Protein AF-A0A4Q8R2S1-F1 (afdb_monomer_lite)

Secondary structure (DSSP, 8-state):
-HHHHHHHHHHHHHTT--S-S--------SSSSTTTS--PEEPTTS-EE-HHHHHHSHHHHHHHHHHHHHHHHS-EEEEEEPTTS-EEE-TTSHHHHHHHT-SSSS--HHHHHHHHHHHHHHHSEEEEEEEEETTEEEEEEEEE-GGGEEEEE-TTS-EEEEEE-TTT--EEEEEGGGEEEEE-SBSSSSSBPPHHHHSHHHHHHHHHHHHHHHHHHHH-----EEEE-SS---HHHHHHHHHHHHHHHSSGGGTTPPPPPSTT-EEEE---HHHHHHHHHHHHHHHHHHHHHHT--GGGGT--SS--HHHHHHHHHHHIIIIIHHHHHHHHHHHHHHT-S-TTTEEEEE-GGGGGGG-HHHHHHHHHHHHT-SSS---SS-HHHHHHHHTPPPP-SGGGGS--PPPP-PPPPPP-----PPPS-S-SS----------GGGSTTPEEEPPPTTPPTT---HHHHHHHHHTB-GGGGGT-EEEE-HHHHHHHHHHHHT-SS--EEE-TT--EEETTEEEEE-TTSPPTTSTTSEEEE-GGGEEEEES-SSPEEEEESSTTGGGT--EEEEE--EEEEES-SS-B--TT-SS-BBSEEEEPP-

Structure (mmCIF, N/CA/C/O backbone):
data_AF-A0A4Q8R2S1-F1
#
_entry.id   AF-A0A4Q8R2S1-F1
#
loop_
_atom_site.group_PDB
_atom_site.id
_atom_site.type_symbol
_atom_site.label_atom_id
_atom_site.label_alt_id
_atom_site.label_comp_id
_atom_site.label_asym_id
_atom_site.label_entity_id
_atom_site.label_seq_id
_atom_site.pdbx_PDB_ins_code
_atom_site.Cartn_x
_atom_site.Cartn_y
_atom_site.Cartn_z
_atom_site.occupancy
_atom_site.B_iso_or_equiv
_atom_site.auth_seq_id
_atom_site.auth_comp_id
_atom_site.auth_asym_id
_atom_site.auth_atom_id
_atom_site.pdbx_PDB_model_num
ATOM 1 N N . MET A 1 1 ? -40.679 -36.963 23.890 1.00 44.75 1 MET A N 1
ATOM 2 C CA . MET A 1 1 ? -39.738 -36.817 22.754 1.00 44.75 1 MET A CA 1
ATOM 3 C C . MET A 1 1 ? -40.406 -36.489 21.405 1.00 44.75 1 MET A C 1
ATOM 5 O O . MET A 1 1 ? -39.706 -36.010 20.533 1.00 44.75 1 MET A O 1
ATOM 9 N N . GLY A 1 2 ? -41.730 -36.640 21.207 1.00 38.91 2 GLY A N 1
ATOM 10 C CA . GLY A 1 2 ? -42.385 -36.327 19.913 1.00 38.91 2 GLY A CA 1
ATOM 11 C C . GLY A 1 2 ? -42.750 -34.852 19.645 1.00 38.91 2 GLY A C 1
ATOM 12 O O . GLY A 1 2 ? -42.995 -34.477 18.505 1.00 38.91 2 GLY A O 1
ATOM 13 N N . TRP A 1 3 ? -42.777 -33.991 20.668 1.00 31.98 3 TRP A N 1
ATOM 14 C CA . TRP A 1 3 ? -43.204 -32.587 20.521 1.00 31.98 3 TRP A CA 1
ATOM 15 C C . TRP A 1 3 ? -42.135 -31.643 19.942 1.00 31.98 3 TRP A C 1
ATOM 17 O O . TRP A 1 3 ? -42.486 -30.646 19.318 1.00 31.98 3 TRP A O 1
ATOM 27 N N . ILE A 1 4 ? -40.848 -31.979 20.091 1.00 41.44 4 ILE A N 1
ATOM 28 C CA . ILE A 1 4 ? -39.731 -31.189 19.547 1.00 41.44 4 ILE A CA 1
ATOM 29 C C . ILE A 1 4 ? -39.611 -31.422 18.033 1.00 41.44 4 ILE A C 1
ATOM 31 O O . ILE A 1 4 ? -39.484 -30.461 17.282 1.00 41.44 4 ILE A O 1
ATOM 35 N N . ASN A 1 5 ? -39.795 -32.661 17.560 1.00 34.91 5 ASN A N 1
ATOM 36 C CA . ASN A 1 5 ? -39.767 -32.970 16.124 1.00 34.91 5 ASN A CA 1
ATOM 37 C C . ASN A 1 5 ? -40.922 -32.317 15.347 1.00 34.91 5 ASN A C 1
ATOM 39 O O . ASN A 1 5 ? -40.718 -31.860 14.226 1.00 34.91 5 ASN A O 1
ATOM 43 N N . ASN A 1 6 ? -42.108 -32.189 15.951 1.00 37.94 6 ASN A N 1
ATOM 44 C CA . ASN A 1 6 ? -43.249 -31.536 15.299 1.00 37.94 6 ASN A CA 1
ATOM 45 C C . ASN A 1 6 ? -43.135 -30.003 15.280 1.00 37.94 6 ASN A C 1
ATOM 47 O O . ASN A 1 6 ? -43.623 -29.371 14.346 1.00 37.94 6 ASN A O 1
ATOM 51 N N . ALA A 1 7 ? -42.464 -29.398 16.267 1.00 38.59 7 ALA A N 1
ATOM 52 C CA . ALA A 1 7 ? -42.182 -27.963 16.261 1.00 38.59 7 ALA A CA 1
ATOM 53 C C . ALA A 1 7 ? -41.116 -27.601 15.212 1.00 38.59 7 ALA A C 1
ATOM 55 O O . ALA A 1 7 ? -41.272 -26.614 14.496 1.00 38.59 7 ALA A O 1
ATOM 56 N N . VAL A 1 8 ? -40.087 -28.441 15.050 1.00 36.94 8 VAL A N 1
ATOM 57 C CA . VAL A 1 8 ? -39.067 -28.271 14.002 1.00 36.94 8 VAL A CA 1
ATOM 58 C C . VAL A 1 8 ? -39.667 -28.492 12.604 1.00 36.94 8 VAL A C 1
ATOM 60 O O . VAL A 1 8 ? -39.419 -27.689 11.709 1.00 36.94 8 VAL A O 1
ATOM 63 N N . ALA A 1 9 ? -40.542 -29.488 12.417 1.00 34.88 9 ALA A N 1
ATOM 64 C CA . ALA A 1 9 ? -41.225 -29.717 11.138 1.00 34.88 9 ALA A CA 1
ATOM 65 C C . ALA A 1 9 ? -42.210 -28.590 10.757 1.00 34.88 9 ALA A C 1
ATOM 67 O O . ALA A 1 9 ? -42.316 -28.233 9.584 1.00 34.88 9 ALA A O 1
ATOM 68 N N . ALA A 1 10 ? -42.894 -27.983 11.735 1.00 36.16 10 ALA A N 1
ATOM 69 C CA . ALA A 1 10 ? -43.805 -26.865 11.490 1.00 36.16 10 ALA A CA 1
ATOM 70 C C . ALA A 1 10 ? -43.057 -25.594 11.047 1.00 36.16 10 ALA A C 1
ATOM 72 O O . ALA A 1 10 ? -43.484 -24.938 10.097 1.00 36.16 10 ALA A O 1
ATOM 73 N N . VAL A 1 11 ? -41.907 -25.294 11.660 1.00 37.00 11 VAL A N 1
ATOM 74 C CA . VAL A 1 11 ? -41.047 -24.157 11.278 1.00 37.00 11 VAL A CA 1
ATOM 75 C C . VAL A 1 11 ? -40.442 -24.355 9.882 1.00 37.00 11 VAL A C 1
ATOM 77 O O . VAL A 1 11 ? -40.386 -23.408 9.102 1.00 37.00 11 VAL A O 1
ATOM 80 N N . TRP A 1 12 ? -40.098 -25.592 9.510 1.00 30.22 12 TRP A N 1
ATOM 81 C CA . TRP A 1 12 ? -39.631 -25.927 8.157 1.00 30.22 12 TRP A CA 1
ATOM 82 C C . TRP A 1 12 ? -40.734 -25.879 7.082 1.00 30.22 12 TRP A C 1
ATOM 84 O O . TRP A 1 12 ? -40.435 -25.652 5.912 1.00 30.22 12 TRP A O 1
ATOM 94 N N . SER A 1 13 ? -42.008 -26.050 7.452 1.00 31.16 13 SER A N 1
ATOM 95 C CA . SER A 1 13 ? -43.141 -26.007 6.508 1.00 31.16 13 SER A CA 1
ATOM 96 C C . SER A 1 13 ? -43.656 -24.595 6.192 1.00 31.16 13 SER A C 1
ATOM 98 O O . SER A 1 13 ? -44.291 -24.390 5.159 1.00 31.16 13 SER A O 1
ATOM 100 N N . ILE A 1 14 ? -43.363 -23.614 7.052 1.00 37.44 14 ILE A N 1
ATOM 101 C CA . ILE A 1 14 ? -43.794 -22.216 6.880 1.00 37.44 14 ILE A CA 1
ATOM 102 C C . ILE A 1 14 ? -42.883 -21.465 5.893 1.00 37.44 14 ILE A C 1
ATOM 104 O O . ILE A 1 14 ? -43.339 -20.550 5.219 1.00 37.44 14 ILE A O 1
ATOM 108 N N . GLY A 1 15 ? -41.636 -21.910 5.706 1.00 30.66 15 GLY A N 1
ATOM 109 C CA . GLY A 1 15 ? -40.710 -21.338 4.718 1.00 30.66 15 GLY A CA 1
ATOM 110 C C . GLY A 1 15 ? -40.966 -21.734 3.256 1.00 30.66 15 GLY A C 1
ATOM 111 O O . GLY A 1 15 ? -40.168 -21.375 2.400 1.00 30.66 15 GLY A O 1
ATOM 112 N N . ARG A 1 16 ? -42.030 -22.497 2.951 1.00 30.59 16 ARG A N 1
ATOM 113 C CA . ARG A 1 16 ? -42.310 -23.031 1.598 1.00 30.59 16 ARG A CA 1
ATOM 114 C C . ARG A 1 16 ? -43.695 -22.697 1.033 1.00 30.59 16 ARG A C 1
ATOM 116 O O . ARG A 1 16 ? -44.102 -23.287 0.040 1.00 30.59 16 ARG A O 1
ATOM 123 N N . ARG A 1 17 ? -44.437 -21.778 1.653 1.00 31.00 17 ARG A N 1
ATOM 124 C CA . ARG A 1 17 ? -45.751 -21.328 1.161 1.00 31.00 17 ARG A CA 1
ATOM 125 C C . ARG A 1 17 ? -45.785 -19.811 1.025 1.00 31.00 17 ARG A C 1
ATOM 127 O O . ARG A 1 17 ? -46.382 -19.131 1.849 1.00 31.00 17 ARG A O 1
ATOM 134 N N . ALA A 1 18 ? -45.126 -19.313 -0.012 1.00 34.88 18 ALA A N 1
ATOM 135 C CA . ALA A 1 18 ? -45.306 -17.955 -0.514 1.00 34.88 18 ALA A CA 1
ATOM 136 C C . ALA A 1 18 ? -44.896 -17.879 -1.995 1.00 34.88 18 ALA A C 1
ATOM 138 O O . ALA A 1 18 ? -44.128 -17.002 -2.361 1.00 34.88 18 ALA A O 1
ATOM 139 N N . ASP A 1 19 ? -45.355 -18.826 -2.822 1.00 34.16 19 ASP A N 1
ATOM 140 C CA . ASP A 1 19 ? -45.034 -18.821 -4.260 1.00 34.16 19 ASP A CA 1
ATOM 141 C C . ASP A 1 19 ? -46.236 -19.189 -5.148 1.00 34.16 19 ASP A C 1
ATOM 143 O O . ASP A 1 19 ? -46.076 -19.774 -6.208 1.00 34.16 19 ASP A O 1
ATOM 147 N N . ASP A 1 20 ? -47.466 -18.896 -4.702 1.00 36.56 20 ASP A N 1
ATOM 148 C CA . ASP A 1 20 ? -48.675 -19.289 -5.454 1.00 36.56 20 ASP A CA 1
ATOM 149 C C . ASP A 1 20 ? -49.823 -18.261 -5.394 1.00 36.56 20 ASP A C 1
ATOM 151 O O . ASP A 1 20 ? -51.007 -18.595 -5.446 1.00 36.56 20 ASP A O 1
ATOM 155 N N . SER A 1 21 ? -49.492 -16.972 -5.298 1.00 33.53 21 SER A N 1
ATOM 156 C CA . SER A 1 21 ? -50.457 -15.894 -5.542 1.00 33.53 21 SER A CA 1
ATOM 157 C C . SER A 1 21 ? -49.911 -14.969 -6.617 1.00 33.53 21 SER A C 1
ATOM 159 O O . SER A 1 21 ? -48.936 -14.259 -6.385 1.00 33.53 21 SER A O 1
ATOM 161 N N . GLY A 1 22 ? -50.533 -15.027 -7.795 1.00 33.84 22 GLY A N 1
ATOM 162 C CA . GLY A 1 22 ? -50.177 -14.240 -8.966 1.00 33.84 22 GLY A CA 1
ATOM 163 C C . GLY A 1 22 ? -50.340 -12.744 -8.738 1.00 33.84 22 GLY A C 1
ATOM 164 O O . GLY A 1 22 ? -51.402 -12.193 -9.015 1.00 33.84 22 GLY A O 1
ATOM 165 N N . ASP A 1 23 ? -49.255 -12.110 -8.309 1.00 29.05 23 ASP A N 1
ATOM 166 C CA . ASP A 1 23 ? -49.057 -10.675 -8.426 1.00 29.05 23 ASP A CA 1
ATOM 167 C C . ASP A 1 23 ? -47.743 -10.439 -9.176 1.00 29.05 23 ASP A C 1
ATOM 169 O O . ASP A 1 23 ? -46.657 -10.827 -8.741 1.00 29.05 23 ASP A O 1
ATOM 173 N N . GLN A 1 24 ? -47.871 -9.899 -10.386 1.00 33.25 24 GLN A N 1
ATOM 174 C CA . GLN A 1 24 ? -46.766 -9.598 -11.287 1.00 33.25 24 GLN A CA 1
ATOM 175 C C . GLN A 1 24 ? -46.080 -8.307 -10.838 1.00 33.25 24 GLN A C 1
ATOM 177 O O . GLN A 1 24 ? -46.159 -7.300 -11.535 1.00 33.25 24 GLN A O 1
ATOM 182 N N . ASP A 1 25 ? -45.373 -8.337 -9.709 1.00 32.62 25 ASP A N 1
ATOM 183 C CA . ASP A 1 25 ? -44.494 -7.238 -9.321 1.00 32.62 25 ASP A CA 1
ATOM 184 C C . ASP A 1 25 ? -43.025 -7.664 -9.342 1.00 32.62 25 ASP A C 1
ATOM 186 O O . ASP A 1 25 ? -42.544 -8.520 -8.604 1.00 32.62 25 ASP A O 1
ATOM 190 N N . ARG A 1 26 ? -42.334 -7.037 -10.294 1.00 34.19 26 ARG A N 1
ATOM 191 C CA . ARG A 1 26 ? -40.915 -7.099 -10.651 1.00 34.19 26 ARG A CA 1
ATOM 192 C C . ARG A 1 26 ? -39.981 -7.310 -9.452 1.00 34.19 26 ARG A C 1
ATOM 194 O O . ARG A 1 26 ? -39.455 -6.352 -8.890 1.00 34.19 26 ARG A O 1
ATOM 201 N N . TYR A 1 27 ? -39.651 -8.565 -9.178 1.00 32.16 27 TYR A N 1
ATOM 202 C CA . TYR A 1 27 ? -38.406 -8.940 -8.521 1.00 32.16 27 TYR A CA 1
ATOM 203 C C . TYR A 1 27 ? -37.508 -9.584 -9.582 1.00 32.16 27 TYR A C 1
ATOM 205 O O . TYR A 1 27 ? -37.669 -10.749 -9.932 1.00 32.16 27 TYR A O 1
ATOM 213 N N . TYR A 1 28 ? -36.584 -8.807 -10.153 1.00 35.53 28 TYR A N 1
ATOM 214 C CA . TYR A 1 28 ? -35.441 -9.372 -10.875 1.00 35.53 28 TYR A CA 1
ATOM 215 C C . TYR A 1 28 ? -34.517 -10.011 -9.827 1.00 35.53 28 TYR A C 1
ATOM 217 O O . TYR A 1 28 ? -33.576 -9.382 -9.353 1.00 35.53 28 TYR A O 1
ATOM 225 N N . GLY A 1 29 ? -34.861 -11.223 -9.393 1.00 33.72 29 GLY A N 1
ATOM 226 C CA . GLY A 1 29 ? -34.054 -12.049 -8.503 1.00 33.72 29 GLY A CA 1
ATOM 227 C C . GLY A 1 29 ? -33.247 -13.070 -9.300 1.00 33.72 29 GLY A C 1
ATOM 228 O O . GLY A 1 29 ? -33.823 -14.001 -9.849 1.00 33.72 29 GLY A O 1
ATOM 229 N N . ASP A 1 30 ? -31.936 -12.835 -9.378 1.00 44.81 30 ASP A N 1
ATOM 230 C CA . ASP A 1 30 ? -30.789 -13.761 -9.274 1.00 44.81 30 ASP A CA 1
ATOM 231 C C . ASP A 1 30 ? -30.729 -15.135 -9.990 1.00 44.81 30 ASP A C 1
ATOM 233 O O . ASP A 1 30 ? -29.660 -15.745 -9.974 1.00 44.81 30 ASP A O 1
ATOM 237 N N . ASP A 1 31 ? -31.752 -15.625 -10.694 1.00 40.16 31 ASP A N 1
ATOM 238 C CA . ASP A 1 31 ? -31.687 -16.964 -11.318 1.00 40.16 31 ASP A CA 1
ATOM 239 C C . ASP A 1 31 ? -31.256 -16.954 -12.798 1.00 40.16 31 ASP A C 1
ATOM 241 O O . ASP A 1 31 ? -30.814 -17.977 -13.329 1.00 40.16 31 ASP A O 1
ATOM 245 N N . ALA A 1 32 ? -31.320 -15.805 -13.479 1.00 38.03 32 ALA A N 1
ATOM 246 C CA . ALA A 1 32 ? -30.945 -15.696 -14.895 1.00 38.03 32 ALA A CA 1
ATOM 247 C C . ALA A 1 32 ? -29.423 -15.566 -15.129 1.00 38.03 32 ALA A C 1
ATOM 249 O O . ALA A 1 32 ? -28.932 -15.956 -16.189 1.00 38.03 32 ALA A O 1
ATOM 250 N N . ASP A 1 33 ? -28.668 -15.090 -14.133 1.00 43.38 33 ASP A N 1
ATOM 251 C CA . ASP A 1 33 ? -27.218 -14.848 -14.239 1.00 43.38 33 ASP A CA 1
ATOM 252 C C . ASP A 1 33 ? -26.358 -16.039 -13.766 1.00 43.38 33 ASP A C 1
ATOM 254 O O . ASP A 1 33 ? -25.153 -16.095 -14.026 1.00 43.38 33 ASP A O 1
ATOM 258 N N . PHE A 1 34 ? -26.970 -17.055 -13.143 1.00 42.00 34 PHE A N 1
ATOM 259 C CA . PHE A 1 34 ? -26.278 -18.226 -12.584 1.00 42.00 34 PHE A CA 1
ATOM 260 C C . PHE A 1 34 ? -25.420 -18.994 -13.606 1.00 42.00 34 PHE A C 1
ATOM 262 O O . PHE A 1 34 ? -24.390 -19.566 -13.246 1.00 42.00 34 PHE A O 1
ATOM 269 N N . TYR A 1 35 ? -25.837 -19.014 -14.875 1.00 42.03 35 TYR A N 1
ATOM 270 C CA . TYR A 1 35 ? -25.169 -19.766 -15.942 1.00 42.03 35 TYR A CA 1
ATOM 271 C C . TYR A 1 35 ? -23.978 -19.028 -16.573 1.00 42.03 35 TYR A C 1
ATOM 273 O O . TYR A 1 35 ? -23.193 -19.655 -17.285 1.00 42.03 35 TYR A O 1
ATOM 281 N N . TYR A 1 36 ? -23.826 -17.725 -16.315 1.00 42.47 36 TYR A N 1
ATOM 282 C CA . TYR A 1 36 ? -22.811 -16.880 -16.957 1.00 42.47 36 TYR A CA 1
ATOM 283 C C . TYR A 1 36 ? -21.830 -16.220 -15.975 1.00 42.47 36 TYR A C 1
ATOM 285 O O . TYR A 1 36 ? -20.825 -15.648 -16.413 1.00 42.47 36 TYR A O 1
ATOM 293 N N . GLU A 1 37 ? -22.070 -16.322 -14.665 1.00 48.00 37 GLU A N 1
ATOM 294 C CA . GLU A 1 37 ? -21.114 -15.913 -13.636 1.00 48.00 37 GLU A CA 1
ATOM 295 C C . GLU A 1 37 ? -20.066 -16.998 -13.347 1.00 48.00 37 GLU A C 1
ATOM 297 O O . GLU A 1 37 ? -20.347 -18.197 -13.310 1.00 48.00 37 GLU A O 1
ATOM 302 N N . SER A 1 38 ? -18.826 -16.571 -13.088 1.00 53.38 38 SER A N 1
ATOM 303 C CA . SER A 1 38 ? -17.763 -17.455 -12.602 1.00 53.38 38 SER A CA 1
ATOM 304 C C . SER A 1 38 ? -18.229 -18.191 -11.342 1.00 53.38 38 SER A C 1
ATOM 306 O O . SER A 1 38 ? -18.750 -17.550 -10.424 1.00 53.38 38 SER A O 1
ATOM 308 N N . VAL A 1 39 ? -18.020 -19.511 -11.271 1.00 57.53 39 VAL A N 1
ATOM 309 C CA . VAL A 1 39 ? -18.467 -20.359 -10.156 1.00 57.53 39 VAL A CA 1
ATOM 310 C C . VAL A 1 39 ? -17.795 -19.909 -8.854 1.00 57.53 39 VAL A C 1
ATOM 312 O O . VAL A 1 39 ? -16.697 -20.337 -8.521 1.00 57.53 39 VAL A O 1
ATOM 315 N N . GLY A 1 40 ? -18.461 -19.020 -8.118 1.00 59.41 40 GLY A N 1
ATOM 316 C CA . GLY A 1 40 ? -17.943 -18.472 -6.870 1.00 59.41 40 GLY A CA 1
ATOM 317 C C . GLY A 1 40 ? -17.831 -19.523 -5.767 1.00 59.41 40 GLY A C 1
ATOM 318 O O . GLY A 1 40 ? -18.692 -20.406 -5.663 1.00 59.41 40 GLY A O 1
ATOM 319 N N . LYS A 1 41 ? -16.798 -19.408 -4.925 1.00 71.38 41 LYS A N 1
ATOM 320 C CA . LYS A 1 41 ? -16.570 -20.277 -3.761 1.00 71.38 41 LYS A CA 1
ATOM 321 C C . LYS A 1 41 ? -17.622 -19.999 -2.683 1.00 71.38 41 LYS A C 1
ATOM 323 O O . LYS A 1 41 ? -18.025 -18.855 -2.475 1.00 71.38 41 LYS A O 1
ATOM 328 N N . ARG A 1 42 ? -18.098 -21.038 -1.995 1.00 74.44 42 ARG A N 1
ATOM 329 C CA . ARG A 1 42 ? -19.032 -20.885 -0.868 1.00 74.44 42 ARG A CA 1
ATOM 330 C C . ARG A 1 42 ? -18.233 -20.717 0.421 1.00 74.44 42 ARG A C 1
ATOM 332 O O . ARG A 1 42 ? -17.394 -21.567 0.702 1.00 74.44 42 ARG A O 1
ATOM 339 N N . SER A 1 43 ? -18.490 -19.649 1.173 1.00 81.56 43 SER A N 1
ATOM 340 C CA . SER A 1 43 ? -17.881 -19.458 2.491 1.00 81.56 43 SER A CA 1
ATOM 341 C C . SER A 1 43 ? -18.535 -20.340 3.547 1.00 81.56 43 SER A C 1
ATOM 343 O O . SER A 1 43 ? -19.677 -20.788 3.391 1.00 81.56 43 SER A O 1
ATOM 345 N N . THR A 1 44 ? -17.846 -20.521 4.671 1.00 75.38 44 THR A N 1
ATOM 346 C CA . THR A 1 44 ? -18.373 -21.212 5.858 1.00 75.38 44 THR A CA 1
ATOM 347 C C . THR A 1 44 ? -19.605 -20.502 6.430 1.00 75.38 44 THR A C 1
ATOM 349 O O . THR A 1 44 ? -20.504 -21.148 6.962 1.00 75.38 44 THR A O 1
ATOM 352 N N . ALA A 1 45 ? -19.708 -19.180 6.241 1.00 72.56 45 ALA A N 1
ATOM 353 C CA . ALA A 1 45 ? -20.895 -18.389 6.578 1.00 72.56 45 ALA A CA 1
ATOM 354 C C . ALA A 1 45 ? -22.109 -18.675 5.662 1.00 72.56 45 ALA A C 1
ATOM 356 O O . ALA A 1 45 ? -23.197 -18.148 5.884 1.00 72.56 45 ALA A O 1
ATOM 357 N N . GLY A 1 46 ? -21.944 -19.506 4.627 1.00 75.81 46 GLY A N 1
ATOM 358 C CA . GLY A 1 46 ? -23.006 -19.953 3.726 1.00 75.81 46 GLY A CA 1
ATOM 359 C C . GLY A 1 46 ? -23.244 -19.052 2.512 1.00 75.81 46 GLY A C 1
ATOM 360 O O . GLY A 1 46 ? -24.030 -19.435 1.640 1.00 75.81 46 GLY A O 1
ATOM 361 N N . VAL A 1 47 ? -22.549 -17.911 2.425 1.00 80.31 47 VAL A N 1
ATOM 362 C CA . VAL A 1 47 ? -22.636 -16.939 1.324 1.00 80.31 47 VAL A CA 1
ATOM 363 C C . VAL A 1 47 ? -21.762 -17.392 0.151 1.00 80.31 47 VAL A C 1
ATOM 365 O O . VAL A 1 47 ? -20.632 -17.845 0.339 1.00 80.31 47 VAL A O 1
ATOM 368 N N . ARG A 1 48 ? -22.272 -17.273 -1.079 1.00 81.81 48 ARG A N 1
ATOM 369 C CA . ARG A 1 48 ? -21.487 -17.530 -2.293 1.00 81.81 48 ARG A CA 1
ATOM 370 C C . ARG A 1 48 ? -20.711 -16.276 -2.682 1.00 81.81 48 ARG A C 1
ATOM 372 O O . ARG A 1 48 ? -21.291 -15.202 -2.796 1.00 81.81 48 ARG A O 1
ATOM 379 N N . ILE A 1 49 ? -19.411 -16.426 -2.896 1.00 84.00 49 ILE A N 1
ATOM 380 C CA . ILE A 1 49 ? -18.505 -15.319 -3.190 1.00 84.00 49 ILE A CA 1
ATOM 381 C C . ILE A 1 49 ? -18.129 -15.386 -4.656 1.00 84.00 49 ILE A C 1
ATOM 383 O O . ILE A 1 49 ? -17.325 -16.219 -5.072 1.00 84.00 49 ILE A O 1
ATOM 387 N N . THR A 1 50 ? -18.742 -14.509 -5.439 1.00 88.00 50 THR A N 1
ATOM 388 C CA . THR A 1 50 ? -18.343 -14.229 -6.818 1.00 88.00 50 THR A CA 1
ATOM 389 C C . THR A 1 50 ? -17.450 -12.983 -6.846 1.00 88.00 50 THR A C 1
ATOM 391 O O . THR A 1 50 ? -17.503 -12.173 -5.913 1.00 88.00 50 THR A O 1
ATOM 394 N N . PRO A 1 51 ? -16.639 -12.776 -7.899 1.00 86.31 51 PRO A N 1
ATOM 395 C CA . PRO A 1 51 ? -15.850 -11.555 -8.058 1.00 86.31 51 PRO A CA 1
ATOM 396 C C . PRO A 1 51 ? -16.705 -10.287 -7.948 1.00 86.31 51 PRO A C 1
ATOM 398 O O . PRO A 1 51 ? -16.306 -9.320 -7.304 1.00 86.31 51 PRO A O 1
ATOM 401 N N . MET A 1 52 ? -17.921 -10.314 -8.506 1.00 86.12 52 MET A N 1
ATOM 402 C CA . MET A 1 52 ? -18.866 -9.203 -8.408 1.00 86.12 52 MET A CA 1
ATOM 403 C C . MET A 1 52 ? -19.353 -8.993 -6.969 1.00 86.12 52 MET A C 1
ATOM 405 O O . MET A 1 52 ? -19.363 -7.864 -6.484 1.00 86.12 52 MET A O 1
ATOM 409 N N . ALA A 1 53 ? -19.704 -10.068 -6.254 1.00 85.44 53 ALA A N 1
ATOM 410 C CA . ALA A 1 53 ? -20.108 -9.979 -4.852 1.00 85.44 53 ALA A CA 1
ATOM 411 C C . ALA A 1 53 ? -18.989 -9.418 -3.958 1.00 85.44 53 ALA A C 1
ATOM 413 O O . ALA A 1 53 ? -19.260 -8.604 -3.080 1.00 85.44 53 ALA A O 1
ATOM 414 N N . ALA A 1 54 ? -17.731 -9.788 -4.210 1.00 88.19 54 ALA A N 1
ATOM 415 C CA . ALA A 1 54 ? -16.592 -9.228 -3.486 1.00 88.19 54 ALA A CA 1
ATOM 416 C C . ALA A 1 54 ? -16.363 -7.745 -3.799 1.00 88.19 54 ALA A C 1
ATOM 418 O O . ALA A 1 54 ? -16.098 -6.967 -2.889 1.00 88.19 54 ALA A O 1
ATOM 419 N N . MET A 1 55 ? -16.536 -7.324 -5.053 1.00 89.69 55 MET A N 1
ATOM 420 C CA . MET A 1 55 ? -16.445 -5.909 -5.440 1.00 89.69 55 MET A CA 1
ATOM 421 C C . MET A 1 55 ? -17.603 -5.057 -4.897 1.00 89.69 55 MET A C 1
ATOM 423 O O . MET A 1 55 ? -17.471 -3.840 -4.806 1.00 89.69 55 MET A O 1
ATOM 427 N N . ARG A 1 56 ? -18.729 -5.664 -4.495 1.00 87.94 56 ARG A N 1
ATOM 428 C CA . ARG A 1 56 ? -19.792 -4.955 -3.757 1.00 87.94 56 ARG A CA 1
ATOM 429 C C . ARG A 1 56 ? -19.379 -4.619 -2.319 1.00 87.94 56 ARG A C 1
ATOM 431 O O . ARG A 1 56 ? -19.929 -3.680 -1.748 1.00 87.94 56 ARG A O 1
ATOM 438 N N . LEU A 1 57 ? -18.418 -5.343 -1.738 1.00 89.69 57 LEU A N 1
ATOM 439 C CA . LEU A 1 57 ? -17.885 -5.035 -0.413 1.00 89.69 57 LEU A CA 1
ATOM 440 C C . LEU A 1 57 ? -16.902 -3.860 -0.512 1.00 89.69 57 LEU A C 1
ATOM 442 O O . LEU A 1 57 ? -15.839 -3.973 -1.126 1.00 89.69 57 LEU A O 1
ATOM 446 N N . SER A 1 58 ? -17.241 -2.741 0.130 1.00 90.31 58 SER A N 1
ATOM 447 C CA . SER A 1 58 ? -16.497 -1.477 0.012 1.00 90.31 58 SER A CA 1
ATOM 448 C C . SER A 1 58 ? -15.012 -1.615 0.351 1.00 90.31 58 SER A C 1
ATOM 450 O O . SER A 1 58 ? -14.170 -1.106 -0.382 1.00 90.31 58 SER A O 1
ATOM 452 N N . ALA A 1 59 ? -14.682 -2.350 1.415 1.00 91.12 59 ALA A N 1
ATOM 453 C CA . ALA A 1 59 ? -13.307 -2.560 1.860 1.00 91.12 59 ALA A CA 1
ATOM 454 C C . ALA A 1 59 ? -12.455 -3.303 0.818 1.00 91.12 59 ALA A C 1
ATOM 456 O O . ALA A 1 59 ? -11.326 -2.902 0.538 1.00 91.12 59 ALA A O 1
ATOM 457 N N . PHE A 1 60 ? -13.005 -4.360 0.211 1.00 92.50 60 PHE A N 1
ATOM 458 C CA . PHE A 1 60 ? -12.310 -5.133 -0.819 1.00 92.50 60 PHE A CA 1
ATOM 459 C C . PHE A 1 60 ? -12.159 -4.320 -2.109 1.00 92.50 60 PHE A C 1
ATOM 461 O O . PHE A 1 60 ? -11.068 -4.260 -2.676 1.00 92.50 60 PHE A O 1
ATOM 468 N N . ALA A 1 61 ? -13.226 -3.635 -2.534 1.00 92.50 61 ALA A N 1
ATOM 469 C CA . ALA A 1 61 ? -13.196 -2.768 -3.706 1.00 92.50 61 ALA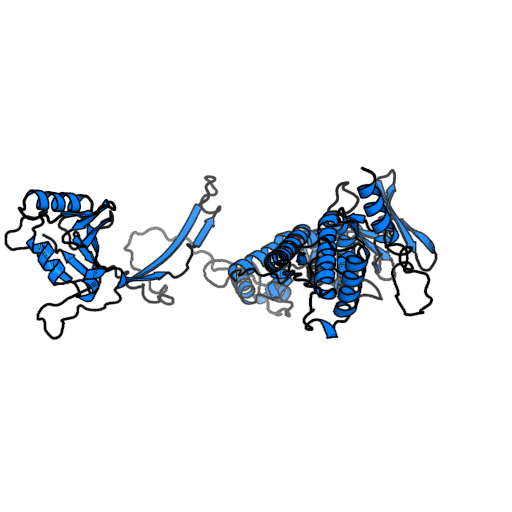 A CA 1
ATOM 470 C C . ALA A 1 61 ? -12.189 -1.618 -3.551 1.00 92.50 61 ALA A C 1
ATOM 472 O O . ALA A 1 61 ? -11.429 -1.352 -4.476 1.00 92.50 61 ALA A O 1
ATOM 473 N N . ALA A 1 62 ? -12.141 -0.972 -2.382 1.00 93.38 62 ALA A N 1
ATOM 474 C CA . ALA A 1 62 ? -11.175 0.082 -2.086 1.00 93.38 62 ALA A CA 1
ATOM 475 C C . ALA A 1 62 ? -9.734 -0.446 -2.130 1.00 93.38 62 ALA A C 1
ATOM 477 O O . ALA A 1 62 ? -8.889 0.163 -2.777 1.00 93.38 62 ALA A O 1
ATOM 478 N N . CYS A 1 63 ? -9.461 -1.612 -1.533 1.00 93.38 63 CYS A N 1
ATOM 479 C CA . CYS A 1 63 ? -8.137 -2.235 -1.600 1.00 93.38 63 CYS A CA 1
ATOM 480 C C . CYS A 1 63 ? -7.706 -2.534 -3.044 1.00 93.38 63 CYS A C 1
ATOM 482 O O . CYS A 1 63 ? -6.591 -2.198 -3.448 1.00 93.38 63 CYS A O 1
ATOM 484 N N . ALA A 1 64 ? -8.591 -3.154 -3.830 1.00 93.44 64 ALA A N 1
ATOM 485 C CA . ALA A 1 64 ? -8.307 -3.504 -5.218 1.00 93.44 64 ALA A CA 1
ATOM 486 C C . ALA A 1 64 ? -8.067 -2.256 -6.084 1.00 93.44 64 ALA A C 1
ATOM 488 O O . ALA A 1 64 ? -7.113 -2.235 -6.862 1.00 93.44 64 ALA A O 1
ATOM 489 N N . LYS A 1 65 ? -8.880 -1.207 -5.904 1.00 93.44 65 LYS A N 1
ATOM 490 C CA . LYS A 1 65 ? -8.739 0.076 -6.605 1.00 93.44 65 LYS A CA 1
ATOM 491 C C . LYS A 1 65 ? -7.456 0.801 -6.236 1.00 93.44 65 LYS A C 1
ATOM 493 O O . LYS A 1 65 ? -6.679 1.112 -7.127 1.00 93.44 65 LYS A O 1
ATOM 498 N N . VAL A 1 66 ? -7.175 0.983 -4.943 1.00 93.88 66 VAL A N 1
ATOM 499 C CA . VAL A 1 66 ? -5.946 1.649 -4.478 1.00 93.88 66 VAL A CA 1
ATOM 500 C C . VAL A 1 66 ? -4.714 0.963 -5.062 1.00 93.88 66 VAL A C 1
ATOM 502 O O . VAL A 1 66 ? -3.805 1.640 -5.532 1.00 93.88 66 VAL A O 1
ATOM 505 N N . LEU A 1 67 ? -4.682 -0.371 -5.104 1.00 93.94 67 LEU A N 1
ATOM 506 C CA . LEU A 1 67 ? -3.582 -1.099 -5.730 1.00 93.94 67 LEU A CA 1
ATOM 507 C C . LEU A 1 67 ? -3.508 -0.855 -7.249 1.00 93.94 67 LEU A C 1
ATOM 509 O O . LEU A 1 67 ? -2.446 -0.489 -7.757 1.00 93.94 67 LEU A O 1
ATOM 513 N N . ALA A 1 68 ? -4.612 -1.077 -7.965 1.00 94.00 68 ALA A N 1
ATOM 514 C CA . ALA A 1 68 ? -4.653 -1.032 -9.425 1.00 94.00 68 ALA A CA 1
ATOM 515 C C . ALA A 1 68 ? -4.427 0.386 -9.975 1.00 94.00 68 ALA A C 1
ATOM 517 O O . ALA A 1 68 ? -3.569 0.574 -10.835 1.00 94.00 68 ALA A O 1
ATOM 518 N N . GLU A 1 69 ? -5.129 1.381 -9.434 1.00 93.69 69 GLU A N 1
ATOM 519 C CA . GLU A 1 69 ? -5.055 2.784 -9.849 1.00 93.69 69 GLU A CA 1
ATOM 520 C C . GLU A 1 69 ? -3.680 3.386 -9.532 1.00 93.69 69 GLU A C 1
ATOM 522 O O . GLU A 1 69 ? -3.095 4.072 -10.374 1.00 93.69 69 GLU A O 1
ATOM 527 N N . THR A 1 70 ? -3.103 3.075 -8.359 1.00 93.00 70 THR A N 1
ATOM 528 C CA . THR A 1 70 ? -1.761 3.567 -8.005 1.00 93.00 70 THR A CA 1
ATOM 529 C C . THR A 1 70 ? -0.729 3.059 -9.001 1.00 93.00 70 THR A C 1
ATOM 531 O O . THR A 1 70 ? 0.048 3.856 -9.514 1.00 93.00 70 THR A O 1
ATOM 534 N N . ILE A 1 71 ? -0.723 1.765 -9.330 1.00 92.19 71 ILE A N 1
ATOM 535 C CA . ILE A 1 71 ? 0.247 1.219 -10.290 1.00 92.19 71 ILE A CA 1
ATOM 536 C C . ILE A 1 71 ? -0.013 1.745 -11.708 1.00 92.19 71 ILE A C 1
ATOM 538 O O . ILE A 1 71 ? 0.938 2.088 -12.406 1.00 92.19 71 ILE A O 1
ATOM 542 N N . ALA A 1 72 ? -1.276 1.838 -12.132 1.00 92.12 72 ALA A N 1
ATOM 543 C CA . ALA A 1 72 ? -1.645 2.326 -13.461 1.00 92.12 72 ALA A CA 1
ATOM 544 C C . ALA A 1 72 ? -1.284 3.809 -13.677 1.00 92.12 72 ALA A C 1
ATOM 546 O O . ALA A 1 72 ? -1.009 4.219 -14.804 1.00 92.12 72 ALA A O 1
ATOM 547 N N . SER A 1 73 ? -1.245 4.603 -12.601 1.00 90.44 73 SER A N 1
ATOM 548 C CA . SER A 1 73 ? -0.827 6.011 -12.621 1.00 90.44 73 SER A CA 1
ATOM 549 C C . SER A 1 73 ? 0.684 6.216 -12.795 1.00 90.44 73 SER A C 1
ATOM 551 O O . SER A 1 73 ? 1.123 7.313 -13.155 1.00 90.44 73 SER A O 1
ATOM 553 N N . LEU A 1 74 ? 1.498 5.183 -12.549 1.00 90.56 74 LEU A N 1
ATOM 554 C CA . LEU A 1 74 ? 2.951 5.300 -12.588 1.00 90.56 74 LEU A CA 1
ATOM 555 C C . LEU A 1 74 ? 3.461 5.455 -14.030 1.00 90.56 74 LEU A C 1
ATOM 557 O O . LEU A 1 74 ? 3.150 4.632 -14.894 1.00 90.56 74 LEU A O 1
ATOM 561 N N . PRO A 1 75 ? 4.330 6.444 -14.307 1.00 87.38 75 PRO A N 1
ATOM 562 C CA . PRO A 1 75 ? 4.980 6.550 -15.603 1.00 87.38 75 PRO A CA 1
ATOM 563 C C . PRO A 1 75 ? 5.905 5.357 -15.852 1.00 87.38 75 PRO A C 1
ATOM 565 O O . PRO A 1 75 ? 6.752 5.028 -15.018 1.00 87.38 75 PRO A O 1
ATOM 568 N N . VAL A 1 76 ? 5.795 4.768 -17.040 1.00 88.81 76 VAL A N 1
ATOM 569 C CA . VAL A 1 76 ? 6.691 3.707 -17.508 1.00 88.81 76 VAL A CA 1
ATOM 570 C C . VAL A 1 76 ? 7.638 4.256 -18.562 1.00 88.81 76 VAL A C 1
ATOM 572 O O . VAL A 1 76 ? 7.208 4.931 -19.502 1.00 88.81 76 VAL A O 1
ATOM 575 N N . SER A 1 77 ? 8.926 3.946 -18.429 1.00 87.31 77 SER A N 1
ATOM 576 C CA . SER A 1 77 ? 9.932 4.243 -19.444 1.00 87.31 77 SER A CA 1
ATOM 577 C C . SER A 1 77 ? 10.604 2.973 -19.956 1.00 87.31 77 SER A C 1
ATOM 579 O O . SER A 1 77 ? 10.854 2.021 -19.215 1.00 87.31 77 SER A O 1
ATOM 581 N N . VAL A 1 78 ? 10.903 2.976 -21.256 1.00 89.44 78 VAL A N 1
ATOM 582 C CA . VAL A 1 78 ? 11.810 2.009 -21.878 1.00 89.44 78 VAL A CA 1
ATOM 583 C C . VAL A 1 78 ? 13.199 2.633 -21.865 1.00 89.44 78 VAL A C 1
ATOM 585 O O . VAL A 1 78 ? 13.383 3.746 -22.359 1.00 89.44 78 VAL A O 1
ATOM 588 N N . ASN A 1 79 ? 14.171 1.923 -21.312 1.00 88.62 79 ASN A N 1
ATOM 589 C CA . ASN A 1 79 ? 15.566 2.327 -21.249 1.00 88.62 79 ASN A CA 1
ATOM 590 C C . ASN A 1 79 ? 16.407 1.384 -22.108 1.00 88.62 79 ASN A C 1
ATOM 592 O O . ASN A 1 79 ? 16.186 0.174 -22.118 1.00 88.62 79 ASN A O 1
ATOM 596 N N . LYS A 1 80 ? 17.386 1.937 -22.819 1.00 87.94 80 LYS A N 1
ATOM 597 C CA . LYS A 1 80 ? 18.429 1.178 -23.497 1.00 87.94 80 LYS A CA 1
ATOM 598 C C . LYS A 1 80 ? 19.604 0.983 -22.540 1.00 87.94 80 LYS A C 1
ATOM 600 O O . LYS A 1 80 ? 20.064 1.951 -21.931 1.00 87.94 80 LYS A O 1
ATOM 605 N N . ILE A 1 81 ? 20.068 -0.255 -22.427 1.00 86.00 81 ILE A N 1
ATOM 606 C CA . ILE A 1 81 ? 21.273 -0.624 -21.686 1.00 86.00 81 ILE A CA 1
ATOM 607 C C . ILE A 1 81 ? 22.470 -0.344 -22.600 1.00 86.00 81 ILE A C 1
ATOM 609 O O . ILE A 1 81 ? 22.546 -0.846 -23.724 1.00 86.00 81 ILE A O 1
ATOM 613 N N . MET A 1 82 ? 23.365 0.523 -22.142 1.00 85.38 82 MET A N 1
ATOM 614 C CA . MET A 1 82 ? 24.610 0.859 -22.824 1.00 85.38 82 MET A CA 1
ATOM 615 C C . MET A 1 82 ? 25.703 -0.170 -22.502 1.00 85.38 82 MET A C 1
ATOM 617 O O . MET A 1 82 ? 25.599 -0.871 -21.497 1.00 85.38 82 MET A O 1
ATOM 621 N N . PRO A 1 83 ? 26.771 -0.256 -23.319 1.00 77.12 83 PRO A N 1
ATOM 622 C CA . PRO A 1 83 ? 27.889 -1.172 -23.072 1.00 77.12 83 PRO A CA 1
ATOM 623 C C . PRO A 1 83 ? 28.550 -1.004 -21.695 1.00 77.12 83 PRO A C 1
ATOM 625 O O . PRO A 1 83 ? 29.037 -1.982 -21.138 1.00 77.12 83 PRO A O 1
ATOM 628 N N . ASP A 1 84 ? 28.500 0.206 -21.129 1.00 79.38 84 ASP A N 1
ATOM 629 C CA . ASP A 1 84 ? 29.057 0.545 -19.811 1.00 79.38 84 ASP A CA 1
ATOM 630 C C . ASP A 1 84 ? 28.055 0.331 -18.653 1.00 79.38 84 ASP A C 1
ATOM 632 O O . ASP A 1 84 ? 28.185 0.946 -17.598 1.00 79.38 84 ASP A O 1
ATOM 636 N N . ASP A 1 85 ? 26.997 -0.465 -18.864 1.00 73.38 85 ASP A N 1
ATOM 637 C CA . ASP A 1 85 ? 25.865 -0.684 -17.934 1.00 73.38 85 ASP A CA 1
ATOM 638 C C . ASP A 1 85 ? 25.059 0.595 -17.593 1.00 73.38 85 ASP A C 1
ATOM 640 O O . ASP A 1 85 ? 24.158 0.615 -16.751 1.00 73.38 85 ASP A O 1
ATOM 644 N N . GLY A 1 86 ? 25.339 1.691 -18.305 1.00 76.69 86 GLY A N 1
ATOM 645 C CA . GLY A 1 86 ? 24.553 2.919 -18.259 1.00 76.69 86 GLY A CA 1
ATOM 646 C C . GLY A 1 86 ? 23.149 2.713 -18.833 1.00 76.69 86 GLY A C 1
ATOM 647 O O . GLY A 1 86 ? 22.949 1.963 -19.787 1.00 76.69 86 GLY A O 1
ATOM 648 N N . ARG A 1 87 ? 22.154 3.413 -18.281 1.00 80.88 87 ARG A N 1
ATOM 649 C CA . ARG A 1 87 ? 20.760 3.348 -18.748 1.00 80.88 87 ARG A CA 1
ATOM 650 C C . ARG A 1 87 ? 20.355 4.678 -19.357 1.00 80.88 87 ARG A C 1
ATOM 652 O O . ARG A 1 87 ? 20.361 5.693 -18.668 1.00 80.88 87 ARG A O 1
ATOM 659 N N . GLN A 1 88 ? 19.955 4.668 -20.625 1.00 82.75 88 GLN A N 1
ATOM 660 C CA . GLN A 1 88 ? 19.436 5.855 -21.304 1.00 82.75 88 GLN A CA 1
ATOM 661 C C . GLN A 1 88 ? 17.968 5.654 -21.674 1.00 82.75 88 GLN A C 1
ATOM 663 O O . GLN A 1 88 ? 17.622 4.651 -22.295 1.00 82.75 88 GLN A O 1
ATOM 668 N N . ALA A 1 89 ? 17.104 6.615 -21.342 1.00 81.31 89 ALA A N 1
ATOM 669 C CA . ALA A 1 89 ? 15.712 6.586 -21.780 1.00 81.31 89 ALA A CA 1
ATOM 670 C C . ALA A 1 89 ? 15.631 6.555 -23.316 1.00 81.31 89 ALA A C 1
ATOM 672 O O . ALA A 1 89 ? 16.278 7.351 -23.998 1.00 81.31 89 ALA A O 1
ATOM 673 N N . TRP A 1 90 ? 14.817 5.650 -23.862 1.00 83.81 90 TRP A N 1
ATOM 674 C CA . TRP A 1 90 ? 14.634 5.461 -25.301 1.00 83.81 90 TRP A CA 1
ATOM 675 C C . TRP A 1 90 ? 13.148 5.573 -25.689 1.00 83.81 90 TRP A C 1
ATOM 677 O O . TRP A 1 90 ? 12.470 4.561 -25.887 1.00 83.81 90 TRP A O 1
ATOM 687 N N . PRO A 1 91 ? 12.613 6.806 -25.812 1.00 81.00 91 PRO A N 1
ATOM 688 C CA . PRO A 1 91 ? 11.201 7.034 -26.126 1.00 81.00 91 PRO A CA 1
ATOM 689 C C . PRO A 1 91 ? 10.783 6.517 -27.506 1.00 81.00 91 PRO A C 1
ATOM 691 O O . PRO A 1 91 ? 9.614 6.217 -27.712 1.00 81.00 91 PRO A O 1
ATOM 694 N N . SER A 1 92 ? 11.729 6.391 -28.439 1.00 83.88 92 SER A N 1
ATOM 695 C CA . SER A 1 92 ? 11.474 5.967 -29.820 1.00 83.88 92 SER A CA 1
ATOM 696 C C . SER A 1 92 ? 11.276 4.453 -29.983 1.00 83.88 92 SER A C 1
ATOM 698 O O . SER A 1 92 ? 11.202 3.970 -31.111 1.00 83.88 92 SER A O 1
ATOM 700 N N . HIS A 1 93 ? 11.240 3.669 -28.895 1.00 84.94 93 HIS A N 1
ATOM 701 C CA . HIS A 1 93 ? 10.931 2.240 -28.987 1.00 84.94 93 HIS A CA 1
ATOM 702 C C . HIS A 1 93 ? 9.459 2.031 -29.395 1.00 84.94 93 HIS A C 1
ATOM 704 O O . HIS A 1 93 ? 8.596 2.640 -28.763 1.00 84.94 93 HIS A O 1
ATOM 710 N N . PRO A 1 94 ? 9.123 1.107 -30.319 1.00 83.00 94 PRO A N 1
ATOM 711 C CA . PRO A 1 94 ? 7.725 0.825 -30.681 1.00 83.00 94 PRO A CA 1
ATOM 712 C C . PRO A 1 94 ? 6.834 0.472 -29.475 1.00 83.00 94 PRO A C 1
ATOM 714 O O . PRO A 1 94 ? 5.701 0.924 -29.360 1.00 83.00 94 PRO A O 1
ATOM 717 N N . ILE A 1 95 ? 7.386 -0.281 -28.518 1.00 86.06 95 ILE A N 1
ATOM 718 C CA . ILE A 1 95 ? 6.688 -0.681 -27.282 1.00 86.06 95 ILE A CA 1
ATOM 719 C C . ILE A 1 95 ? 6.444 0.505 -26.325 1.00 86.06 95 ILE A C 1
ATOM 721 O O . ILE A 1 95 ? 5.505 0.465 -25.531 1.00 86.06 95 ILE A O 1
ATOM 725 N N . ALA A 1 96 ? 7.255 1.569 -26.383 1.00 87.06 96 ALA A N 1
ATOM 726 C CA . ALA A 1 96 ? 7.127 2.697 -25.458 1.00 87.06 96 ALA A CA 1
ATOM 727 C C . ALA A 1 96 ? 5.788 3.430 -25.632 1.00 87.06 96 ALA A C 1
ATOM 729 O O . ALA A 1 96 ? 5.168 3.805 -24.640 1.00 87.06 96 ALA A O 1
ATOM 730 N N . GLU A 1 97 ? 5.317 3.589 -26.872 1.00 86.25 97 GLU A N 1
ATOM 731 C CA . GLU A 1 97 ? 4.007 4.187 -27.170 1.00 86.25 97 GLU A CA 1
ATOM 732 C C . GLU A 1 97 ? 2.858 3.309 -26.648 1.00 86.25 97 GLU A C 1
ATOM 734 O O . GLU A 1 97 ? 1.923 3.816 -26.021 1.00 86.25 97 GLU A O 1
ATOM 739 N N . LEU A 1 98 ? 2.972 1.988 -26.834 1.00 87.19 98 LEU A N 1
ATOM 740 C CA . LEU A 1 98 ? 1.956 1.014 -26.430 1.00 87.19 98 LEU A CA 1
ATOM 741 C C . LEU A 1 98 ? 1.772 0.961 -24.917 1.00 87.19 98 LEU A C 1
ATOM 743 O O . LEU A 1 98 ? 0.650 1.040 -24.428 1.00 87.19 98 LEU A O 1
ATOM 747 N N . ILE A 1 99 ? 2.867 0.857 -24.164 1.00 87.50 99 ILE A N 1
ATOM 748 C CA . ILE A 1 99 ? 2.805 0.730 -22.704 1.00 87.50 99 ILE A CA 1
ATOM 749 C C . ILE A 1 99 ? 2.389 2.047 -22.041 1.00 87.50 99 ILE A C 1
ATOM 751 O O . ILE A 1 99 ? 1.734 2.019 -20.998 1.00 87.50 99 ILE A O 1
ATOM 755 N N . ARG A 1 100 ? 2.787 3.190 -22.615 1.00 86.81 100 ARG A N 1
ATOM 756 C CA . ARG A 1 100 ? 2.619 4.505 -21.984 1.00 86.81 100 ARG A CA 1
ATOM 757 C C . ARG A 1 100 ? 1.297 5.185 -22.314 1.00 86.81 100 ARG A C 1
ATOM 759 O O . ARG A 1 100 ? 0.770 5.886 -21.456 1.00 86.81 100 ARG A O 1
ATOM 766 N N . TYR A 1 101 ? 0.791 5.035 -23.537 1.00 86.94 101 TYR A N 1
ATOM 767 C CA . TYR A 1 101 ? -0.353 5.821 -24.003 1.00 86.94 101 TYR A CA 1
ATOM 768 C C . TYR A 1 101 ? -1.521 4.952 -24.447 1.00 86.94 101 TYR A C 1
ATOM 770 O O . TYR A 1 101 ? -2.623 5.096 -23.916 1.00 86.94 101 TYR A O 1
ATOM 778 N N . GLN A 1 102 ? -1.291 4.055 -25.407 1.00 89.56 102 GLN A N 1
ATOM 779 C CA . GLN A 1 102 ? -2.375 3.343 -26.075 1.00 89.56 102 GLN A CA 1
ATOM 780 C C . GLN A 1 102 ? -1.986 1.889 -26.387 1.00 89.56 102 GLN A C 1
ATOM 782 O O . GLN A 1 102 ? -1.437 1.617 -27.454 1.00 89.56 102 GLN A O 1
ATOM 787 N N . PRO A 1 103 ? -2.299 0.934 -25.492 1.00 90.38 103 PRO A N 1
ATOM 788 C CA . PRO A 1 103 ? -2.007 -0.483 -25.709 1.00 90.38 103 PRO A CA 1
ATOM 789 C C . PRO A 1 103 ? -2.845 -1.088 -26.837 1.00 90.38 103 PRO A C 1
ATOM 791 O O . PRO A 1 103 ? -2.394 -1.983 -27.548 1.00 90.38 103 PRO A O 1
ATOM 794 N N . ASN A 1 104 ? -4.078 -0.611 -27.010 1.00 89.75 104 ASN A N 1
ATOM 795 C CA . ASN A 1 104 ? -4.986 -1.050 -28.061 1.00 89.75 104 ASN A CA 1
ATOM 796 C C . ASN A 1 104 ? -5.882 0.103 -28.529 1.00 89.75 104 ASN A C 1
ATOM 798 O O . ASN A 1 104 ? -5.924 1.175 -27.936 1.00 89.75 104 ASN A O 1
ATOM 802 N N . ARG A 1 105 ? -6.640 -0.114 -29.608 1.00 87.00 105 ARG A N 1
ATOM 803 C CA . ARG A 1 105 ? -7.520 0.924 -30.177 1.00 87.00 105 ARG A CA 1
ATOM 804 C C . ARG A 1 105 ? -8.664 1.353 -29.253 1.00 87.00 105 ARG A C 1
ATOM 806 O O . ARG A 1 105 ? -9.263 2.391 -29.500 1.00 87.00 105 ARG A O 1
ATOM 813 N N . THR A 1 106 ? -8.998 0.544 -28.251 1.00 87.38 106 THR A N 1
ATOM 814 C CA . THR A 1 106 ? -10.206 0.695 -27.430 1.00 87.38 106 THR A CA 1
ATOM 815 C C . THR A 1 106 ? -9.957 1.313 -26.059 1.00 87.38 106 THR A C 1
ATOM 817 O O . THR A 1 106 ? -10.885 1.880 -25.500 1.00 87.38 106 THR A O 1
ATOM 820 N N . GLN A 1 107 ? -8.748 1.182 -25.514 1.00 91.06 107 GLN A N 1
ATOM 821 C CA . GLN A 1 107 ? -8.404 1.527 -24.137 1.00 91.06 107 GLN A CA 1
ATOM 822 C C . GLN A 1 107 ? -7.129 2.366 -24.094 1.00 91.06 107 GLN A C 1
ATOM 824 O O . GLN A 1 107 ? -6.206 2.187 -24.895 1.00 91.06 107 GLN A O 1
ATOM 829 N N . THR A 1 108 ? -7.065 3.248 -23.106 1.00 92.94 108 THR A N 1
ATOM 830 C CA . THR A 1 108 ? -5.835 3.944 -22.718 1.00 92.94 108 THR A CA 1
ATOM 831 C C . THR A 1 108 ? -4.928 3.033 -21.887 1.00 92.94 108 THR A C 1
ATOM 833 O O . THR A 1 108 ? -5.351 1.994 -21.375 1.00 92.94 108 THR A O 1
ATOM 836 N N . ALA A 1 109 ? -3.658 3.415 -21.728 1.00 91.06 109 ALA A N 1
ATOM 837 C CA . ALA A 1 109 ? -2.712 2.656 -20.911 1.00 91.06 109 ALA A CA 1
ATOM 838 C C . ALA A 1 109 ? -3.172 2.495 -19.453 1.00 91.06 109 ALA A C 1
ATOM 840 O O . ALA A 1 109 ? -3.032 1.411 -18.893 1.00 91.06 109 ALA A O 1
ATOM 841 N N . VAL A 1 110 ? -3.764 3.538 -18.863 1.00 93.12 110 VAL A N 1
ATOM 842 C CA . VAL A 1 110 ? -4.246 3.507 -17.473 1.00 93.12 110 VAL A CA 1
ATOM 843 C C . VAL A 1 110 ? -5.359 2.469 -17.317 1.00 93.12 110 VAL A C 1
ATOM 845 O O . VAL A 1 110 ? -5.231 1.565 -16.498 1.00 93.12 110 VAL A O 1
ATOM 848 N N . GLU A 1 111 ? -6.387 2.524 -18.169 1.00 94.06 111 GLU A N 1
ATOM 849 C CA . GLU A 1 111 ? -7.513 1.574 -18.150 1.00 94.06 111 GLU A CA 1
ATOM 850 C C . GLU A 1 111 ? -7.053 0.125 -18.360 1.00 94.06 111 GLU A C 1
ATOM 852 O O . GLU A 1 111 ? -7.580 -0.810 -17.752 1.00 94.06 111 GLU A O 1
ATOM 857 N N . PHE A 1 112 ? -6.060 -0.078 -19.229 1.00 94.31 112 PHE A N 1
ATOM 858 C CA . PHE A 1 112 ? -5.497 -1.394 -19.513 1.00 94.31 112 PHE A CA 1
ATOM 859 C C . PHE A 1 112 ? -4.731 -1.968 -18.316 1.00 94.31 112 PHE A C 1
ATOM 861 O O . PHE A 1 112 ? -4.993 -3.106 -17.916 1.00 94.31 112 PHE A O 1
ATOM 868 N N . TRP A 1 113 ? -3.812 -1.197 -17.724 1.00 93.31 113 TRP A N 1
ATOM 869 C CA . TRP A 1 113 ? -3.039 -1.640 -16.560 1.00 93.31 113 TRP A CA 1
ATOM 870 C C . TRP A 1 113 ? -3.936 -1.871 -15.347 1.00 93.31 113 TRP A C 1
ATOM 872 O O . TRP A 1 113 ? -3.792 -2.892 -14.673 1.00 93.31 113 TRP A O 1
ATOM 882 N N . GLU A 1 114 ? -4.911 -0.989 -15.123 1.00 94.19 114 GLU A N 1
ATOM 883 C CA . GLU A 1 114 ? -5.916 -1.151 -14.075 1.00 94.19 114 GLU A CA 1
ATOM 884 C C . GLU A 1 114 ? -6.698 -2.459 -14.265 1.00 94.19 114 GLU A C 1
ATOM 886 O O . GLU A 1 114 ? -6.783 -3.278 -13.346 1.00 94.19 114 GLU A O 1
ATOM 891 N N . SER A 1 115 ? -7.179 -2.720 -15.487 1.00 93.25 115 SER A N 1
ATOM 892 C CA . SER A 1 115 ? -7.920 -3.943 -15.819 1.00 93.25 115 SER A CA 1
ATOM 893 C C . SER A 1 115 ? -7.088 -5.210 -15.600 1.00 93.25 115 SER A C 1
ATOM 895 O O . SER A 1 115 ? -7.591 -6.185 -15.034 1.00 93.25 115 SER A O 1
ATOM 897 N N . ILE A 1 116 ? -5.816 -5.210 -16.015 1.00 94.19 116 ILE A N 1
ATOM 898 C CA . ILE A 1 116 ? -4.902 -6.347 -15.835 1.00 94.19 116 ILE A CA 1
ATOM 899 C C . ILE A 1 116 ? -4.654 -6.633 -14.358 1.00 94.19 116 ILE A C 1
ATOM 901 O O . ILE A 1 116 ? -4.734 -7.789 -13.941 1.00 94.19 116 ILE A O 1
ATOM 905 N N . ILE A 1 117 ? -4.345 -5.604 -13.569 1.00 94.00 117 ILE A N 1
ATOM 906 C CA . ILE A 1 117 ? -4.017 -5.767 -12.149 1.00 94.00 117 ILE A CA 1
ATOM 907 C C . ILE A 1 117 ? -5.255 -6.218 -11.384 1.00 94.00 117 ILE A C 1
ATOM 909 O O . ILE A 1 117 ? -5.171 -7.141 -10.574 1.00 94.00 117 ILE A O 1
ATOM 913 N N . LEU A 1 118 ? -6.419 -5.648 -11.699 1.00 93.44 118 LEU A N 1
ATOM 914 C CA . LEU A 1 118 ? -7.682 -6.075 -11.119 1.00 93.44 118 LEU A CA 1
ATOM 915 C C . LEU A 1 118 ? -7.960 -7.558 -11.404 1.00 93.44 118 LEU A C 1
ATOM 917 O O . LEU A 1 118 ? -8.341 -8.302 -10.502 1.00 93.44 118 LEU A O 1
ATOM 921 N N . HIS A 1 119 ? -7.707 -8.028 -12.627 1.00 93.19 119 HIS A N 1
ATOM 922 C CA . HIS A 1 119 ? -7.862 -9.445 -12.957 1.00 93.19 119 HIS A CA 1
ATOM 923 C C . HIS A 1 119 ? -6.799 -10.332 -12.298 1.00 93.19 119 HIS A C 1
ATOM 925 O O . HIS A 1 119 ? -7.120 -11.438 -11.863 1.00 93.19 119 HIS A O 1
ATOM 931 N N . ALA A 1 120 ? -5.565 -9.848 -12.145 1.00 93.19 120 ALA A N 1
ATOM 932 C CA . ALA A 1 120 ? -4.532 -10.544 -11.383 1.00 93.19 120 ALA A CA 1
ATOM 933 C C . ALA A 1 120 ? -4.901 -10.682 -9.896 1.00 93.19 120 ALA A C 1
ATOM 935 O O . ALA A 1 120 ? -4.578 -11.690 -9.276 1.00 93.19 120 ALA A O 1
ATOM 936 N N . VAL A 1 121 ? -5.618 -9.713 -9.326 1.00 92.56 121 VAL A N 1
ATOM 937 C CA . VAL A 1 121 ? -6.152 -9.781 -7.959 1.00 92.56 121 VAL A CA 1
ATOM 938 C C . VAL A 1 121 ? -7.331 -10.755 -7.862 1.00 92.56 121 VAL A C 1
ATOM 940 O O . VAL A 1 121 ? -7.344 -11.612 -6.979 1.00 92.56 121 VAL A O 1
ATOM 943 N N . LEU A 1 122 ? -8.316 -10.635 -8.759 1.00 91.50 122 LEU A N 1
ATOM 944 C CA . LEU A 1 122 ? -9.581 -11.380 -8.696 1.00 91.50 122 LEU A CA 1
ATOM 945 C C . LEU A 1 122 ? -9.462 -12.845 -9.125 1.00 91.50 122 LEU A C 1
ATOM 947 O O . LEU A 1 122 ? -10.150 -13.700 -8.574 1.00 91.50 122 LEU A O 1
ATOM 951 N N . PHE A 1 123 ? -8.612 -13.138 -10.107 1.00 90.69 123 PHE A N 1
ATOM 952 C CA . PHE A 1 123 ? -8.458 -14.472 -10.702 1.00 90.69 123 PHE A CA 1
ATOM 953 C C . PHE A 1 123 ? -7.033 -15.016 -10.556 1.00 90.69 123 PHE A C 1
ATOM 955 O O . PHE A 1 123 ? -6.721 -16.094 -11.049 1.00 90.69 123 PHE A O 1
ATOM 962 N N . GLY A 1 124 ? -6.146 -14.265 -9.903 1.00 91.12 124 GLY A N 1
ATOM 963 C CA . GLY A 1 124 ? -4.769 -14.662 -9.630 1.00 91.12 124 GLY A CA 1
ATOM 964 C C . GLY A 1 124 ? -3.785 -14.373 -10.758 1.00 91.12 124 GLY A C 1
ATOM 965 O O . GLY A 1 124 ? -2.600 -14.193 -10.495 1.00 91.12 124 GLY A O 1
ATOM 966 N N . THR A 1 125 ? -4.229 -14.281 -12.011 1.00 92.38 125 THR A N 1
ATOM 967 C CA . THR A 1 125 ? -3.362 -13.932 -13.148 1.00 92.38 125 THR A CA 1
ATOM 968 C C . THR A 1 125 ? -4.065 -12.964 -14.091 1.00 92.38 125 THR A C 1
ATOM 970 O O . THR A 1 125 ? -5.229 -13.166 -14.425 1.00 92.38 125 THR A O 1
ATOM 973 N N . GLY A 1 126 ? -3.360 -11.919 -14.528 1.00 94.44 126 GLY A N 1
ATOM 974 C CA . GLY A 1 126 ? -3.796 -11.024 -15.600 1.00 94.44 126 GLY A CA 1
ATOM 975 C C . GLY A 1 126 ? -3.204 -11.453 -16.944 1.00 94.44 126 GLY A C 1
ATOM 976 O O . GLY A 1 126 ? -2.013 -11.773 -17.013 1.00 94.44 126 GLY A O 1
ATOM 977 N N . TYR A 1 127 ? -4.025 -11.449 -17.996 1.00 94.94 127 TYR A N 1
ATOM 978 C CA . TYR A 1 127 ? -3.628 -11.852 -19.347 1.00 94.94 127 TYR A CA 1
ATOM 979 C C . TYR A 1 127 ? -3.907 -10.751 -20.372 1.00 94.94 127 TYR A C 1
ATOM 981 O O . TYR A 1 127 ? -4.930 -10.064 -20.313 1.00 94.94 127 TYR A O 1
ATOM 989 N N . ALA A 1 128 ? -3.026 -10.636 -21.361 1.00 95.00 128 ALA A N 1
ATOM 990 C CA . ALA A 1 128 ? -3.284 -9.877 -22.574 1.00 95.00 128 ALA A CA 1
ATOM 991 C C . ALA A 1 128 ? -2.764 -10.628 -23.803 1.00 95.00 128 ALA A C 1
ATOM 993 O O . ALA A 1 128 ? -1.682 -11.201 -23.775 1.00 95.00 128 ALA A O 1
ATOM 994 N N . GLU A 1 129 ? -3.537 -10.616 -24.882 1.00 94.00 129 GLU A N 1
ATOM 995 C CA . GLU A 1 129 ? -3.130 -11.147 -26.179 1.00 94.00 129 GLU A CA 1
ATOM 996 C C . GLU A 1 129 ? -2.174 -10.159 -26.853 1.00 94.00 129 GLU A C 1
ATOM 998 O O . GLU A 1 129 ? -2.483 -8.969 -26.992 1.00 94.00 129 GLU A O 1
ATOM 1003 N N . ILE A 1 130 ? -1.033 -10.674 -27.293 1.00 94.00 130 ILE A N 1
ATOM 1004 C CA . ILE A 1 130 ? -0.049 -9.960 -28.093 1.00 94.00 130 ILE A CA 1
ATOM 1005 C C . ILE A 1 130 ? -0.461 -10.105 -29.553 1.00 94.00 130 ILE A C 1
ATOM 1007 O O . ILE A 1 130 ? -0.453 -11.197 -30.117 1.00 94.00 130 ILE A O 1
ATOM 1011 N N . VAL A 1 131 ? -0.838 -8.990 -30.174 1.00 91.75 131 VAL A N 1
ATOM 1012 C CA . VAL A 1 131 ? -1.233 -8.963 -31.581 1.00 91.75 131 VAL A CA 1
ATOM 1013 C C . VAL A 1 131 ? -0.101 -8.338 -32.400 1.00 91.75 131 VAL A C 1
ATOM 1015 O O . VAL A 1 131 ? 0.213 -7.158 -32.195 1.00 91.75 131 VAL A O 1
ATOM 1018 N N . PRO A 1 132 ? 0.511 -9.090 -33.332 1.00 90.12 132 PRO A N 1
ATOM 1019 C CA . PRO A 1 132 ? 1.500 -8.545 -34.251 1.00 90.12 132 PRO A CA 1
ATOM 1020 C C . PRO A 1 132 ? 0.824 -7.672 -35.315 1.00 90.12 132 PRO A C 1
ATOM 1022 O O . PRO A 1 132 ? -0.351 -7.851 -35.646 1.00 90.12 132 PRO A O 1
ATOM 1025 N N . GLY A 1 133 ? 1.570 -6.732 -35.889 1.00 85.81 133 GLY A N 1
ATOM 1026 C CA . GLY A 1 133 ? 1.026 -5.820 -36.891 1.00 85.81 133 GLY A CA 1
ATOM 1027 C C . GLY A 1 133 ? 2.097 -5.058 -37.656 1.00 85.81 133 GLY A C 1
ATOM 1028 O O . GLY A 1 133 ? 3.274 -5.409 -37.654 1.00 85.81 133 GLY A O 1
ATOM 1029 N N . THR A 1 134 ? 1.687 -3.990 -38.337 1.00 80.12 134 THR A N 1
ATOM 1030 C CA . THR A 1 134 ? 2.575 -3.211 -39.214 1.00 80.12 134 THR A CA 1
ATOM 1031 C C . THR A 1 134 ? 3.676 -2.458 -38.467 1.00 80.12 134 THR A C 1
ATOM 1033 O O . THR A 1 134 ? 4.678 -2.112 -39.085 1.00 80.12 134 THR A O 1
ATOM 1036 N N . ARG A 1 135 ? 3.516 -2.194 -37.159 1.00 72.06 135 ARG A N 1
ATOM 1037 C CA . ARG A 1 135 ? 4.533 -1.510 -36.337 1.00 72.06 135 ARG A CA 1
ATOM 1038 C C . ARG A 1 135 ? 5.593 -2.460 -35.761 1.00 72.06 135 ARG A C 1
ATOM 1040 O O . ARG A 1 135 ? 6.583 -1.980 -35.212 1.00 72.06 135 ARG A O 1
ATOM 1047 N N . GLY A 1 136 ? 5.419 -3.780 -35.893 1.00 79.25 136 GLY A N 1
ATOM 1048 C CA . GLY A 1 136 ? 6.388 -4.783 -35.448 1.00 79.25 136 GLY A CA 1
ATOM 1049 C C . GLY A 1 136 ? 5.755 -6.042 -34.849 1.00 79.25 136 GLY A C 1
ATOM 1050 O O . GLY A 1 136 ? 4.557 -6.290 -34.987 1.00 79.25 136 GLY A O 1
ATOM 1051 N N . ALA A 1 137 ? 6.587 -6.833 -34.161 1.00 81.06 137 ALA A N 1
ATOM 1052 C CA . ALA A 1 137 ? 6.182 -8.084 -33.508 1.00 81.06 137 ALA A CA 1
ATOM 1053 C C . ALA A 1 137 ? 5.113 -7.880 -32.416 1.00 81.06 137 ALA A C 1
ATOM 1055 O O . ALA A 1 137 ? 4.280 -8.753 -32.203 1.00 81.06 137 ALA A O 1
ATOM 1056 N N . VAL A 1 138 ? 5.104 -6.708 -31.776 1.00 86.75 138 VAL A N 1
ATOM 1057 C CA . VAL A 1 138 ? 4.070 -6.276 -30.830 1.00 86.75 138 VAL A CA 1
ATOM 1058 C C . VAL A 1 138 ? 3.484 -4.970 -31.363 1.00 86.75 138 VAL A C 1
ATOM 1060 O O . VAL A 1 138 ? 4.134 -3.929 -31.281 1.00 86.75 138 VAL A O 1
ATOM 1063 N N . ASP A 1 139 ? 2.285 -5.027 -31.945 1.00 88.12 139 ASP A N 1
ATOM 1064 C CA . ASP A 1 139 ? 1.557 -3.845 -32.439 1.00 88.12 139 ASP A CA 1
ATOM 1065 C C . ASP A 1 139 ? 0.426 -3.450 -31.492 1.00 88.12 139 ASP A C 1
ATOM 1067 O O . ASP A 1 139 ? 0.184 -2.264 -31.304 1.00 88.12 139 ASP A O 1
ATOM 1071 N N . GLN A 1 140 ? -0.270 -4.422 -30.891 1.00 90.88 140 GLN A N 1
ATOM 1072 C CA . GLN A 1 140 ? -1.363 -4.169 -29.949 1.00 90.88 140 GLN A CA 1
ATOM 1073 C C . GLN A 1 140 ? -1.373 -5.191 -28.811 1.00 90.88 140 GLN A C 1
ATOM 1075 O O . GLN A 1 140 ? -1.073 -6.367 -29.009 1.00 90.88 140 GLN A O 1
ATOM 1080 N N . LEU A 1 141 ? -1.797 -4.736 -27.634 1.00 92.94 141 LEU A N 1
ATOM 1081 C CA . LEU A 1 141 ? -2.060 -5.555 -26.455 1.00 92.94 141 LEU A CA 1
ATOM 1082 C C . LEU A 1 141 ? -3.558 -5.554 -26.159 1.00 92.94 141 LEU A C 1
ATOM 1084 O O . LEU A 1 141 ? -4.128 -4.561 -25.695 1.00 92.94 141 LEU A O 1
ATOM 1088 N N . LYS A 1 142 ? -4.223 -6.675 -26.437 1.00 92.19 142 LYS A N 1
ATOM 1089 C CA . LYS A 1 142 ? -5.659 -6.815 -26.178 1.00 92.19 142 LYS A CA 1
ATOM 1090 C C . LYS A 1 142 ? -5.876 -7.464 -24.827 1.00 92.19 142 LYS A C 1
ATOM 1092 O O . LYS A 1 142 ? -5.407 -8.568 -24.580 1.00 92.19 142 LYS A O 1
ATOM 1097 N N . PHE A 1 143 ? -6.613 -6.782 -23.963 1.00 93.06 143 PHE A N 1
ATOM 1098 C CA . PHE A 1 143 ? -6.983 -7.324 -22.667 1.00 93.06 143 PHE A CA 1
ATOM 1099 C C . PHE A 1 143 ? -7.797 -8.622 -22.828 1.00 93.06 143 PHE A C 1
ATOM 1101 O O . PHE A 1 143 ? -8.771 -8.661 -23.585 1.00 93.06 143 PHE A O 1
ATOM 1108 N N . LEU A 1 144 ? -7.406 -9.674 -22.103 1.00 91.56 144 LEU A N 1
ATOM 1109 C CA . LEU A 1 144 ? -8.135 -10.937 -22.036 1.00 91.56 144 LEU A CA 1
ATOM 1110 C C . LEU A 1 144 ? -8.740 -11.104 -20.642 1.00 91.56 144 LEU A C 1
ATOM 1112 O O . LEU A 1 144 ? -8.044 -11.034 -19.630 1.00 91.56 144 LEU A O 1
ATOM 1116 N N . ARG A 1 145 ? -10.047 -11.374 -20.586 1.00 89.44 145 ARG A N 1
ATOM 1117 C CA . ARG A 1 145 ? -10.739 -11.643 -19.320 1.00 89.44 145 ARG A CA 1
ATOM 1118 C C . ARG A 1 145 ? -10.242 -12.974 -18.747 1.00 89.44 145 ARG A C 1
ATOM 1120 O O . ARG A 1 145 ? -10.444 -14.015 -19.369 1.00 89.44 145 ARG A O 1
ATOM 1127 N N . SER A 1 146 ? -9.592 -12.940 -17.585 1.00 89.81 146 SER A N 1
ATOM 1128 C CA . SER A 1 146 ? -8.900 -14.107 -17.015 1.00 89.81 146 SER A CA 1
ATOM 1129 C C . SER A 1 146 ? -9.797 -15.295 -16.679 1.00 89.81 146 SER A C 1
ATOM 1131 O O . SER A 1 146 ? -9.340 -16.428 -16.722 1.00 89.81 146 SER A O 1
ATOM 1133 N N . ASP A 1 147 ? -11.075 -15.071 -16.395 1.00 87.06 147 ASP A N 1
ATOM 1134 C CA . ASP A 1 147 ? -12.057 -16.134 -16.150 1.00 87.06 147 ASP A CA 1
ATOM 1135 C C . ASP A 1 147 ? -12.418 -16.949 -17.408 1.00 87.06 147 ASP A C 1
ATOM 1137 O O . ASP A 1 147 ? -13.044 -18.001 -17.309 1.00 87.06 147 ASP A O 1
ATOM 1141 N N . ARG A 1 148 ? -12.042 -16.460 -18.596 1.00 86.75 148 ARG A N 1
ATOM 1142 C CA . ARG A 1 148 ? -12.239 -17.133 -19.889 1.00 86.75 148 ARG A CA 1
ATOM 1143 C C . ARG A 1 148 ? -10.965 -17.769 -20.428 1.00 86.75 148 ARG A C 1
ATOM 1145 O O . ARG A 1 148 ? -10.991 -18.304 -21.537 1.00 86.75 148 ARG A O 1
ATOM 1152 N N . VAL A 1 149 ? -9.869 -17.675 -19.681 1.00 89.44 149 VAL A N 1
ATOM 1153 C CA . VAL A 1 149 ? -8.574 -18.233 -20.054 1.00 89.44 149 VAL A CA 1
ATOM 1154 C C . VAL A 1 149 ? -8.318 -19.454 -19.189 1.00 89.44 149 VAL A C 1
ATOM 1156 O O . VAL A 1 149 ? -8.166 -19.347 -17.976 1.00 89.44 149 VAL A O 1
ATOM 1159 N N . VAL A 1 150 ? -8.239 -20.618 -19.825 1.00 89.44 150 VAL A N 1
ATOM 1160 C CA . VAL A 1 150 ? -7.748 -21.837 -19.183 1.00 89.44 150 VAL A CA 1
ATOM 1161 C C . VAL A 1 150 ? -6.297 -22.018 -19.588 1.00 89.44 150 VAL A C 1
ATOM 1163 O O . VAL A 1 150 ? -5.980 -22.103 -20.776 1.00 89.44 150 VAL A O 1
ATOM 1166 N N . GLN A 1 151 ? -5.414 -22.029 -18.598 1.00 89.06 151 GLN A N 1
ATOM 1167 C CA . GLN A 1 151 ? -3.995 -22.256 -18.805 1.00 89.06 151 GLN A CA 1
ATOM 1168 C C . GLN A 1 151 ? -3.669 -23.723 -18.551 1.00 89.06 151 GLN A C 1
ATOM 1170 O O . GLN A 1 151 ? -3.936 -24.234 -17.467 1.00 89.06 151 GLN A O 1
ATOM 1175 N N . ASP A 1 152 ? -2.995 -24.345 -19.512 1.00 88.12 152 ASP A N 1
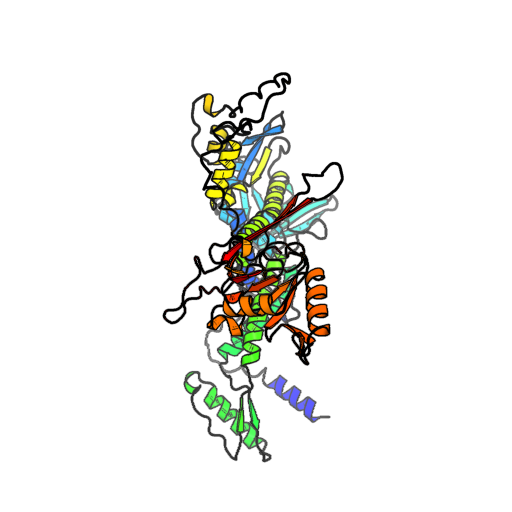ATOM 1176 C CA . ASP A 1 152 ? -2.413 -25.670 -19.346 1.00 88.12 152 ASP A CA 1
ATOM 1177 C C . ASP A 1 152 ? -0.910 -25.620 -19.620 1.00 88.12 152 ASP A C 1
ATOM 1179 O O . ASP A 1 152 ? -0.431 -24.830 -20.437 1.00 88.12 152 ASP A O 1
ATOM 1183 N N . GLN A 1 153 ? -0.174 -26.521 -18.979 1.00 88.69 153 GLN A N 1
ATOM 1184 C CA . GLN A 1 153 ? 1.232 -26.759 -19.271 1.00 88.69 153 GLN A CA 1
ATOM 1185 C C . GLN A 1 153 ? 1.369 -28.032 -20.115 1.00 88.69 153 GLN A C 1
ATOM 1187 O O . GLN A 1 153 ? 0.802 -29.077 -19.781 1.00 88.69 153 GLN A O 1
ATOM 1192 N N . LEU A 1 154 ? 2.084 -27.943 -21.236 1.00 88.88 154 LEU A N 1
ATOM 1193 C CA . LEU A 1 154 ? 2.409 -29.093 -22.073 1.00 88.88 154 LEU A CA 1
ATOM 1194 C C . LEU A 1 154 ? 3.529 -29.932 -21.437 1.00 88.88 154 LEU A C 1
ATOM 1196 O O . LEU A 1 154 ? 4.149 -29.562 -20.443 1.00 88.88 154 LEU A O 1
ATOM 1200 N N . ARG A 1 155 ? 3.798 -31.100 -22.032 1.00 89.50 155 ARG A N 1
ATOM 1201 C CA . ARG A 1 155 ? 4.860 -32.016 -21.578 1.00 89.50 155 ARG A CA 1
ATOM 1202 C C . ARG A 1 155 ? 6.269 -31.435 -21.705 1.00 89.50 155 ARG A C 1
ATOM 1204 O O . ARG A 1 155 ? 7.164 -31.910 -21.022 1.00 89.50 155 ARG A O 1
ATOM 1211 N N . ASP A 1 156 ? 6.457 -30.466 -22.591 1.00 89.12 156 ASP A N 1
ATOM 1212 C CA . ASP A 1 156 ? 7.703 -29.728 -22.810 1.00 89.12 156 ASP A CA 1
ATOM 1213 C C . ASP A 1 156 ? 7.802 -28.469 -21.929 1.00 89.12 156 ASP A C 1
ATOM 1215 O O . ASP A 1 156 ? 8.625 -27.600 -22.192 1.00 89.12 156 ASP A O 1
ATOM 1219 N N . GLU A 1 157 ? 6.948 -28.365 -20.905 1.00 85.62 157 GLU A N 1
ATOM 1220 C CA . GLU A 1 157 ? 6.839 -27.241 -19.969 1.00 85.62 157 GLU A CA 1
ATOM 1221 C C . GLU A 1 157 ? 6.338 -25.923 -20.579 1.00 85.62 157 GLU A C 1
ATOM 1223 O O . GLU A 1 157 ? 6.135 -24.959 -19.836 1.00 85.62 157 GLU A O 1
ATOM 1228 N N . THR A 1 158 ? 6.052 -25.887 -21.885 1.00 89.00 158 THR A N 1
ATOM 1229 C CA . THR A 1 158 ? 5.480 -24.709 -22.545 1.00 89.00 158 THR A CA 1
ATOM 1230 C C . THR A 1 158 ? 4.035 -24.483 -22.114 1.00 89.00 158 THR A C 1
ATOM 1232 O O . THR A 1 158 ? 3.271 -25.421 -21.857 1.00 89.00 158 THR A O 1
ATOM 1235 N N . LEU A 1 159 ? 3.642 -23.214 -22.008 1.00 90.81 159 LEU A N 1
ATOM 1236 C CA . LEU A 1 159 ? 2.280 -22.850 -21.630 1.00 90.81 159 LEU A CA 1
ATOM 1237 C C . LEU A 1 159 ? 1.391 -22.702 -22.868 1.00 90.81 159 LEU A C 1
ATOM 1239 O O . LEU A 1 159 ? 1.752 -22.033 -23.837 1.00 90.81 159 LEU A O 1
ATOM 1243 N N . ARG A 1 160 ? 0.189 -23.280 -22.799 1.00 92.50 160 ARG A N 1
ATOM 1244 C CA . ARG A 1 160 ? -0.907 -23.006 -23.736 1.00 92.50 160 ARG A CA 1
ATOM 1245 C C . ARG A 1 160 ? -2.066 -22.344 -23.012 1.00 92.50 160 ARG A C 1
ATOM 1247 O O . ARG A 1 160 ? -2.368 -22.671 -21.864 1.00 92.50 160 ARG A O 1
ATOM 1254 N N . PHE A 1 161 ? -2.761 -21.471 -23.725 1.00 92.62 161 PHE A N 1
ATOM 1255 C CA . PHE A 1 161 ? -3.905 -20.738 -23.205 1.00 92.62 161 PHE A CA 1
ATOM 1256 C C . PHE A 1 161 ? -5.116 -20.984 -24.097 1.00 92.62 161 PHE A C 1
ATOM 1258 O O . PHE A 1 161 ? -5.154 -20.547 -25.243 1.00 92.62 161 PHE A O 1
ATOM 1265 N N . ALA A 1 162 ? -6.120 -21.689 -23.584 1.00 91.75 162 ALA A N 1
ATOM 1266 C CA . ALA A 1 162 ? -7.406 -21.831 -24.252 1.00 91.75 162 ALA A CA 1
ATOM 1267 C C . ALA A 1 162 ? -8.310 -20.659 -23.848 1.00 91.75 162 ALA A C 1
ATOM 1269 O O . ALA A 1 162 ? -8.713 -20.540 -22.692 1.00 91.75 162 ALA A O 1
ATOM 1270 N N . VAL A 1 163 ? -8.603 -19.779 -24.803 1.00 90.75 163 VAL A N 1
ATOM 1271 C CA . VAL A 1 163 ? -9.435 -18.588 -24.622 1.00 90.75 163 VAL A CA 1
ATOM 1272 C C . VAL A 1 163 ? -10.816 -18.839 -25.213 1.00 90.75 163 VAL A C 1
ATOM 1274 O O . VAL A 1 163 ? -10.964 -19.025 -26.423 1.00 90.75 163 VAL A O 1
ATOM 1277 N N . SER A 1 164 ? -11.841 -18.799 -24.367 1.00 87.69 164 SER A N 1
ATOM 1278 C CA . SER A 1 164 ? -13.232 -18.927 -24.805 1.00 87.69 164 SER A CA 1
ATOM 1279 C C . SER A 1 164 ? -13.790 -17.587 -25.290 1.00 87.69 164 SER A C 1
ATOM 1281 O O . SER A 1 164 ? -13.734 -16.579 -24.577 1.00 87.69 164 SER A O 1
ATOM 1283 N N . ASN A 1 165 ? -14.348 -17.558 -26.504 1.00 81.31 165 ASN A N 1
ATOM 1284 C CA . ASN A 1 165 ? -14.980 -16.369 -27.065 1.00 81.31 165 ASN A CA 1
ATOM 1285 C C . ASN A 1 165 ? -16.508 -16.424 -26.869 1.00 81.31 165 ASN A C 1
ATOM 1287 O O . ASN A 1 165 ? -17.171 -17.257 -27.490 1.00 81.31 165 ASN A O 1
ATOM 1291 N N . PRO A 1 166 ? -17.107 -15.515 -26.077 1.00 69.75 166 PRO A N 1
ATOM 1292 C CA . PRO A 1 166 ? -18.543 -15.547 -25.789 1.00 69.75 166 PRO A CA 1
ATOM 1293 C C . PRO A 1 166 ? -19.414 -15.253 -27.017 1.00 69.75 166 PRO A C 1
ATOM 1295 O O . PRO A 1 166 ? -20.540 -15.727 -27.089 1.00 69.75 166 PRO A O 1
ATOM 1298 N N . ASN A 1 167 ? -18.904 -14.489 -27.988 1.00 74.44 167 ASN A N 1
ATOM 1299 C CA . ASN A 1 167 ? -19.695 -14.047 -29.138 1.00 74.44 167 ASN A CA 1
ATOM 1300 C C . ASN A 1 167 ? -19.831 -15.138 -30.206 1.00 74.44 167 ASN A C 1
ATOM 1302 O O . ASN A 1 167 ? -20.739 -15.090 -31.026 1.00 74.44 167 ASN A O 1
ATOM 1306 N N . THR A 1 168 ? -18.903 -16.098 -30.226 1.00 74.56 168 THR A N 1
ATOM 1307 C CA . THR A 1 168 ? -18.852 -17.166 -31.238 1.00 74.56 168 THR A CA 1
ATOM 1308 C C . THR A 1 168 ? -18.969 -18.564 -30.637 1.00 74.56 168 THR A C 1
ATOM 1310 O O . THR A 1 168 ? -19.121 -19.523 -31.387 1.00 74.56 168 THR A O 1
ATOM 1313 N N . GLY A 1 169 ? -18.883 -18.708 -29.308 1.00 73.19 169 GLY A N 1
ATOM 1314 C CA . GLY A 1 169 ? -18.897 -19.998 -28.608 1.00 73.19 169 GLY A CA 1
ATOM 1315 C C . GLY A 1 169 ? -17.667 -20.877 -28.877 1.00 73.19 169 GLY A C 1
ATOM 1316 O O . GLY A 1 169 ? -17.572 -21.979 -28.345 1.00 73.19 169 GLY A O 1
ATOM 1317 N N . GLY A 1 170 ? -16.727 -20.405 -29.700 1.00 79.75 170 GLY A N 1
ATOM 1318 C CA . GLY A 1 170 ? -15.494 -21.105 -30.033 1.00 79.75 170 GLY A CA 1
ATOM 1319 C C . GLY A 1 170 ? -14.393 -20.852 -29.006 1.00 79.75 170 GLY A C 1
ATOM 1320 O O . GLY A 1 170 ? -14.270 -19.754 -28.461 1.00 79.75 170 GLY A O 1
ATOM 1321 N N . SER A 1 171 ? -13.558 -21.866 -28.782 1.00 83.69 171 SER A N 1
ATOM 1322 C CA . SER A 1 171 ? -12.305 -21.728 -28.039 1.00 83.69 171 SER A CA 1
ATOM 1323 C C . SER A 1 171 ? -11.153 -21.533 -29.020 1.00 83.69 171 SER A C 1
ATOM 1325 O O . SER A 1 171 ? -10.988 -22.323 -29.950 1.00 83.69 171 SER A O 1
ATOM 1327 N N . ARG A 1 172 ? -10.341 -20.498 -28.805 1.00 89.44 172 ARG A N 1
ATOM 1328 C CA . ARG A 1 172 ? -9.087 -20.262 -29.529 1.00 89.44 172 ARG A CA 1
ATOM 1329 C C . ARG A 1 172 ? -7.927 -20.616 -28.613 1.00 89.44 172 ARG A C 1
ATOM 1331 O O . ARG A 1 172 ? -7.916 -20.207 -27.459 1.00 89.44 172 ARG A O 1
ATOM 1338 N N . VAL A 1 173 ? -6.952 -21.355 -29.126 1.00 91.31 173 VAL A N 1
ATOM 1339 C CA . VAL A 1 173 ? -5.720 -21.642 -28.386 1.00 91.31 173 VAL A CA 1
ATOM 1340 C C . VAL A 1 173 ? -4.673 -20.601 -28.763 1.00 91.31 173 VAL A C 1
ATOM 1342 O O . VAL A 1 173 ? -4.484 -20.334 -29.948 1.00 91.31 173 VAL A O 1
ATOM 1345 N N . LEU A 1 174 ? -4.040 -20.016 -27.753 1.00 92.25 174 LEU A N 1
ATOM 1346 C CA . LEU A 1 174 ? -2.883 -19.136 -27.862 1.00 92.25 174 LEU A CA 1
ATOM 1347 C C . LEU A 1 174 ? -1.664 -19.833 -27.266 1.00 92.25 174 LEU A C 1
ATOM 1349 O O . LEU A 1 174 ? -1.778 -20.561 -26.272 1.00 92.25 174 LEU A O 1
ATOM 1353 N N . LEU A 1 175 ? -0.505 -19.599 -27.869 1.00 92.06 175 LEU A N 1
ATOM 1354 C CA . LEU A 1 175 ? 0.776 -20.083 -27.359 1.00 92.06 175 LEU A CA 1
ATOM 1355 C C . LEU A 1 175 ? 1.416 -19.070 -26.405 1.00 92.06 175 LEU A C 1
ATOM 1357 O O . LEU A 1 175 ? 0.975 -17.927 -26.290 1.00 92.06 175 LEU A O 1
ATOM 1361 N N . GLN A 1 176 ? 2.472 -19.503 -25.716 1.00 90.50 176 GLN A N 1
ATOM 1362 C CA . GLN A 1 176 ? 3.199 -18.691 -24.741 1.00 90.50 176 GLN A CA 1
ATOM 1363 C C . GLN A 1 176 ? 3.695 -17.351 -25.301 1.00 90.50 176 GLN A C 1
ATOM 1365 O O . GLN A 1 176 ? 3.555 -16.335 -24.629 1.00 90.50 176 GLN A O 1
ATOM 1370 N N . ASP A 1 177 ? 4.186 -17.334 -26.540 1.00 90.50 177 ASP A N 1
ATOM 1371 C CA . ASP A 1 177 ? 4.717 -16.123 -27.181 1.00 90.50 177 ASP A CA 1
ATOM 1372 C C . ASP A 1 177 ? 3.619 -15.139 -27.635 1.00 90.50 177 ASP A C 1
ATOM 1374 O O . ASP A 1 177 ? 3.903 -14.001 -27.999 1.00 90.50 177 ASP A O 1
ATOM 1378 N N . GLU A 1 178 ? 2.351 -15.562 -27.618 1.00 92.38 178 GLU A N 1
ATOM 1379 C CA . GLU A 1 178 ? 1.198 -14.752 -28.034 1.00 92.38 178 GLU A CA 1
ATOM 1380 C C . GLU A 1 178 ? 0.456 -14.126 -26.842 1.00 92.38 178 GLU A C 1
ATOM 1382 O O . GLU A 1 178 ? -0.548 -13.433 -27.031 1.00 92.38 178 GLU A O 1
ATOM 1387 N N . VAL A 1 179 ? 0.904 -14.373 -25.606 1.00 94.38 179 VAL A N 1
ATOM 1388 C CA . VAL A 1 179 ? 0.212 -13.931 -24.390 1.00 94.38 179 VAL A CA 1
ATOM 1389 C C . VAL A 1 179 ? 1.176 -13.253 -23.425 1.00 94.38 179 VAL A C 1
ATOM 1391 O O . VAL A 1 179 ? 2.070 -13.879 -22.865 1.00 94.38 179 VAL A O 1
ATOM 1394 N N . LEU A 1 180 ? 0.916 -11.979 -23.135 1.00 94.00 180 LEU A N 1
ATOM 1395 C CA . LEU A 1 180 ? 1.499 -11.292 -21.990 1.00 94.00 180 LEU A CA 1
ATOM 1396 C C . LEU A 1 180 ? 0.816 -11.791 -20.719 1.00 94.00 180 LEU A C 1
ATOM 1398 O O . LEU A 1 180 ? -0.400 -11.647 -20.548 1.00 94.00 180 LEU A O 1
ATOM 1402 N N . ARG A 1 181 ? 1.613 -12.332 -19.801 1.00 92.88 181 ARG A N 1
ATOM 1403 C CA . ARG A 1 181 ? 1.112 -12.960 -18.580 1.00 92.88 181 ARG A CA 1
ATOM 1404 C C . ARG A 1 181 ? 1.709 -12.345 -17.323 1.00 92.88 181 ARG A C 1
ATOM 1406 O O . ARG A 1 181 ? 2.916 -12.422 -17.088 1.00 92.88 181 ARG A O 1
ATOM 1413 N N . ILE A 1 182 ? 0.841 -11.864 -16.435 1.00 93.81 182 ILE A N 1
ATOM 1414 C CA . ILE A 1 182 ? 1.222 -11.281 -15.143 1.00 93.81 182 ILE A CA 1
ATOM 1415 C C . ILE A 1 182 ? 0.561 -12.092 -14.018 1.00 93.81 182 ILE A C 1
ATOM 1417 O O . ILE A 1 182 ? -0.568 -11.796 -13.615 1.00 93.81 182 ILE A O 1
ATOM 1421 N N . PRO A 1 183 ? 1.224 -13.154 -13.522 1.00 91.38 183 PRO A N 1
ATOM 1422 C CA . PRO A 1 183 ? 0.706 -13.953 -12.417 1.00 91.38 183 PRO A CA 1
ATOM 1423 C C . PRO A 1 183 ? 0.949 -13.239 -11.089 1.00 91.38 183 PRO A C 1
ATOM 1425 O O . PRO A 1 183 ? 1.988 -12.609 -10.922 1.00 91.38 183 PRO A O 1
ATOM 1428 N N . SER A 1 184 ? 0.033 -13.370 -10.133 1.00 89.62 184 SER A N 1
ATOM 1429 C CA . SER A 1 184 ? 0.197 -12.950 -8.735 1.00 89.62 184 SER A CA 1
ATOM 1430 C C . SER A 1 184 ? 1.142 -13.909 -7.975 1.00 89.62 184 SER A C 1
ATOM 1432 O O . SER A 1 184 ? 2.000 -14.573 -8.565 1.00 89.62 184 SER A O 1
ATOM 1434 N N . LEU A 1 185 ? 1.052 -13.962 -6.645 1.00 88.38 185 LEU A N 1
ATOM 1435 C CA . LEU A 1 185 ? 1.680 -15.006 -5.827 1.00 88.38 185 LEU A CA 1
ATOM 1436 C C . LEU A 1 185 ? 1.244 -16.392 -6.322 1.00 88.38 185 LEU A C 1
ATOM 1438 O O . LEU A 1 185 ? 0.081 -16.558 -6.635 1.00 88.38 185 LEU A O 1
ATOM 1442 N N . SER A 1 186 ? 2.132 -17.381 -6.374 1.00 87.62 186 SER A N 1
ATOM 1443 C CA . SER A 1 186 ? 1.835 -18.733 -6.875 1.00 87.62 186 SER A CA 1
ATOM 1444 C C . SER A 1 186 ? 2.302 -19.792 -5.868 1.00 87.62 186 SER A C 1
ATOM 1446 O O . SER A 1 186 ? 3.296 -19.561 -5.179 1.00 87.62 186 SER A O 1
ATOM 1448 N N . LEU A 1 187 ? 1.587 -20.922 -5.761 1.00 86.06 187 LEU A N 1
ATOM 1449 C CA . LEU A 1 187 ? 1.984 -22.083 -4.936 1.00 86.06 187 LEU A CA 1
ATOM 1450 C C . LEU A 1 187 ? 2.741 -23.144 -5.740 1.00 86.06 187 LEU A C 1
ATOM 1452 O O . LEU A 1 187 ? 3.663 -23.769 -5.230 1.00 86.06 187 LEU A O 1
ATOM 1456 N N . ASP A 1 188 ? 2.328 -23.350 -6.986 1.00 84.38 188 ASP A N 1
ATOM 1457 C CA . ASP A 1 188 ? 2.869 -24.327 -7.933 1.00 84.38 188 ASP A CA 1
ATOM 1458 C C . ASP A 1 188 ? 3.994 -23.739 -8.806 1.00 84.38 188 ASP A C 1
ATOM 1460 O O . ASP A 1 188 ? 4.573 -24.436 -9.631 1.00 84.38 188 ASP A O 1
ATOM 1464 N N . GLY A 1 189 ? 4.296 -22.446 -8.647 1.00 83.44 189 GLY A N 1
ATOM 1465 C CA . GLY A 1 189 ? 5.266 -21.696 -9.451 1.00 83.44 189 GLY A CA 1
ATOM 1466 C C . GLY A 1 189 ? 4.741 -21.296 -10.831 1.00 83.44 189 GLY A C 1
ATOM 1467 O O . GLY A 1 189 ? 5.356 -20.471 -11.508 1.00 83.44 189 GLY A O 1
ATOM 1468 N N . VAL A 1 190 ? 3.592 -21.841 -11.230 1.00 84.31 190 VAL A N 1
ATOM 1469 C CA . VAL A 1 190 ? 2.998 -21.637 -12.541 1.00 84.31 190 VAL A CA 1
ATOM 1470 C C . VAL A 1 190 ? 1.751 -20.789 -12.412 1.00 84.31 190 VAL A C 1
ATOM 1472 O O . VAL A 1 190 ? 1.749 -19.723 -13.003 1.00 84.31 190 VAL A O 1
ATOM 1475 N N . ASN A 1 191 ? 0.719 -21.173 -11.662 1.00 85.81 191 ASN A N 1
ATOM 1476 C CA . ASN A 1 191 ? -0.556 -20.458 -11.582 1.00 85.81 191 ASN A CA 1
ATOM 1477 C C . ASN A 1 191 ? -0.571 -19.410 -10.469 1.00 85.81 191 ASN A C 1
ATOM 1479 O O . ASN A 1 191 ? -0.196 -19.675 -9.327 1.00 85.81 191 ASN A O 1
ATOM 1483 N N . GLY A 1 192 ? -1.033 -18.201 -10.792 1.00 87.38 192 GLY A N 1
ATOM 1484 C CA . GLY A 1 192 ? -1.246 -17.175 -9.780 1.00 87.38 192 GLY A CA 1
ATOM 1485 C C . GLY A 1 192 ? -2.461 -17.499 -8.907 1.00 87.38 192 GLY A C 1
ATOM 1486 O O . GLY A 1 192 ? -3.516 -17.869 -9.413 1.00 87.38 192 GLY A O 1
ATOM 1487 N N . LEU A 1 193 ? -2.309 -17.336 -7.599 1.00 89.50 193 LEU A N 1
ATOM 1488 C CA . LEU A 1 193 ? -3.351 -17.427 -6.590 1.00 89.50 193 LEU A CA 1
ATOM 1489 C C . LEU A 1 193 ? -4.230 -16.190 -6.646 1.00 89.50 193 LEU A C 1
ATOM 1491 O O . LEU A 1 193 ? -3.746 -15.055 -6.577 1.00 89.50 193 LEU A O 1
ATOM 1495 N N . SER A 1 194 ? -5.532 -16.429 -6.706 1.00 89.94 194 SER A N 1
ATOM 1496 C CA . SER A 1 194 ? -6.514 -15.377 -6.546 1.00 89.94 194 SER A CA 1
ATOM 1497 C C . SER A 1 194 ? -6.537 -14.876 -5.102 1.00 89.94 194 SER A C 1
ATOM 1499 O O . SER A 1 194 ? -6.695 -15.654 -4.158 1.00 89.94 194 SER A O 1
ATOM 1501 N N . MET A 1 195 ? -6.434 -13.556 -4.923 1.00 88.69 195 MET A N 1
ATOM 1502 C CA . MET A 1 195 ? -6.642 -12.935 -3.612 1.00 88.69 195 MET A CA 1
ATOM 1503 C C . MET A 1 195 ? -8.096 -13.073 -3.155 1.00 88.69 195 MET A C 1
ATOM 1505 O O . MET A 1 195 ? -8.347 -13.140 -1.955 1.00 88.69 195 MET A O 1
ATOM 1509 N N . LEU A 1 196 ? -9.041 -13.166 -4.098 1.00 89.62 196 LEU A N 1
ATOM 1510 C CA . LEU A 1 196 ? -10.443 -13.462 -3.809 1.00 89.62 196 LEU A CA 1
ATOM 1511 C C . LEU A 1 196 ? -10.584 -14.827 -3.127 1.00 89.62 196 LEU A C 1
ATOM 1513 O O . LEU A 1 196 ? -11.270 -14.934 -2.115 1.00 89.62 196 LEU A O 1
ATOM 1517 N N . ASP A 1 197 ? -9.910 -15.853 -3.651 1.00 87.81 197 ASP A N 1
ATOM 1518 C CA . ASP A 1 197 ? -9.991 -17.212 -3.106 1.00 87.81 197 ASP A CA 1
ATOM 1519 C C . ASP A 1 197 ? -9.312 -17.339 -1.740 1.00 87.81 197 ASP A C 1
ATOM 1521 O O . ASP A 1 197 ? -9.792 -18.090 -0.882 1.00 87.81 197 ASP A O 1
ATOM 1525 N N . LEU A 1 198 ? -8.214 -16.599 -1.537 1.00 89.56 198 LEU A N 1
ATOM 1526 C CA . LEU A 1 198 ? -7.504 -16.521 -0.259 1.00 89.56 198 LEU A CA 1
ATOM 1527 C C . LEU A 1 198 ? -8.338 -15.802 0.807 1.00 89.56 198 LEU A C 1
ATOM 1529 O O . LEU A 1 198 ? -8.437 -16.288 1.929 1.00 89.56 198 LEU A O 1
ATOM 1533 N N . ALA A 1 199 ? -8.971 -14.684 0.448 1.00 91.12 199 ALA A N 1
ATOM 1534 C CA . ALA A 1 199 ? -9.780 -13.876 1.356 1.00 91.12 199 ALA A CA 1
ATOM 1535 C C . ALA A 1 199 ? -11.259 -14.298 1.404 1.00 91.12 199 ALA A C 1
ATOM 1537 O O . ALA A 1 199 ? -12.066 -13.608 2.026 1.00 91.12 199 ALA A O 1
ATOM 1538 N N . ALA A 1 200 ? -11.637 -15.411 0.763 1.00 89.62 200 ALA A N 1
ATOM 1539 C CA . ALA A 1 200 ? -13.034 -15.807 0.610 1.00 89.62 200 ALA A CA 1
ATOM 1540 C C . ALA A 1 200 ? -13.763 -15.894 1.962 1.00 89.62 200 ALA A C 1
ATOM 1542 O O . ALA A 1 200 ? -14.836 -15.324 2.121 1.00 89.62 200 ALA A O 1
ATOM 1543 N N . GLU A 1 201 ? -13.180 -16.527 2.980 1.00 89.69 201 GLU A N 1
ATOM 1544 C CA . GLU A 1 201 ? -13.840 -16.629 4.290 1.00 89.69 201 GLU A CA 1
ATOM 1545 C C . GLU A 1 201 ? -14.060 -15.256 4.945 1.00 89.69 201 GLU A C 1
ATOM 1547 O O . GLU A 1 201 ? -15.168 -14.968 5.399 1.00 89.69 201 GLU A O 1
ATOM 1552 N N . SER A 1 202 ? -13.055 -14.376 4.913 1.00 90.19 202 SER A N 1
ATOM 1553 C CA . SER A 1 202 ? -13.130 -13.022 5.477 1.00 90.19 202 SER A CA 1
ATOM 1554 C C . SER A 1 202 ? -14.140 -12.140 4.724 1.00 90.19 202 SER A C 1
ATOM 1556 O O . SER A 1 202 ? -14.911 -11.400 5.336 1.00 90.19 202 SER A O 1
ATOM 1558 N N . ILE A 1 203 ? -14.196 -12.251 3.391 1.00 90.44 203 ILE A N 1
ATOM 1559 C CA . ILE A 1 203 ? -15.195 -11.569 2.549 1.00 90.44 203 ILE A CA 1
ATOM 1560 C C . ILE A 1 203 ? -16.596 -12.112 2.848 1.00 90.44 203 ILE A C 1
ATOM 1562 O O . ILE A 1 203 ? -17.539 -11.340 3.003 1.00 90.44 203 ILE A O 1
ATOM 1566 N N . GLY A 1 204 ? -16.739 -13.433 2.958 1.00 89.56 204 GLY A N 1
ATOM 1567 C CA . GLY A 1 204 ? -18.006 -14.095 3.255 1.00 89.56 204 GLY A CA 1
ATOM 1568 C C . GLY A 1 204 ? -18.567 -13.703 4.617 1.00 89.56 204 GLY A C 1
ATOM 1569 O O . GLY A 1 204 ? -19.758 -13.411 4.719 1.00 89.56 204 GLY A O 1
ATOM 1570 N N . LEU A 1 205 ? -17.708 -13.638 5.638 1.00 88.25 205 LEU A N 1
ATOM 1571 C CA . LEU A 1 205 ? -18.057 -13.116 6.958 1.00 88.25 205 LEU A CA 1
ATOM 1572 C C . LEU A 1 205 ? -18.531 -11.663 6.863 1.00 88.25 205 LEU A C 1
ATOM 1574 O O . LEU A 1 205 ? -19.528 -11.299 7.481 1.00 88.25 205 LEU A O 1
ATOM 1578 N N . GLY A 1 206 ? -17.864 -10.864 6.034 1.00 88.00 206 GLY A N 1
ATOM 1579 C CA . GLY A 1 206 ? -18.233 -9.482 5.782 1.00 88.00 206 GLY A CA 1
ATOM 1580 C C . GLY A 1 206 ? -19.591 -9.269 5.166 1.00 88.00 206 GLY A C 1
ATOM 1581 O O . GLY A 1 206 ? -20.413 -8.524 5.693 1.00 88.00 206 GLY A O 1
ATOM 1582 N N . VAL A 1 207 ? -19.850 -9.973 4.070 1.00 88.94 207 VAL A N 1
ATOM 1583 C CA . VAL A 1 207 ? -21.152 -9.927 3.409 1.00 88.94 207 VAL A CA 1
ATOM 1584 C C . VAL A 1 207 ? -22.245 -10.421 4.361 1.00 88.94 207 VAL A C 1
ATOM 1586 O O . VAL A 1 207 ? -23.320 -9.828 4.413 1.00 88.94 207 VAL A O 1
ATOM 1589 N N . ALA A 1 208 ? -21.979 -11.457 5.162 1.00 85.62 208 ALA A N 1
ATOM 1590 C CA . ALA A 1 208 ? -22.926 -11.939 6.165 1.00 85.62 208 ALA A CA 1
ATOM 1591 C C . ALA A 1 208 ? -23.183 -10.904 7.276 1.00 85.62 208 ALA A C 1
ATOM 1593 O O . ALA A 1 208 ? -24.336 -10.697 7.657 1.00 85.62 208 ALA A O 1
ATOM 1594 N N . ALA A 1 209 ? -22.142 -10.224 7.766 1.00 85.00 209 ALA A N 1
ATOM 1595 C CA . ALA A 1 209 ? -22.264 -9.152 8.752 1.00 85.00 209 ALA A CA 1
ATOM 1596 C C . ALA A 1 209 ? -23.062 -7.962 8.197 1.00 85.00 209 ALA A C 1
ATOM 1598 O O . ALA A 1 209 ? -23.922 -7.419 8.890 1.00 85.00 209 ALA A O 1
ATOM 1599 N N . ASP A 1 210 ? -22.847 -7.602 6.931 1.00 84.81 210 ASP A N 1
ATOM 1600 C CA . ASP A 1 210 ? -23.596 -6.544 6.255 1.00 84.81 210 ASP A CA 1
ATOM 1601 C C . ASP A 1 210 ? -25.056 -6.914 6.019 1.00 84.81 210 ASP A C 1
ATOM 1603 O O . ASP A 1 210 ? -25.938 -6.092 6.259 1.00 84.81 210 ASP A O 1
ATOM 1607 N N . GLN A 1 211 ? -25.339 -8.157 5.629 1.00 85.25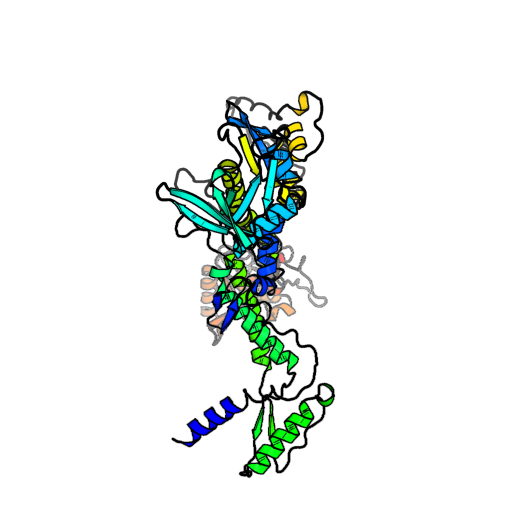 211 GLN A N 1
ATOM 1608 C CA . GLN A 1 211 ? -26.707 -8.662 5.523 1.00 85.25 211 GLN A CA 1
ATOM 1609 C C . GLN A 1 211 ? -27.399 -8.712 6.888 1.00 85.25 211 GLN A C 1
ATOM 1611 O O . GLN A 1 211 ? -28.573 -8.361 6.989 1.00 85.25 211 GLN A O 1
ATOM 1616 N N . TYR A 1 212 ? -26.693 -9.124 7.943 1.00 82.12 212 TYR A N 1
ATOM 1617 C CA . TYR A 1 212 ? -27.215 -9.130 9.308 1.00 82.12 212 TYR A CA 1
ATOM 1618 C C . TYR A 1 212 ? -27.550 -7.712 9.780 1.00 82.12 212 TYR A C 1
ATOM 1620 O O . TYR A 1 212 ? -28.670 -7.462 10.225 1.00 82.12 212 TYR A O 1
ATOM 1628 N N . ALA A 1 213 ? -26.623 -6.770 9.599 1.00 80.50 213 ALA A N 1
ATOM 1629 C CA . ALA A 1 213 ? -26.837 -5.362 9.902 1.00 80.50 213 ALA A CA 1
ATOM 1630 C C . ALA A 1 213 ? -28.011 -4.796 9.094 1.00 80.50 213 ALA A C 1
ATOM 1632 O O . ALA A 1 213 ? -28.928 -4.211 9.663 1.00 80.50 213 ALA A O 1
ATOM 1633 N N . SER A 1 214 ? -28.022 -5.021 7.777 1.00 82.94 214 SER A N 1
ATOM 1634 C CA . SER A 1 214 ? -29.088 -4.573 6.881 1.00 82.94 214 SER A CA 1
ATOM 1635 C C . SER A 1 214 ? -30.445 -5.105 7.325 1.00 82.94 214 SER A C 1
ATOM 1637 O O . SER A 1 214 ? -31.380 -4.322 7.382 1.00 82.94 214 SER A O 1
ATOM 1639 N N . ARG A 1 215 ? -30.546 -6.377 7.735 1.00 79.56 215 ARG A N 1
ATOM 1640 C CA . ARG A 1 215 ? -31.786 -6.962 8.269 1.00 79.56 215 ARG A CA 1
ATOM 1641 C C . ARG A 1 215 ? -32.206 -6.356 9.602 1.00 79.56 215 ARG A C 1
ATOM 1643 O O . ARG A 1 215 ? -33.398 -6.161 9.806 1.00 79.56 215 ARG A O 1
ATOM 1650 N N . ILE A 1 216 ? -31.274 -6.059 10.510 1.00 73.69 216 ILE A N 1
ATOM 1651 C CA . ILE A 1 216 ? -31.602 -5.358 11.764 1.00 73.69 216 ILE A CA 1
ATOM 1652 C C . ILE A 1 216 ? -32.174 -3.973 11.451 1.00 73.69 216 ILE A C 1
ATOM 1654 O O . ILE A 1 216 ? -33.244 -3.626 11.950 1.00 73.69 216 ILE A O 1
ATOM 1658 N N . PHE A 1 217 ? -31.502 -3.209 10.586 1.00 72.12 217 PHE A N 1
ATOM 1659 C CA . PHE A 1 217 ? -31.928 -1.858 10.225 1.00 72.12 217 PHE A CA 1
ATOM 1660 C C . PHE A 1 217 ? -33.216 -1.843 9.393 1.00 72.12 217 PHE A C 1
ATOM 1662 O O . PHE A 1 217 ? -34.088 -1.017 9.645 1.00 72.12 217 PHE A O 1
ATOM 1669 N N . SER A 1 218 ? -33.366 -2.759 8.430 1.00 70.94 218 SER A N 1
ATOM 1670 C CA . SER A 1 218 ? -34.541 -2.840 7.556 1.00 70.94 218 SER A CA 1
ATOM 1671 C C . SER A 1 218 ? -35.766 -3.323 8.307 1.00 70.94 218 SER A C 1
ATOM 1673 O O . SER A 1 218 ? -36.867 -2.839 8.062 1.00 70.94 218 SER A O 1
ATOM 1675 N N . ASN A 1 219 ? -35.587 -4.282 9.219 1.00 63.31 219 ASN A N 1
ATOM 1676 C CA . ASN A 1 219 ? -36.718 -4.812 9.952 1.00 63.31 219 ASN A CA 1
ATOM 1677 C C . ASN A 1 219 ? -37.220 -3.813 10.987 1.00 63.31 219 ASN A C 1
ATOM 1679 O O . ASN A 1 219 ? -38.381 -3.952 11.346 1.00 63.31 219 ASN A O 1
ATOM 1683 N N . ASN A 1 220 ? -36.395 -2.861 11.466 1.00 50.34 220 ASN A N 1
ATOM 1684 C CA . ASN A 1 220 ? -36.683 -1.809 12.469 1.00 50.34 220 ASN A CA 1
ATOM 1685 C C . ASN A 1 220 ? -37.554 -2.267 13.672 1.00 50.34 220 ASN A C 1
ATOM 1687 O O . ASN A 1 220 ? -38.037 -1.487 14.491 1.00 50.34 220 ASN A O 1
ATOM 1691 N N . LEU A 1 221 ? -37.718 -3.581 13.817 1.00 48.25 221 LEU A N 1
ATOM 1692 C CA . LEU A 1 221 ? -38.355 -4.313 14.880 1.00 48.25 221 LEU A CA 1
ATOM 1693 C C . LEU A 1 221 ? -37.273 -4.455 15.937 1.00 48.25 221 LEU A C 1
ATOM 1695 O O . LEU A 1 221 ? -36.792 -5.543 16.239 1.00 48.25 221 LEU A O 1
ATOM 1699 N N . ASN A 1 222 ? -36.983 -3.332 16.588 1.00 54.50 222 ASN A N 1
ATOM 1700 C CA . ASN A 1 222 ? -36.390 -3.281 17.925 1.00 54.50 222 ASN A CA 1
ATOM 1701 C C . ASN A 1 222 ? -37.304 -3.916 18.997 1.00 54.50 222 ASN A C 1
ATOM 1703 O O . ASN A 1 222 ? -37.186 -3.644 20.186 1.00 54.50 222 ASN A O 1
ATOM 1707 N N . MET A 1 223 ? -38.224 -4.783 18.577 1.00 50.88 223 MET A N 1
ATOM 1708 C CA . MET A 1 223 ? -39.141 -5.547 19.398 1.00 50.88 223 MET A CA 1
ATOM 1709 C C . MET A 1 223 ? -38.732 -7.027 19.404 1.00 50.88 223 MET A C 1
ATOM 1711 O O . MET A 1 223 ? -39.576 -7.917 19.448 1.00 50.88 223 MET A O 1
ATOM 1715 N N . GLY A 1 224 ? -37.429 -7.318 19.370 1.00 56.16 224 GLY A N 1
ATOM 1716 C CA . GLY A 1 224 ? -36.954 -8.517 20.050 1.00 56.16 224 GLY A CA 1
ATOM 1717 C C . GLY A 1 224 ? -37.244 -8.298 21.528 1.00 56.16 224 GLY A C 1
ATOM 1718 O O . GLY A 1 224 ? -36.749 -7.340 22.107 1.00 56.16 224 GLY A O 1
ATOM 1719 N N . GLY A 1 225 ? -38.117 -9.093 22.125 1.00 63.16 225 GLY A N 1
ATOM 1720 C CA . GLY A 1 225 ? -38.515 -8.896 23.509 1.00 63.16 225 GLY A CA 1
ATOM 1721 C C . GLY A 1 225 ? -39.380 -10.035 24.000 1.00 63.16 225 GLY A C 1
ATOM 1722 O O . GLY A 1 225 ? -40.015 -10.742 23.213 1.00 63.16 225 GLY A O 1
ATOM 1723 N N . PHE A 1 226 ? -39.382 -10.239 25.308 1.00 66.81 226 PHE A N 1
ATOM 1724 C CA . PHE A 1 226 ? -40.178 -11.285 25.924 1.00 66.81 226 PHE A CA 1
ATOM 1725 C C . PHE A 1 226 ? -41.504 -10.687 26.377 1.00 66.81 226 PHE A C 1
ATOM 1727 O O . PHE A 1 226 ? -41.540 -9.693 27.102 1.00 66.81 226 PHE A O 1
ATOM 1734 N N . ILE A 1 227 ? -42.608 -11.294 25.940 1.00 73.19 227 ILE A N 1
ATOM 1735 C CA . ILE A 1 227 ? -43.925 -11.009 26.505 1.00 73.19 227 ILE A CA 1
ATOM 1736 C C . ILE A 1 227 ? -44.117 -11.977 27.665 1.00 73.19 227 ILE A C 1
ATOM 1738 O O . ILE A 1 227 ? -44.334 -13.172 27.455 1.00 73.19 227 ILE A O 1
ATOM 1742 N N . THR A 1 228 ? -43.996 -11.474 28.889 1.00 74.94 228 THR A N 1
ATOM 1743 C CA . THR A 1 228 ? -44.146 -12.276 30.103 1.00 74.94 228 THR A CA 1
ATOM 1744 C C . THR A 1 228 ? -45.572 -12.150 30.635 1.00 74.94 228 THR A C 1
ATOM 1746 O O . THR A 1 228 ? -46.100 -11.054 30.822 1.00 74.94 228 THR A O 1
ATOM 1749 N N . THR A 1 229 ? -46.228 -13.289 30.868 1.00 75.25 229 THR A N 1
ATOM 1750 C CA . THR A 1 229 ? -47.588 -13.377 31.425 1.00 75.25 229 THR A CA 1
ATOM 1751 C C . THR A 1 229 ? -47.609 -14.331 32.610 1.00 75.25 229 THR A C 1
ATOM 1753 O O . THR A 1 229 ? -47.111 -15.450 32.506 1.00 75.25 229 THR A O 1
ATOM 1756 N N . GLN A 1 230 ? -48.233 -13.934 33.722 1.00 67.00 230 GLN A N 1
ATOM 1757 C CA . GLN A 1 230 ? -48.323 -14.772 34.929 1.00 67.00 230 GLN A CA 1
ATOM 1758 C C . GLN A 1 230 ? -49.345 -15.923 34.808 1.00 67.00 230 GLN A C 1
ATOM 1760 O O . GLN A 1 230 ? -49.265 -16.896 35.554 1.00 67.00 230 GLN A O 1
ATOM 1765 N N . LYS A 1 231 ? -50.295 -15.849 33.863 1.00 68.88 231 LYS A N 1
ATOM 1766 C CA . LYS A 1 231 ? -51.316 -16.883 33.610 1.00 68.88 231 LYS A CA 1
ATOM 1767 C C . LYS A 1 231 ? -50.989 -17.710 32.363 1.00 68.88 231 LYS A C 1
ATOM 1769 O O . LYS A 1 231 ? -50.465 -17.189 31.381 1.00 68.88 231 LYS A O 1
ATOM 1774 N N . ARG A 1 232 ? -51.369 -18.998 32.361 1.00 64.06 232 ARG A N 1
ATOM 1775 C CA . ARG A 1 232 ? -51.325 -19.846 31.154 1.00 64.06 232 ARG A CA 1
ATOM 1776 C C . ARG A 1 232 ? -52.411 -19.407 30.166 1.00 64.06 232 ARG A C 1
ATOM 1778 O O . ARG A 1 232 ? -53.593 -19.606 30.426 1.00 64.06 232 ARG A O 1
ATOM 1785 N N . MET A 1 233 ? -52.006 -18.852 29.026 1.00 67.69 233 MET A N 1
ATOM 1786 C CA . MET A 1 233 ? -52.904 -18.549 27.906 1.00 67.69 233 MET A CA 1
ATOM 1787 C C . MET A 1 233 ? -53.223 -19.808 27.080 1.00 67.69 233 MET A C 1
ATOM 1789 O O . MET A 1 233 ? -52.419 -20.741 27.004 1.00 67.69 233 MET A O 1
ATOM 1793 N N . SER A 1 234 ? -54.391 -19.835 26.426 1.00 76.75 234 SER A N 1
ATOM 1794 C CA . SER A 1 234 ? -54.735 -20.890 25.462 1.00 76.75 234 SER A CA 1
ATOM 1795 C C . SER A 1 234 ? -53.923 -20.744 24.163 1.00 76.75 234 SER A C 1
ATOM 1797 O O . SER A 1 234 ? -53.489 -19.650 23.797 1.00 76.75 234 SER A O 1
ATOM 1799 N N . ARG A 1 235 ? -53.736 -21.847 23.420 1.00 73.25 235 ARG A N 1
ATOM 1800 C CA . ARG A 1 235 ? -52.994 -21.852 22.138 1.00 73.25 235 ARG A CA 1
ATOM 1801 C C . ARG A 1 235 ? -53.600 -20.937 21.064 1.00 73.25 235 ARG A C 1
ATOM 1803 O O . ARG A 1 235 ? -52.882 -20.494 20.171 1.00 73.25 235 ARG A O 1
ATOM 1810 N N . GLU A 1 236 ? -54.900 -20.674 21.123 1.00 77.56 236 GLU A N 1
ATOM 1811 C CA . GLU A 1 236 ? -55.584 -19.746 20.211 1.00 77.56 236 GLU A CA 1
ATOM 1812 C C . GLU A 1 236 ? -55.365 -18.290 20.613 1.00 77.56 236 GLU A C 1
ATOM 1814 O O . GLU A 1 236 ? -55.079 -17.459 19.754 1.00 77.56 236 GLU A O 1
ATOM 1819 N N . ALA A 1 237 ? -55.395 -17.989 21.914 1.00 72.69 237 ALA A N 1
ATOM 1820 C CA . ALA A 1 237 ? -55.120 -16.646 22.415 1.00 72.69 237 ALA A CA 1
ATOM 1821 C C . ALA A 1 237 ? -53.684 -16.196 22.089 1.00 72.69 237 ALA A C 1
ATOM 1823 O O . ALA A 1 237 ? -53.477 -15.051 21.699 1.00 72.69 237 ALA A O 1
ATOM 1824 N N . ILE A 1 238 ? -52.708 -17.111 22.163 1.00 74.56 238 ILE A N 1
ATOM 1825 C CA . ILE A 1 238 ? -51.311 -16.844 21.781 1.00 74.56 238 ILE A CA 1
ATOM 1826 C C . ILE A 1 238 ? -51.195 -16.530 20.281 1.00 74.56 238 ILE A C 1
ATOM 1828 O O . ILE A 1 238 ? -50.563 -15.544 19.910 1.00 74.56 238 ILE A O 1
ATOM 1832 N N . ARG A 1 239 ? -51.830 -17.328 19.409 1.00 78.56 239 ARG A N 1
ATOM 1833 C CA . ARG A 1 239 ? -51.812 -17.085 17.953 1.00 78.56 239 ARG A CA 1
ATOM 1834 C C . ARG A 1 239 ? -52.449 -15.747 17.586 1.00 78.56 239 ARG A C 1
ATOM 1836 O O . ARG A 1 239 ? -51.868 -15.003 16.803 1.00 78.56 239 ARG A O 1
ATOM 1843 N N . ASN A 1 240 ? -53.591 -15.419 18.188 1.00 78.75 240 ASN A N 1
ATOM 1844 C CA . ASN A 1 240 ? -54.278 -14.151 17.941 1.00 78.75 240 ASN A CA 1
ATOM 1845 C C . ASN A 1 240 ? -53.478 -12.943 18.450 1.00 78.75 240 ASN A C 1
ATOM 1847 O O . ASN A 1 240 ? -53.488 -11.894 17.810 1.00 78.75 240 ASN A O 1
ATOM 1851 N N . LEU A 1 241 ? -52.769 -13.082 19.575 1.00 74.50 241 LEU A N 1
ATOM 1852 C CA . LEU A 1 241 ? -51.880 -12.041 20.094 1.00 74.50 241 LEU A CA 1
ATOM 1853 C C . LEU A 1 241 ? -50.708 -11.783 19.135 1.00 74.50 241 LEU A C 1
ATOM 1855 O O . LEU A 1 241 ? -50.449 -10.632 18.793 1.00 74.50 241 LEU A O 1
ATOM 1859 N N . ILE A 1 242 ? -50.041 -12.845 18.670 1.00 74.38 242 ILE A N 1
ATOM 1860 C CA . ILE A 1 242 ? -48.917 -12.747 17.726 1.00 74.38 242 ILE A CA 1
ATOM 1861 C C . ILE A 1 242 ? -49.378 -12.134 16.402 1.00 74.38 242 ILE A C 1
ATOM 1863 O O . ILE A 1 242 ? -48.743 -11.200 15.923 1.00 74.38 242 ILE A O 1
ATOM 1867 N N . ALA A 1 243 ? -50.503 -12.596 15.847 1.00 76.44 243 ALA A N 1
ATOM 1868 C CA . ALA A 1 243 ? -51.047 -12.069 14.597 1.00 76.44 243 ALA A CA 1
ATOM 1869 C C . ALA A 1 243 ? -51.372 -10.569 14.700 1.00 76.44 243 ALA A C 1
ATOM 1871 O O . ALA A 1 243 ? -50.962 -9.794 13.843 1.00 76.44 243 ALA A O 1
ATOM 1872 N N . ARG A 1 244 ? -52.018 -10.135 15.793 1.00 74.31 244 ARG A N 1
ATOM 1873 C CA . ARG A 1 244 ? -52.334 -8.714 16.032 1.00 74.31 244 ARG A CA 1
ATOM 1874 C C . ARG A 1 244 ? -51.099 -7.844 16.247 1.00 74.31 244 ARG A C 1
ATOM 1876 O O . ARG A 1 244 ? -51.114 -6.673 15.877 1.00 74.31 244 ARG A O 1
ATOM 1883 N N . LEU A 1 245 ? -50.056 -8.379 16.881 1.00 71.38 245 LEU A N 1
ATOM 1884 C CA . LEU A 1 245 ? -48.787 -7.671 17.049 1.00 71.38 245 LEU A CA 1
ATOM 1885 C C . LEU A 1 245 ? -48.065 -7.534 15.707 1.00 71.38 245 LEU A C 1
ATOM 1887 O O . LEU A 1 245 ? -47.653 -6.432 15.362 1.00 71.38 245 LEU A O 1
ATOM 1891 N N . MET A 1 246 ? -47.978 -8.613 14.927 1.00 70.12 246 MET A N 1
ATOM 1892 C CA . MET A 1 246 ? -47.387 -8.573 13.589 1.00 70.12 246 MET A CA 1
ATOM 1893 C C . MET A 1 246 ? -48.136 -7.604 12.672 1.00 70.12 246 MET A C 1
ATOM 1895 O O . MET A 1 246 ? -47.504 -6.767 12.048 1.00 70.12 246 MET A O 1
ATOM 1899 N N . GLU A 1 247 ? -49.468 -7.628 12.656 1.00 72.88 247 GLU A N 1
ATOM 1900 C CA . GLU A 1 247 ? -50.286 -6.723 11.838 1.00 72.88 247 GLU A CA 1
ATOM 1901 C C . GLU A 1 247 ? -50.106 -5.246 12.231 1.00 72.88 247 GLU A C 1
ATOM 1903 O O . GLU A 1 247 ? -49.981 -4.374 11.372 1.00 72.88 247 GLU A O 1
ATOM 1908 N N . LYS A 1 248 ? -50.028 -4.942 13.534 1.00 66.25 248 LYS A N 1
ATOM 1909 C CA . LYS A 1 248 ? -49.824 -3.565 14.007 1.00 66.25 248 LYS A CA 1
ATOM 1910 C C . LYS A 1 248 ? -48.413 -3.038 13.756 1.00 66.25 248 LYS A C 1
ATOM 1912 O O . LYS A 1 248 ? -48.277 -1.839 13.534 1.00 66.25 248 LYS A O 1
ATOM 1917 N N . TYR A 1 249 ? -47.397 -3.899 13.786 1.00 64.25 249 TYR A N 1
ATOM 1918 C CA . TYR A 1 249 ? -45.988 -3.511 13.656 1.00 64.25 249 TYR A CA 1
ATOM 1919 C C . TYR A 1 249 ? -45.367 -3.812 12.282 1.00 64.25 249 TYR A C 1
ATOM 1921 O O . TYR A 1 249 ? -44.208 -3.479 12.067 1.00 64.25 249 TYR A O 1
ATOM 1929 N N . ALA A 1 250 ? -46.118 -4.392 11.340 1.00 63.94 250 ALA A N 1
ATOM 1930 C CA . ALA A 1 250 ? -45.645 -4.666 9.979 1.00 63.94 250 ALA A CA 1
ATOM 1931 C C . ALA A 1 250 ? -45.421 -3.401 9.134 1.00 63.94 250 ALA A C 1
ATOM 1933 O O . ALA A 1 250 ? -44.684 -3.454 8.153 1.00 63.94 250 ALA A O 1
ATOM 1934 N N . SER A 1 251 ? -46.058 -2.275 9.482 1.00 60.12 251 SER A N 1
ATOM 1935 C CA . SER A 1 251 ? -45.962 -1.035 8.704 1.00 60.12 251 SER A CA 1
ATOM 1936 C C . SER A 1 251 ? -44.970 -0.037 9.318 1.00 60.12 251 SER A C 1
ATOM 1938 O O . SER A 1 251 ? -45.101 0.274 10.510 1.00 60.12 251 SER A O 1
ATOM 1940 N N . PRO A 1 252 ? -44.054 0.545 8.513 1.00 58.03 252 PRO A N 1
ATOM 1941 C CA . PRO A 1 252 ? -43.126 1.585 8.949 1.00 58.03 252 PRO A CA 1
ATOM 1942 C C . PRO A 1 252 ? -43.760 2.811 9.616 1.00 58.03 252 PRO A C 1
ATOM 1944 O O . PRO A 1 252 ? -43.147 3.453 10.462 1.00 58.03 252 PRO A O 1
ATOM 1947 N N . GLU A 1 253 ? -45.013 3.127 9.300 1.00 65.00 253 GLU A N 1
ATOM 1948 C CA . GLU A 1 253 ? -45.716 4.270 9.895 1.00 65.00 253 GLU A CA 1
ATOM 1949 C C . GLU A 1 253 ? -46.230 3.999 11.323 1.00 65.00 253 GLU A C 1
ATOM 1951 O O . GLU A 1 253 ? -46.564 4.926 12.062 1.00 65.00 253 GLU A O 1
ATOM 1956 N N . ASN A 1 254 ? -46.284 2.733 11.752 1.00 61.41 254 ASN A N 1
ATOM 1957 C CA . ASN A 1 254 ? -46.859 2.339 13.040 1.00 61.41 254 ASN A CA 1
ATOM 1958 C C . ASN A 1 254 ? -45.817 2.141 14.161 1.00 61.41 254 ASN A C 1
ATOM 1960 O O . ASN A 1 254 ? -46.200 1.808 15.285 1.00 61.41 254 ASN A O 1
ATOM 1964 N N . PHE A 1 255 ? -44.526 2.392 13.902 1.00 53.91 255 PHE A N 1
ATOM 1965 C CA . PHE A 1 255 ? -43.410 2.095 14.820 1.00 53.91 255 PHE A CA 1
ATOM 1966 C C . PHE A 1 255 ? -43.466 2.801 16.188 1.00 53.91 255 PHE A C 1
ATOM 1968 O O . PHE A 1 255 ? -42.900 2.300 17.156 1.00 53.91 255 PHE A O 1
ATOM 1975 N N . HIS A 1 256 ? -44.188 3.918 16.311 1.00 57.25 256 HIS A N 1
ATOM 1976 C CA . HIS A 1 256 ? -44.338 4.651 17.578 1.00 57.25 256 HIS A CA 1
ATOM 1977 C C . HIS A 1 256 ? -45.694 4.449 18.260 1.00 57.25 256 HIS A C 1
ATOM 1979 O O . HIS A 1 256 ? -45.997 5.120 19.248 1.00 57.25 256 HIS A O 1
ATOM 1985 N N . ARG A 1 257 ? -46.534 3.535 17.757 1.00 61.09 257 ARG A N 1
ATOM 1986 C CA . ARG A 1 257 ? -47.835 3.282 18.377 1.00 61.09 257 ARG A CA 1
ATOM 1987 C C . ARG A 1 257 ? -47.660 2.390 19.612 1.00 61.09 257 ARG A C 1
ATOM 1989 O O . ARG A 1 257 ? -47.157 1.270 19.488 1.00 61.09 257 ARG A O 1
ATOM 1996 N N . PRO A 1 258 ? -48.093 2.839 20.803 1.00 59.53 258 PRO A N 1
ATOM 1997 C CA . PRO A 1 258 ? -48.037 2.010 21.998 1.00 59.53 258 PRO A CA 1
ATOM 1998 C C . PRO A 1 258 ? -48.955 0.790 21.834 1.00 59.53 258 PRO A C 1
ATOM 2000 O O . PRO A 1 258 ? -50.153 0.926 21.566 1.00 59.53 258 PRO A O 1
ATOM 2003 N N . ALA A 1 259 ? -48.406 -0.419 21.990 1.00 65.56 259 ALA A N 1
ATOM 2004 C CA . ALA A 1 259 ? -49.211 -1.633 22.054 1.00 65.56 259 ALA A CA 1
ATOM 2005 C C . ALA A 1 259 ? -49.842 -1.770 23.439 1.00 65.56 259 ALA A C 1
ATOM 2007 O O . ALA A 1 259 ? -49.160 -1.795 24.460 1.00 65.56 259 ALA A O 1
ATOM 2008 N N . ILE A 1 260 ? -51.165 -1.909 23.460 1.00 62.88 260 ILE A N 1
ATOM 2009 C CA . ILE A 1 260 ? -51.906 -2.255 24.669 1.00 62.88 260 ILE A CA 1
ATOM 2010 C C . ILE A 1 260 ? -51.843 -3.772 24.832 1.00 62.88 260 ILE A C 1
ATOM 2012 O O . ILE A 1 260 ? -52.318 -4.516 23.970 1.00 62.88 260 ILE A O 1
ATOM 2016 N N . LEU A 1 261 ? -51.263 -4.217 25.943 1.00 69.88 261 LEU A N 1
ATOM 2017 C CA . LEU A 1 261 ? -51.139 -5.623 26.308 1.00 69.88 261 LEU A CA 1
ATOM 2018 C C . LEU A 1 261 ? -52.235 -5.987 27.323 1.00 69.88 261 LEU A C 1
ATOM 2020 O O . LEU A 1 261 ? -52.503 -5.230 28.254 1.00 69.88 261 LEU A O 1
ATOM 2024 N N . GLN A 1 262 ? -52.907 -7.124 27.124 1.00 68.94 262 GLN A N 1
ATOM 2025 C CA . GLN A 1 262 ? -54.020 -7.568 27.976 1.00 68.94 262 GLN A CA 1
ATOM 2026 C C . GLN A 1 262 ? -53.543 -8.454 29.144 1.00 68.94 262 GLN A C 1
ATOM 2028 O O . GLN A 1 262 ? -52.511 -9.113 29.053 1.00 68.94 262 GLN A O 1
ATOM 2033 N N . ASP A 1 263 ? -54.329 -8.485 30.229 1.00 66.81 263 ASP A N 1
ATOM 2034 C CA . ASP A 1 263 ? -54.220 -9.436 31.359 1.00 66.81 263 ASP A CA 1
ATOM 2035 C C . ASP A 1 263 ? -52.869 -9.417 32.117 1.00 66.81 263 ASP A C 1
ATOM 2037 O O . ASP A 1 263 ? -52.366 -10.444 32.571 1.00 66.81 263 ASP A O 1
ATOM 2041 N N . GLY A 1 264 ? -52.263 -8.230 32.260 1.00 67.62 264 GLY A N 1
ATOM 2042 C CA . GLY A 1 264 ? -51.018 -8.038 33.020 1.00 67.62 264 GLY A CA 1
ATOM 2043 C C . GLY A 1 264 ? -49.745 -8.479 32.289 1.00 67.62 264 GLY A C 1
ATOM 2044 O O . GLY A 1 264 ? -48.692 -8.587 32.918 1.00 67.62 264 GLY A O 1
ATOM 2045 N N . ALA A 1 265 ? -49.832 -8.733 30.980 1.00 71.50 265 ALA A N 1
ATOM 2046 C CA . ALA A 1 265 ? -48.684 -9.035 30.136 1.00 71.50 265 ALA A CA 1
ATOM 2047 C C . ALA A 1 265 ? -47.694 -7.856 30.104 1.00 71.50 265 ALA A C 1
ATOM 2049 O O . ALA A 1 265 ? -48.079 -6.721 29.816 1.00 71.50 265 ALA A O 1
ATOM 2050 N N . LYS A 1 266 ? -46.417 -8.129 30.382 1.00 73.31 266 LYS A N 1
ATOM 2051 C CA . LYS A 1 266 ? -45.332 -7.143 30.300 1.00 73.31 266 LYS A CA 1
ATOM 2052 C C . LYS A 1 266 ? -44.488 -7.412 29.064 1.00 73.31 266 LYS A C 1
ATOM 2054 O O . LYS A 1 266 ? -44.185 -8.564 28.770 1.00 73.31 266 LYS A O 1
ATOM 2059 N N . PHE A 1 267 ? -44.116 -6.352 28.355 1.00 72.88 267 PHE A N 1
ATOM 2060 C CA . PHE A 1 267 ? -43.140 -6.425 27.275 1.00 72.88 267 PHE A CA 1
ATOM 2061 C C . PHE A 1 267 ? -41.775 -6.002 27.810 1.00 72.88 267 PHE A C 1
ATOM 2063 O O . PHE A 1 267 ? -41.593 -4.853 28.211 1.00 72.88 267 PHE A O 1
ATOM 2070 N N . GLU A 1 268 ? -40.837 -6.940 27.836 1.00 72.31 268 GLU A N 1
ATOM 2071 C CA . GLU A 1 268 ? -39.443 -6.684 28.181 1.00 72.31 268 GLU A CA 1
ATOM 2072 C C . GLU A 1 268 ? -38.635 -6.556 26.883 1.00 72.31 268 GLU A C 1
ATOM 2074 O O . GLU A 1 268 ? -38.469 -7.562 26.185 1.00 72.31 268 GLU A O 1
ATOM 2079 N N . PRO A 1 269 ? -38.157 -5.351 26.516 1.00 65.25 269 PRO A N 1
ATOM 2080 C CA . PRO A 1 269 ? -37.337 -5.181 25.323 1.00 65.25 269 PRO A CA 1
ATOM 2081 C C . PRO A 1 269 ? -35.993 -5.896 25.501 1.00 65.25 269 PRO A C 1
ATOM 2083 O O . PRO A 1 269 ? -35.345 -5.778 26.543 1.00 65.25 269 PRO A O 1
ATOM 2086 N N . ALA A 1 270 ? -35.542 -6.611 24.474 1.00 65.19 270 ALA A N 1
ATOM 2087 C CA . ALA A 1 270 ? -34.189 -7.139 24.426 1.00 65.19 270 ALA A CA 1
ATOM 2088 C C . ALA A 1 270 ? -33.202 -5.966 24.315 1.00 65.19 270 ALA A C 1
ATOM 2090 O O . ALA A 1 270 ? -33.295 -5.119 23.428 1.00 65.19 270 ALA A O 1
ATOM 2091 N N . SER A 1 271 ? -32.254 -5.901 25.247 1.00 57.75 271 SER A N 1
ATOM 2092 C CA . SER A 1 271 ? -31.198 -4.888 25.272 1.00 57.75 271 SER A CA 1
ATOM 2093 C C . SER A 1 271 ? -30.250 -5.056 24.072 1.00 57.75 271 SER A C 1
ATOM 2095 O O . SER A 1 271 ? -29.435 -5.974 24.065 1.00 57.75 271 SER A O 1
ATOM 2097 N N . MET A 1 272 ? -30.339 -4.164 23.076 1.00 59.59 272 MET A N 1
ATOM 2098 C CA . MET A 1 272 ? -29.532 -4.186 21.834 1.00 59.59 272 MET A CA 1
ATOM 2099 C C . MET A 1 272 ? -28.310 -3.241 21.852 1.00 59.59 272 MET A C 1
ATOM 2101 O O . MET A 1 272 ? -27.412 -3.363 21.019 1.00 59.59 272 MET A O 1
ATOM 2105 N N . LYS A 1 273 ? -28.214 -2.309 22.813 1.00 60.66 273 LYS A N 1
ATOM 2106 C CA . LYS A 1 273 ? -27.169 -1.259 22.795 1.00 60.66 273 LYS A CA 1
ATOM 2107 C C . LYS A 1 273 ? -25.735 -1.802 22.876 1.00 60.66 273 LYS A C 1
ATOM 2109 O O . LYS A 1 273 ? -24.830 -1.224 22.286 1.00 60.66 273 LYS A O 1
ATOM 2114 N N . ALA A 1 274 ? -25.517 -2.914 23.580 1.00 56.84 274 ALA A N 1
ATOM 2115 C CA . ALA A 1 274 ? -24.194 -3.536 23.675 1.00 56.84 274 ALA A CA 1
ATOM 2116 C C . ALA A 1 274 ? -23.777 -4.249 22.372 1.00 56.84 274 ALA A C 1
ATOM 2118 O O . ALA A 1 274 ? -22.596 -4.254 22.033 1.00 56.84 274 ALA A O 1
ATOM 2119 N N . SER A 1 275 ? -24.730 -4.806 21.615 1.00 65.56 275 SER A N 1
ATOM 2120 C CA . SER A 1 275 ? -24.445 -5.491 20.347 1.00 65.56 275 SER A CA 1
ATOM 2121 C C . SER A 1 275 ? -24.151 -4.532 19.194 1.00 65.56 275 SER A C 1
ATOM 2123 O O . SER A 1 275 ? -23.370 -4.875 18.313 1.00 65.56 275 SER A O 1
ATOM 2125 N N . GLU A 1 276 ? -24.723 -3.325 19.198 1.00 67.62 276 GLU A N 1
ATOM 2126 C CA . GLU A 1 276 ? -24.464 -2.320 18.155 1.00 67.62 276 GLU A CA 1
ATOM 2127 C C . GLU A 1 276 ? -23.008 -1.828 18.182 1.00 67.62 276 GLU A C 1
ATOM 2129 O O . GLU A 1 276 ? -22.351 -1.784 17.141 1.00 67.62 276 GLU A O 1
ATOM 2134 N N . ALA A 1 277 ? -22.471 -1.540 19.374 1.00 66.94 277 ALA A N 1
ATOM 2135 C CA . ALA A 1 277 ? -21.066 -1.165 19.539 1.00 66.94 277 ALA A CA 1
ATOM 2136 C C . ALA A 1 277 ? -20.115 -2.307 19.133 1.00 66.94 277 ALA A C 1
ATOM 2138 O O . ALA A 1 277 ? -19.118 -2.075 18.452 1.00 66.94 277 ALA A O 1
ATOM 2139 N N . GLN A 1 278 ? -20.452 -3.555 19.479 1.00 78.75 278 GLN A N 1
ATOM 2140 C CA . GLN A 1 278 ? -19.671 -4.731 19.079 1.00 78.75 278 GLN A CA 1
ATOM 2141 C C . GLN A 1 278 ? -19.702 -4.978 17.563 1.00 78.75 278 GLN A C 1
ATOM 2143 O O . GLN A 1 278 ? -18.691 -5.386 16.994 1.00 78.75 278 GLN A O 1
ATOM 2148 N N . LEU A 1 279 ? -20.826 -4.704 16.891 1.00 80.00 279 LEU A N 1
ATOM 2149 C CA . LEU A 1 279 ? -20.948 -4.840 15.437 1.00 80.00 279 LEU A CA 1
ATOM 2150 C C . LEU A 1 279 ? -20.083 -3.813 14.690 1.00 80.00 279 LEU A C 1
ATOM 2152 O O . LEU A 1 279 ? -19.476 -4.147 13.672 1.00 80.00 279 LEU A O 1
ATOM 2156 N N . LEU A 1 280 ? -20.002 -2.578 15.199 1.00 82.44 280 LEU A N 1
ATOM 2157 C CA . LEU A 1 280 ? -19.123 -1.547 14.642 1.00 82.44 280 LEU A CA 1
ATOM 2158 C C . LEU A 1 280 ? -17.650 -1.964 14.744 1.00 82.44 280 LEU A C 1
ATOM 2160 O O . LEU A 1 280 ? -16.923 -1.902 13.754 1.00 82.44 280 LEU A O 1
ATOM 2164 N N . GLU A 1 281 ? -17.228 -2.429 15.920 1.00 83.44 281 GLU A N 1
ATOM 2165 C CA . GLU A 1 281 ? -15.861 -2.906 16.133 1.00 83.44 281 GLU A CA 1
ATOM 2166 C C . GLU A 1 281 ? -15.548 -4.128 15.258 1.00 83.44 281 GLU A C 1
ATOM 2168 O O . GLU A 1 281 ? -14.508 -4.162 14.601 1.00 83.44 281 GLU A O 1
ATOM 2173 N N . ALA A 1 282 ? -16.472 -5.087 15.134 1.00 85.19 282 ALA A N 1
ATOM 2174 C CA . ALA A 1 282 ? -16.306 -6.233 14.238 1.00 85.19 282 ALA A CA 1
ATOM 2175 C C . ALA A 1 282 ? -16.080 -5.803 12.776 1.00 85.19 282 ALA A C 1
ATOM 2177 O O . ALA A 1 282 ? -15.198 -6.340 12.107 1.00 85.19 282 ALA A O 1
ATOM 2178 N N . ARG A 1 283 ? -16.811 -4.789 12.293 1.00 83.81 283 ARG A N 1
ATOM 2179 C CA . ARG A 1 283 ? -16.617 -4.233 10.944 1.00 83.81 283 ARG A CA 1
ATOM 2180 C C . ARG A 1 283 ? -15.256 -3.559 10.773 1.00 83.81 283 ARG A C 1
ATOM 2182 O O . ARG A 1 283 ? -14.617 -3.770 9.745 1.00 83.81 283 ARG A O 1
ATOM 2189 N N . LYS A 1 284 ? -14.776 -2.797 11.763 1.00 87.00 284 LYS A N 1
ATOM 2190 C CA . LYS A 1 284 ? -13.421 -2.213 11.720 1.00 87.00 284 LYS A CA 1
ATOM 2191 C C . LYS A 1 284 ? -12.349 -3.300 11.615 1.00 87.00 284 LYS A C 1
ATOM 2193 O O . LYS A 1 284 ? -11.473 -3.224 10.753 1.00 87.00 284 LYS A O 1
ATOM 2198 N N . TRP A 1 285 ? -12.451 -4.344 12.439 1.00 87.75 285 TRP A N 1
ATOM 2199 C CA . TRP A 1 285 ? -11.523 -5.479 12.405 1.00 87.75 285 TRP A CA 1
ATOM 2200 C C . TRP A 1 285 ? -11.554 -6.226 11.076 1.00 87.75 285 TRP A C 1
ATOM 2202 O O . TRP A 1 285 ? -10.506 -6.625 10.570 1.00 87.75 285 TRP A O 1
ATOM 2212 N N . GLN A 1 286 ? -12.732 -6.357 10.475 1.00 88.94 286 GLN A N 1
ATOM 2213 C CA . GLN A 1 286 ? -12.892 -6.987 9.175 1.00 88.94 286 GLN A CA 1
ATOM 2214 C C . GLN A 1 286 ? -12.235 -6.173 8.044 1.00 88.94 286 GLN A C 1
ATOM 2216 O O . GLN A 1 286 ? -11.596 -6.752 7.165 1.00 88.94 286 GLN A O 1
ATOM 2221 N N . ILE A 1 287 ? -12.327 -4.835 8.075 1.00 90.62 287 ILE A N 1
ATOM 2222 C CA . ILE A 1 287 ? -11.593 -3.971 7.131 1.00 90.62 287 ILE A CA 1
ATOM 2223 C C . ILE A 1 287 ? -10.085 -4.197 7.286 1.00 90.62 287 ILE A C 1
ATOM 2225 O O . ILE A 1 287 ? -9.385 -4.384 6.291 1.00 90.62 287 ILE A O 1
ATOM 2229 N N . ALA A 1 288 ? -9.591 -4.254 8.527 1.00 90.69 288 ALA A N 1
ATOM 2230 C CA . ALA A 1 288 ? -8.183 -4.520 8.804 1.00 90.69 288 ALA A CA 1
ATOM 2231 C C . ALA A 1 288 ? -7.726 -5.903 8.330 1.00 90.69 288 ALA A C 1
ATOM 2233 O O . ALA A 1 288 ? -6.606 -6.042 7.842 1.00 90.69 288 ALA A O 1
ATOM 2234 N N . GLU A 1 289 ? -8.566 -6.928 8.445 1.00 91.12 289 GLU A N 1
ATOM 2235 C CA . GLU A 1 289 ? -8.260 -8.265 7.940 1.00 91.12 289 GLU A CA 1
ATOM 2236 C C . GLU A 1 289 ? -8.135 -8.279 6.411 1.00 91.12 289 GLU A C 1
ATOM 2238 O O . GLU A 1 289 ? -7.151 -8.798 5.883 1.00 91.12 289 GLU A O 1
ATOM 2243 N N . LEU A 1 290 ? -9.067 -7.639 5.698 1.00 91.44 290 LEU A N 1
ATOM 2244 C CA . LEU A 1 290 ? -8.998 -7.518 4.239 1.00 91.44 290 LEU A CA 1
ATOM 2245 C C . LEU A 1 290 ? -7.761 -6.732 3.797 1.00 91.44 290 LEU A C 1
ATOM 2247 O O . LEU A 1 290 ? -7.035 -7.182 2.913 1.00 91.44 290 LEU A O 1
ATOM 2251 N N . ALA A 1 291 ? -7.459 -5.618 4.464 1.00 92.56 291 ALA A N 1
ATOM 2252 C CA . ALA A 1 291 ? -6.287 -4.797 4.177 1.00 92.56 291 ALA A CA 1
ATOM 2253 C C . ALA A 1 291 ? -4.963 -5.584 4.289 1.00 92.56 291 ALA A C 1
ATOM 2255 O O . ALA A 1 291 ? -4.043 -5.375 3.492 1.00 92.56 291 ALA A O 1
ATOM 2256 N N . ARG A 1 292 ? -4.873 -6.551 5.219 1.00 91.69 292 ARG A N 1
ATOM 2257 C CA . ARG A 1 292 ? -3.689 -7.418 5.383 1.00 91.69 292 ARG A CA 1
ATOM 2258 C C . ARG A 1 292 ? -3.420 -8.295 4.164 1.00 91.69 292 ARG A C 1
ATOM 2260 O O . ARG A 1 292 ? -2.253 -8.434 3.799 1.00 91.69 292 ARG A O 1
ATOM 2267 N N . TYR A 1 293 ? -4.451 -8.845 3.513 1.00 91.50 293 TYR A N 1
ATOM 2268 C CA . TYR A 1 293 ? -4.265 -9.648 2.294 1.00 91.50 293 TYR A CA 1
ATOM 2269 C C . TYR A 1 293 ? -3.589 -8.835 1.184 1.00 91.50 293 TYR A C 1
ATOM 2271 O O . TYR A 1 293 ? -2.700 -9.335 0.496 1.00 91.50 293 TYR A O 1
ATOM 2279 N N . PHE A 1 294 ? -3.948 -7.555 1.062 1.00 91.31 294 PHE A N 1
ATOM 2280 C CA . PHE A 1 294 ? -3.382 -6.641 0.069 1.00 91.31 294 PHE A CA 1
ATOM 2281 C C . PHE A 1 294 ? -2.097 -5.938 0.514 1.00 91.31 294 PHE A C 1
ATOM 2283 O O . PHE A 1 294 ? -1.432 -5.319 -0.314 1.00 91.31 294 PHE A O 1
ATOM 2290 N N . ARG A 1 295 ? -1.733 -6.031 1.801 1.00 91.75 295 ARG A N 1
ATOM 2291 C CA . ARG A 1 295 ? -0.658 -5.242 2.431 1.00 91.75 295 ARG A CA 1
ATOM 2292 C C . ARG A 1 295 ? -0.886 -3.731 2.278 1.00 91.75 295 ARG A C 1
ATOM 2294 O O . ARG A 1 295 ? 0.053 -2.972 2.047 1.00 91.75 295 ARG A O 1
ATOM 2301 N N . ILE A 1 296 ? -2.139 -3.294 2.375 1.00 92.31 296 ILE A N 1
ATOM 2302 C CA . ILE A 1 296 ? -2.508 -1.877 2.296 1.00 92.31 296 ILE A CA 1
ATOM 2303 C C . ILE A 1 296 ? -2.656 -1.333 3.722 1.00 92.31 296 ILE A C 1
ATOM 2305 O O . ILE A 1 296 ? -3.349 -1.952 4.530 1.00 92.31 296 ILE A O 1
ATOM 2309 N N . PRO A 1 297 ? -2.007 -0.210 4.070 1.00 90.44 297 PRO A N 1
ATOM 2310 C CA . PRO A 1 297 ? -2.235 0.454 5.349 1.00 90.44 297 PRO A CA 1
ATOM 2311 C C . PRO A 1 297 ? -3.682 0.939 5.521 1.00 90.44 297 PRO A C 1
ATOM 2313 O O . PRO A 1 297 ? -4.322 1.362 4.561 1.00 90.44 297 PRO A O 1
ATOM 2316 N N . LEU A 1 298 ? -4.183 0.923 6.758 1.00 89.19 298 LEU A N 1
ATOM 2317 C CA . LEU A 1 298 ? -5.573 1.277 7.076 1.00 89.19 298 LEU A CA 1
ATOM 2318 C C . LEU A 1 298 ? -5.928 2.739 6.771 1.00 89.19 298 LEU A C 1
ATOM 2320 O O . LEU A 1 298 ? -7.046 3.005 6.325 1.00 89.19 298 LEU A O 1
ATOM 2324 N N . HIS A 1 299 ? -4.976 3.664 6.931 1.00 87.44 299 HIS A N 1
ATOM 2325 C CA . HIS A 1 299 ? -5.195 5.090 6.669 1.00 87.44 299 HIS A CA 1
ATOM 2326 C C . HIS A 1 299 ? -5.533 5.370 5.198 1.00 87.44 299 HIS A C 1
ATOM 2328 O O . HIS A 1 299 ? -6.336 6.247 4.894 1.00 87.44 299 HIS A O 1
ATOM 2334 N N . MET A 1 300 ? -5.011 4.561 4.267 1.00 85.88 300 MET A N 1
ATOM 2335 C CA . MET A 1 300 ? -5.343 4.648 2.835 1.00 85.88 300 MET A CA 1
ATOM 2336 C C . MET A 1 300 ? -6.783 4.207 2.526 1.00 85.88 300 MET A C 1
ATOM 2338 O O . MET A 1 300 ? -7.314 4.532 1.468 1.00 85.88 300 MET A O 1
ATOM 2342 N N . LEU A 1 301 ? -7.421 3.465 3.436 1.00 87.44 301 LEU A N 1
ATOM 2343 C CA . LEU A 1 301 ? -8.811 3.016 3.319 1.00 87.44 301 LEU A CA 1
ATOM 2344 C C . LEU A 1 301 ? -9.789 3.941 4.062 1.00 87.44 301 LEU A C 1
ATOM 2346 O O . LEU A 1 301 ? -10.979 3.634 4.135 1.00 87.44 301 LEU A O 1
ATOM 2350 N N . GLY A 1 302 ? -9.306 5.059 4.619 1.00 82.88 302 GLY A N 1
ATOM 2351 C CA . GLY A 1 302 ? -10.124 6.026 5.355 1.00 82.88 302 GLY A CA 1
ATOM 2352 C C . GLY A 1 302 ? -10.564 5.547 6.741 1.00 82.88 302 GLY A C 1
ATOM 2353 O O . GLY A 1 302 ? -11.518 6.091 7.296 1.00 82.88 302 GLY A O 1
ATOM 2354 N N . VAL A 1 303 ? -9.898 4.528 7.295 1.00 79.06 303 VAL A N 1
ATOM 2355 C CA . VAL A 1 303 ? -10.128 4.041 8.661 1.00 79.06 303 VAL A CA 1
ATOM 2356 C C . VAL A 1 303 ? -8.964 4.502 9.531 1.00 79.06 303 VAL A C 1
ATOM 2358 O O . VAL A 1 303 ? -7.981 3.781 9.687 1.00 79.06 303 VAL A O 1
ATOM 2361 N N . ASP A 1 304 ? -9.077 5.714 10.073 1.00 67.88 304 ASP A N 1
ATOM 2362 C CA . ASP A 1 304 ? -8.084 6.284 10.986 1.00 67.88 304 ASP A CA 1
ATOM 2363 C C . ASP A 1 304 ? -8.559 6.200 12.440 1.00 67.88 304 ASP A C 1
ATOM 2365 O O . ASP A 1 304 ? -9.607 6.736 12.803 1.00 67.88 304 ASP A O 1
ATOM 2369 N N . ASP A 1 305 ? -7.740 5.568 13.281 1.00 59.25 305 ASP A N 1
ATOM 2370 C CA . ASP A 1 305 ? -7.877 5.536 14.740 1.00 59.25 305 ASP A CA 1
ATOM 2371 C C . ASP A 1 305 ? -6.778 6.451 15.318 1.00 59.25 305 ASP A C 1
ATOM 2373 O O . ASP A 1 305 ? -5.710 6.006 15.721 1.00 59.25 305 ASP A O 1
ATOM 2377 N N . GLN A 1 306 ? -6.990 7.770 15.228 1.00 58.47 306 GLN A N 1
ATOM 2378 C CA . GLN A 1 306 ? -6.128 8.819 15.811 1.00 58.47 306 GLN A CA 1
ATOM 2379 C C . GLN A 1 306 ? -4.605 8.651 15.591 1.00 58.47 306 GLN A C 1
ATOM 2381 O O . GLN A 1 306 ? -3.803 8.816 16.511 1.00 58.47 306 GLN A O 1
ATOM 2386 N N . THR A 1 307 ? -4.169 8.349 14.369 1.00 60.75 307 THR A N 1
ATOM 2387 C CA . THR A 1 307 ? -2.740 8.278 14.027 1.00 60.75 307 THR A CA 1
ATOM 2388 C C . THR A 1 307 ? -2.130 9.666 13.798 1.00 60.75 307 THR A C 1
ATOM 2390 O O . THR A 1 307 ? -2.636 10.467 13.011 1.00 60.75 307 THR A O 1
ATOM 2393 N N . ASN A 1 308 ? -1.005 9.952 14.464 1.00 70.00 308 ASN A N 1
ATOM 2394 C CA . ASN A 1 308 ? -0.221 11.176 14.257 1.00 70.00 308 ASN A CA 1
ATOM 2395 C C . ASN A 1 308 ? 0.292 11.286 12.806 1.00 70.00 308 ASN A C 1
ATOM 2397 O O . ASN A 1 308 ? 0.636 10.284 12.179 1.00 70.00 308 ASN A O 1
ATOM 2401 N N . ARG A 1 309 ? 0.413 12.518 12.283 1.00 68.44 309 ARG A N 1
ATOM 2402 C CA . ARG A 1 309 ? 0.824 12.789 10.885 1.00 68.44 309 ARG A CA 1
ATOM 2403 C C . ARG A 1 309 ? 2.169 12.161 10.499 1.00 68.44 309 ARG A C 1
ATOM 2405 O O . ARG A 1 309 ? 2.286 11.618 9.408 1.00 68.44 309 ARG A O 1
ATOM 2412 N N . SER A 1 310 ? 3.156 12.187 11.395 1.00 67.94 310 SER A N 1
ATOM 2413 C CA . SER A 1 310 ? 4.475 11.578 11.159 1.00 67.94 310 SER A CA 1
ATOM 2414 C C . SER A 1 310 ? 4.391 10.061 10.965 1.00 67.94 310 SER A C 1
ATOM 2416 O O . SER A 1 310 ? 5.068 9.500 10.108 1.00 67.94 310 SER A O 1
ATOM 2418 N N . THR A 1 311 ? 3.504 9.392 11.702 1.00 77.88 311 THR A N 1
ATOM 2419 C CA . THR A 1 311 ? 3.249 7.955 11.551 1.00 77.88 311 THR A CA 1
ATOM 2420 C C . THR A 1 311 ? 2.588 7.641 10.205 1.00 77.88 311 THR A C 1
ATOM 2422 O O . THR A 1 311 ? 2.907 6.629 9.584 1.00 77.88 311 THR A O 1
ATOM 2425 N N . VAL A 1 312 ? 1.709 8.518 9.711 1.00 80.50 312 VAL A N 1
ATOM 2426 C CA . VAL A 1 312 ? 1.034 8.362 8.409 1.00 80.50 312 VAL A CA 1
ATOM 2427 C C . VAL A 1 312 ? 2.018 8.472 7.235 1.00 80.50 312 VAL A C 1
ATOM 2429 O O . VAL A 1 312 ? 1.910 7.718 6.261 1.00 80.50 312 VAL A O 1
ATOM 2432 N N . GLU A 1 313 ? 3.007 9.365 7.318 1.00 80.06 313 GLU A N 1
ATOM 2433 C CA . GLU A 1 313 ? 4.064 9.486 6.303 1.00 80.06 313 GLU A CA 1
ATOM 2434 C C . GLU A 1 313 ? 4.907 8.206 6.213 1.00 80.06 313 GLU A C 1
ATOM 2436 O O . GLU A 1 313 ? 5.082 7.653 5.124 1.00 80.06 313 GLU A O 1
ATOM 2441 N N . GLU A 1 314 ? 5.345 7.664 7.352 1.00 82.44 314 GLU A N 1
ATOM 2442 C CA . GLU A 1 314 ? 6.099 6.407 7.395 1.00 82.44 314 GLU A CA 1
ATOM 2443 C C . GLU A 1 314 ? 5.277 5.225 6.855 1.00 82.44 314 GLU A C 1
ATOM 2445 O O . GLU A 1 314 ? 5.771 4.409 6.070 1.00 82.44 314 GLU A O 1
ATOM 2450 N N . GLN A 1 315 ? 3.991 5.147 7.207 1.00 84.31 315 GLN A N 1
ATOM 2451 C CA . GLN A 1 315 ? 3.093 4.121 6.674 1.00 84.31 315 GLN A CA 1
ATOM 2452 C C . GLN A 1 315 ? 2.891 4.254 5.156 1.00 84.31 315 GLN A C 1
ATOM 2454 O O . GLN A 1 315 ? 2.810 3.240 4.457 1.00 84.31 315 GLN A O 1
ATOM 2459 N N . SER A 1 316 ? 2.870 5.477 4.622 1.00 84.44 316 SER A N 1
ATOM 2460 C CA . SER A 1 316 ? 2.776 5.727 3.178 1.00 84.44 316 SER A CA 1
ATOM 2461 C C . SER A 1 316 ? 4.053 5.300 2.442 1.00 84.44 316 SER A C 1
ATOM 2463 O O . SER A 1 316 ? 3.975 4.662 1.392 1.00 84.44 316 SER A O 1
ATOM 2465 N N . ILE A 1 317 ? 5.232 5.536 3.026 1.00 85.50 317 ILE A N 1
ATOM 2466 C CA . ILE A 1 317 ? 6.511 5.027 2.498 1.00 85.50 317 ILE A CA 1
ATOM 2467 C C . ILE A 1 317 ? 6.527 3.490 2.507 1.00 85.50 317 ILE A C 1
ATOM 2469 O O . ILE A 1 317 ? 6.921 2.852 1.524 1.00 85.50 317 ILE A O 1
ATOM 2473 N N . ASN A 1 318 ? 6.058 2.874 3.595 1.00 87.44 318 ASN A N 1
ATOM 2474 C CA . ASN A 1 318 ? 5.967 1.419 3.713 1.00 87.44 318 ASN A CA 1
ATOM 2475 C C . ASN A 1 318 ? 5.050 0.809 2.642 1.00 87.44 318 ASN A C 1
ATOM 2477 O O . ASN A 1 318 ? 5.397 -0.227 2.069 1.00 87.44 318 ASN A O 1
ATOM 2481 N N . PHE A 1 319 ? 3.936 1.466 2.308 1.00 91.06 319 PHE A N 1
ATOM 2482 C CA . PHE A 1 319 ? 3.058 1.050 1.212 1.00 91.06 319 PHE A CA 1
ATOM 2483 C C . PHE A 1 319 ? 3.788 1.019 -0.140 1.00 91.06 319 PHE A C 1
ATOM 2485 O O . PHE A 1 319 ? 3.750 0.006 -0.846 1.00 91.06 319 PHE A O 1
ATOM 2492 N N . VAL A 1 320 ? 4.533 2.074 -0.484 1.00 90.50 320 VAL A N 1
ATOM 2493 C CA . VAL A 1 320 ? 5.304 2.107 -1.738 1.00 90.50 320 VAL A CA 1
ATOM 2494 C C . VAL A 1 320 ? 6.365 1.002 -1.758 1.00 90.50 320 VAL A C 1
ATOM 2496 O O . VAL A 1 320 ? 6.499 0.268 -2.742 1.00 90.50 320 VAL A O 1
ATOM 2499 N N . LYS A 1 321 ? 7.097 0.832 -0.652 1.00 89.44 321 LYS A N 1
ATOM 2500 C CA . LYS A 1 321 ? 8.226 -0.102 -0.552 1.00 89.44 321 LYS A CA 1
ATOM 2501 C C . LYS A 1 321 ? 7.809 -1.573 -0.571 1.00 89.44 321 LYS A C 1
ATOM 2503 O O . LYS A 1 321 ? 8.475 -2.374 -1.233 1.00 89.44 321 LYS A O 1
ATOM 2508 N N . TYR A 1 322 ? 6.762 -1.938 0.166 1.00 91.12 322 TYR A N 1
ATOM 2509 C CA . TYR A 1 322 ? 6.386 -3.338 0.393 1.00 91.12 322 TYR A CA 1
ATOM 2510 C C . TYR A 1 322 ? 5.207 -3.816 -0.453 1.00 91.12 322 TYR A C 1
ATOM 2512 O O . TYR A 1 322 ? 5.057 -5.030 -0.620 1.00 91.12 322 TYR A O 1
ATOM 2520 N N . THR A 1 323 ? 4.419 -2.897 -1.015 1.00 91.88 323 THR A N 1
ATOM 2521 C CA . THR A 1 323 ? 3.222 -3.234 -1.798 1.00 91.88 323 THR A CA 1
ATOM 2522 C C . THR A 1 323 ? 3.404 -2.848 -3.257 1.00 91.88 323 THR A C 1
ATOM 2524 O O . THR A 1 323 ? 3.422 -3.732 -4.112 1.00 91.88 323 THR A O 1
ATOM 2527 N N . ILE A 1 324 ? 3.652 -1.573 -3.565 1.00 93.31 324 ILE A N 1
ATOM 2528 C CA . ILE A 1 324 ? 3.742 -1.112 -4.962 1.00 93.31 324 ILE A CA 1
ATOM 2529 C C . ILE A 1 324 ? 5.006 -1.619 -5.664 1.00 93.31 324 ILE A C 1
ATOM 2531 O O . ILE A 1 324 ? 4.924 -2.164 -6.764 1.00 93.31 324 ILE A O 1
ATOM 2535 N N . ARG A 1 325 ? 6.182 -1.509 -5.033 1.00 92.94 325 ARG A N 1
ATOM 2536 C CA . ARG A 1 325 ? 7.459 -1.903 -5.655 1.00 92.94 325 ARG A CA 1
ATOM 2537 C C . ARG A 1 325 ? 7.502 -3.377 -6.102 1.00 92.94 325 ARG A C 1
ATOM 2539 O O . ARG A 1 325 ? 7.976 -3.621 -7.214 1.00 92.94 325 ARG A O 1
ATOM 2546 N N . PRO A 1 326 ? 7.046 -4.373 -5.312 1.00 92.94 326 PRO A N 1
ATOM 2547 C CA . PRO A 1 326 ? 6.986 -5.759 -5.779 1.00 92.94 326 PRO A CA 1
ATOM 2548 C C . PRO A 1 326 ? 6.072 -5.964 -6.990 1.00 92.94 326 PRO A C 1
ATOM 2550 O O . PRO A 1 326 ? 6.426 -6.729 -7.887 1.00 92.94 326 PRO A O 1
ATOM 2553 N N . TRP A 1 327 ? 4.925 -5.281 -7.036 1.00 93.38 327 TRP A N 1
ATOM 2554 C CA . TRP A 1 327 ? 4.016 -5.343 -8.181 1.00 93.38 327 TRP A CA 1
ATOM 2555 C C . TRP A 1 327 ? 4.606 -4.675 -9.424 1.00 93.38 327 TRP A C 1
ATOM 2557 O O . TRP A 1 327 ? 4.588 -5.284 -10.491 1.00 93.38 327 TRP A O 1
ATOM 2567 N N . ALA A 1 328 ? 5.209 -3.493 -9.280 1.00 93.38 328 ALA A N 1
ATOM 2568 C CA . ALA A 1 328 ? 5.907 -2.816 -10.370 1.00 93.38 328 ALA A CA 1
ATOM 2569 C C . ALA A 1 328 ? 7.001 -3.718 -10.962 1.00 93.38 328 ALA A C 1
ATOM 2571 O O . ALA A 1 328 ? 6.971 -4.024 -12.150 1.00 93.38 328 ALA A O 1
ATOM 2572 N N . ARG A 1 329 ? 7.886 -4.271 -10.119 1.00 93.81 329 ARG A N 1
ATOM 2573 C CA . ARG A 1 329 ? 8.954 -5.185 -10.558 1.00 93.81 329 ARG A CA 1
ATOM 2574 C C . ARG A 1 329 ? 8.417 -6.429 -11.270 1.00 93.81 329 ARG A C 1
ATOM 2576 O O . ARG A 1 329 ? 9.016 -6.898 -12.233 1.00 93.81 329 ARG A O 1
ATOM 2583 N N . ARG A 1 330 ? 7.302 -6.985 -10.797 1.00 92.56 330 ARG A N 1
ATOM 2584 C CA . ARG A 1 330 ? 6.655 -8.148 -11.420 1.00 92.56 330 ARG A CA 1
ATOM 2585 C C . ARG A 1 330 ? 6.177 -7.826 -12.835 1.00 92.56 330 ARG A C 1
ATOM 2587 O O . ARG A 1 330 ? 6.387 -8.632 -13.736 1.00 92.56 330 ARG A O 1
ATOM 2594 N N . ILE A 1 331 ? 5.575 -6.655 -13.031 1.00 93.44 331 ILE A N 1
ATOM 2595 C CA . ILE A 1 331 ? 5.122 -6.200 -14.348 1.00 93.44 331 ILE A CA 1
ATOM 2596 C C . ILE A 1 331 ? 6.326 -5.901 -15.255 1.00 93.44 331 ILE A C 1
ATOM 2598 O O . ILE A 1 331 ? 6.338 -6.356 -16.394 1.00 93.44 331 ILE A O 1
ATOM 2602 N N . GLU A 1 332 ? 7.373 -5.236 -14.751 1.00 92.81 332 GLU A N 1
ATOM 2603 C CA . GLU A 1 332 ? 8.627 -4.990 -15.493 1.00 92.81 332 GLU A CA 1
ATOM 2604 C C . GLU A 1 332 ? 9.241 -6.292 -16.015 1.00 92.81 332 GLU A C 1
ATOM 2606 O O . GLU A 1 332 ? 9.610 -6.396 -17.185 1.00 92.81 332 GLU A O 1
ATOM 2611 N N . GLN A 1 333 ? 9.322 -7.311 -15.156 1.00 92.38 333 GLN A N 1
ATOM 2612 C CA . GLN A 1 333 ? 9.873 -8.613 -15.522 1.00 92.38 333 GLN A CA 1
ATOM 2613 C C . GLN A 1 333 ? 8.968 -9.383 -16.487 1.00 92.38 333 GLN A C 1
ATOM 2615 O O . GLN A 1 333 ? 9.486 -10.027 -17.396 1.00 92.38 333 GLN A O 1
ATOM 2620 N N . ALA A 1 334 ? 7.643 -9.294 -16.341 1.00 92.38 334 ALA A N 1
ATOM 2621 C CA . ALA A 1 334 ? 6.704 -9.898 -17.287 1.00 92.38 334 ALA A CA 1
ATOM 2622 C C . ALA A 1 334 ? 6.813 -9.255 -18.679 1.00 92.38 334 ALA A C 1
ATOM 2624 O O . ALA A 1 334 ? 6.921 -9.962 -19.675 1.00 92.38 334 ALA A O 1
ATOM 2625 N N . ILE A 1 335 ? 6.895 -7.923 -18.746 1.00 91.88 335 ILE A N 1
ATOM 2626 C CA . ILE A 1 335 ? 7.128 -7.185 -19.995 1.00 91.88 335 ILE A CA 1
ATOM 2627 C C . ILE A 1 335 ? 8.469 -7.587 -20.615 1.00 91.88 335 ILE A C 1
ATOM 2629 O O . ILE A 1 335 ? 8.547 -7.818 -21.820 1.00 91.88 335 ILE A O 1
ATOM 2633 N N . ARG A 1 336 ? 9.526 -7.701 -19.802 1.00 90.81 336 ARG A N 1
ATOM 2634 C CA . ARG A 1 336 ? 10.843 -8.135 -20.278 1.00 90.81 336 ARG A CA 1
ATOM 2635 C C . ARG A 1 336 ? 10.825 -9.564 -20.822 1.00 90.81 336 ARG A C 1
ATOM 2637 O O . ARG A 1 336 ? 11.537 -9.824 -21.783 1.00 90.81 336 ARG A O 1
ATOM 2644 N N . ARG A 1 337 ? 10.053 -10.465 -20.211 1.00 89.81 337 ARG A N 1
ATOM 2645 C CA . ARG A 1 337 ? 9.927 -11.866 -20.635 1.00 89.81 337 ARG A CA 1
ATOM 2646 C C . ARG A 1 337 ? 9.123 -12.005 -21.930 1.00 89.81 337 ARG A C 1
ATOM 2648 O O . ARG A 1 337 ? 9.571 -12.718 -22.815 1.00 89.81 337 ARG A O 1
ATOM 2655 N N . ASP A 1 338 ? 7.979 -11.324 -22.028 1.00 90.06 338 ASP A N 1
ATOM 2656 C CA . ASP A 1 338 ? 6.983 -11.599 -23.077 1.00 90.06 338 ASP A CA 1
ATOM 2657 C C . ASP A 1 338 ? 7.031 -10.603 -24.250 1.00 90.06 338 ASP A C 1
ATOM 2659 O O . ASP A 1 338 ? 6.677 -10.957 -25.368 1.00 90.06 338 ASP A O 1
ATOM 2663 N N . LEU A 1 339 ? 7.448 -9.347 -24.030 1.00 88.06 339 LEU A N 1
ATOM 2664 C CA . LEU A 1 339 ? 7.372 -8.290 -25.056 1.00 88.06 339 LEU A CA 1
ATOM 2665 C C . LEU A 1 339 ? 8.730 -7.900 -25.654 1.00 88.06 339 LEU A C 1
ATOM 2667 O O . LEU A 1 339 ? 8.777 -7.344 -26.752 1.00 88.06 339 LEU A O 1
ATOM 2671 N N . ILE A 1 340 ? 9.840 -8.142 -24.948 1.00 85.56 340 ILE A N 1
ATOM 2672 C CA . ILE A 1 340 ? 11.177 -7.704 -25.373 1.00 85.56 340 ILE A CA 1
ATOM 2673 C C . ILE A 1 340 ? 11.983 -8.893 -25.892 1.00 85.56 340 ILE A C 1
ATOM 2675 O O . ILE A 1 340 ? 12.460 -9.715 -25.121 1.00 85.56 340 ILE A O 1
ATOM 2679 N N . ILE A 1 341 ? 12.238 -8.921 -27.201 1.00 81.44 341 ILE A N 1
ATOM 2680 C CA . ILE A 1 341 ? 13.070 -9.960 -27.831 1.00 81.44 341 ILE A CA 1
ATOM 2681 C C . ILE A 1 341 ? 14.554 -9.782 -27.451 1.00 81.44 341 ILE A C 1
ATOM 2683 O O . ILE A 1 341 ? 15.236 -10.731 -27.074 1.00 81.44 341 ILE A O 1
ATOM 2687 N N . ALA A 1 342 ? 15.073 -8.550 -27.510 1.00 79.00 342 ALA A N 1
ATOM 2688 C CA . ALA A 1 342 ? 16.467 -8.233 -27.187 1.00 79.00 342 ALA A CA 1
ATOM 2689 C C . ALA A 1 342 ? 16.641 -7.865 -25.701 1.00 79.00 342 ALA A C 1
ATOM 2691 O O . ALA A 1 342 ? 16.922 -6.717 -25.350 1.00 79.00 342 ALA A O 1
ATOM 2692 N N . THR A 1 343 ? 16.468 -8.850 -24.818 1.00 72.88 343 THR A N 1
ATOM 2693 C CA . THR A 1 343 ? 16.437 -8.668 -23.352 1.00 72.88 343 THR A CA 1
ATOM 2694 C C . THR A 1 343 ? 17.725 -8.114 -22.733 1.00 72.88 343 THR A C 1
ATOM 2696 O O . THR A 1 343 ? 17.691 -7.653 -21.592 1.00 72.88 343 THR A O 1
ATOM 2699 N N . GLY A 1 344 ? 18.856 -8.162 -23.444 1.00 78.06 344 GLY A N 1
ATOM 2700 C CA . GLY A 1 344 ? 20.133 -7.575 -23.017 1.00 78.06 344 GLY A CA 1
ATOM 2701 C C . GLY A 1 344 ? 20.326 -6.105 -23.408 1.00 78.06 344 GLY A C 1
ATOM 2702 O O . GLY A 1 344 ? 21.245 -5.470 -22.909 1.00 78.06 344 GLY A O 1
ATOM 2703 N N . LEU A 1 345 ? 19.477 -5.562 -24.289 1.00 83.50 345 LEU A N 1
ATOM 2704 C CA . LEU A 1 345 ? 19.614 -4.198 -24.817 1.00 83.50 345 LEU A CA 1
ATOM 2705 C C . LEU A 1 345 ? 18.561 -3.234 -24.280 1.00 83.50 345 LEU A C 1
ATOM 2707 O O . LEU A 1 345 ? 18.815 -2.032 -24.240 1.00 83.50 345 LEU A O 1
ATOM 2711 N N . TYR A 1 346 ? 17.390 -3.736 -23.888 1.00 86.88 346 TYR A N 1
ATOM 2712 C CA . TYR A 1 346 ? 16.276 -2.906 -23.443 1.00 86.88 346 TYR A CA 1
ATOM 2713 C C . TYR A 1 346 ? 15.724 -3.384 -22.104 1.00 86.88 346 TYR A C 1
ATOM 2715 O O . TYR A 1 346 ? 15.561 -4.579 -21.860 1.00 86.88 346 TYR A O 1
ATOM 2723 N N . GLU A 1 347 ? 15.393 -2.423 -21.251 1.00 88.25 347 GLU A N 1
ATOM 2724 C CA . GLU A 1 347 ? 14.766 -2.625 -19.952 1.00 88.25 347 GLU A CA 1
ATOM 2725 C C . GLU A 1 347 ? 13.551 -1.706 -19.834 1.00 88.25 347 GLU A C 1
ATOM 2727 O O . GLU A 1 347 ? 13.580 -0.559 -20.276 1.00 88.25 347 GLU A O 1
ATOM 2732 N N . VAL A 1 348 ? 12.479 -2.196 -19.220 1.00 89.19 348 VAL A N 1
ATOM 2733 C CA . VAL A 1 348 ? 11.304 -1.389 -18.884 1.00 89.19 348 VAL A CA 1
ATOM 2734 C C . VAL A 1 348 ? 11.306 -1.142 -17.389 1.00 89.19 348 VAL A C 1
ATOM 2736 O O . VAL A 1 348 ? 11.513 -2.077 -16.619 1.00 89.19 348 VAL A O 1
ATOM 2739 N N . LYS A 1 349 ? 11.094 0.113 -16.987 1.00 89.81 349 LYS A N 1
ATOM 2740 C CA . LYS A 1 349 ? 11.109 0.512 -15.581 1.00 89.81 349 LYS A CA 1
ATOM 2741 C C . LYS A 1 349 ? 9.962 1.468 -15.266 1.00 89.81 349 LYS A C 1
ATOM 2743 O O . LYS A 1 349 ? 9.743 2.441 -15.989 1.00 89.81 349 LYS A O 1
ATOM 2748 N N . PHE A 1 350 ? 9.255 1.207 -14.174 1.00 90.31 350 PHE A N 1
ATOM 2749 C CA . PHE A 1 350 ? 8.306 2.141 -13.582 1.00 90.31 350 PHE A CA 1
ATOM 2750 C C . PHE A 1 350 ? 9.058 3.191 -12.766 1.00 90.31 350 PHE A C 1
ATOM 2752 O O . PHE A 1 350 ? 9.968 2.880 -11.990 1.00 90.31 350 PHE A O 1
ATOM 2759 N N . ASN A 1 351 ? 8.657 4.449 -12.917 1.00 86.44 351 ASN A N 1
ATOM 2760 C CA . ASN A 1 351 ? 9.178 5.536 -12.105 1.00 86.44 351 ASN A CA 1
ATOM 2761 C C . ASN A 1 351 ? 8.380 5.652 -10.797 1.00 86.44 351 ASN A C 1
ATOM 2763 O O . ASN A 1 351 ? 7.334 6.298 -10.765 1.00 86.44 351 ASN A O 1
ATOM 2767 N N . LEU A 1 352 ? 8.880 5.032 -9.725 1.00 85.38 352 LEU A N 1
ATOM 2768 C CA . LEU A 1 352 ? 8.263 5.101 -8.393 1.00 85.38 352 LEU A CA 1
ATOM 2769 C C . LEU A 1 352 ? 8.391 6.488 -7.748 1.00 85.38 352 LEU A C 1
ATOM 2771 O O . LEU A 1 352 ? 7.515 6.869 -6.975 1.00 85.38 352 LEU A O 1
ATOM 2775 N N . ASP A 1 353 ? 9.404 7.269 -8.128 1.00 78.94 353 ASP A N 1
ATOM 2776 C CA . ASP A 1 353 ? 9.634 8.630 -7.622 1.00 78.94 353 ASP A CA 1
ATOM 2777 C C . ASP A 1 353 ? 8.491 9.577 -8.036 1.00 78.94 353 ASP A C 1
ATOM 2779 O O . ASP A 1 353 ? 8.282 10.639 -7.451 1.00 78.94 353 ASP A O 1
ATOM 2783 N N . ALA A 1 354 ? 7.689 9.183 -9.033 1.00 78.38 354 ALA A N 1
ATOM 2784 C CA . ALA A 1 354 ? 6.479 9.902 -9.408 1.00 78.38 354 ALA A CA 1
ATOM 2785 C C . ALA A 1 354 ? 5.448 9.975 -8.265 1.00 78.38 354 ALA A C 1
ATOM 2787 O O . ALA A 1 354 ? 4.690 10.942 -8.217 1.00 78.38 354 ALA A O 1
ATOM 2788 N N . LEU A 1 355 ? 5.438 9.013 -7.333 1.00 79.31 355 LEU A N 1
ATOM 2789 C CA . LEU A 1 355 ? 4.559 9.044 -6.155 1.00 79.31 355 LEU A CA 1
ATOM 2790 C C . LEU A 1 355 ? 4.990 10.116 -5.146 1.00 79.31 355 LEU A C 1
ATOM 2792 O O . LEU A 1 355 ? 4.153 10.692 -4.455 1.00 79.31 355 LEU A O 1
ATOM 2796 N N . GLU A 1 356 ? 6.282 10.447 -5.107 1.00 69.56 356 GLU A N 1
ATOM 2797 C CA . GLU A 1 356 ? 6.832 11.479 -4.223 1.00 69.56 356 GLU A CA 1
ATOM 2798 C C . GLU A 1 356 ? 6.538 12.902 -4.718 1.00 69.56 356 GLU A C 1
ATOM 2800 O O . GLU A 1 356 ? 6.738 13.870 -3.984 1.00 69.56 356 GLU A O 1
ATOM 2805 N N . ARG A 1 357 ? 5.978 13.063 -5.929 1.00 61.81 357 ARG A N 1
ATOM 2806 C CA . ARG A 1 357 ? 5.539 14.370 -6.458 1.00 61.81 357 ARG A CA 1
ATOM 2807 C C . ARG A 1 357 ? 4.535 15.084 -5.548 1.00 61.81 357 ARG A C 1
ATOM 2809 O O . ARG A 1 357 ? 4.452 16.307 -5.605 1.00 61.81 357 ARG A O 1
ATOM 2816 N N . GLY A 1 358 ? 3.805 14.346 -4.709 1.00 61.69 358 GLY A N 1
ATOM 2817 C CA . GLY A 1 358 ? 2.894 14.915 -3.714 1.00 61.69 358 GLY A CA 1
ATOM 2818 C C . GLY A 1 358 ? 3.590 15.649 -2.557 1.00 61.69 358 GLY A C 1
ATOM 2819 O O . GLY A 1 358 ? 2.975 16.528 -1.959 1.00 61.69 358 GLY A O 1
ATOM 2820 N N . ASN A 1 359 ? 4.862 15.346 -2.258 1.00 73.44 359 ASN A N 1
ATOM 2821 C CA . ASN A 1 359 ? 5.632 15.973 -1.177 1.00 73.44 359 ASN A CA 1
ATOM 2822 C C . ASN A 1 359 ? 6.780 16.834 -1.736 1.00 73.44 359 ASN A C 1
ATOM 2824 O O . ASN A 1 359 ? 7.935 16.415 -1.816 1.00 73.44 359 ASN A O 1
ATOM 2828 N N . LEU A 1 360 ? 6.456 18.076 -2.112 1.00 73.12 360 LEU A N 1
ATOM 2829 C CA . LEU A 1 360 ? 7.416 19.023 -2.695 1.00 73.12 360 LEU A CA 1
ATOM 2830 C C . LEU A 1 360 ? 8.562 19.408 -1.741 1.00 73.12 360 LEU A C 1
ATOM 2832 O O . LEU A 1 360 ? 9.631 19.780 -2.220 1.00 73.12 360 LEU A O 1
ATOM 2836 N N . ALA A 1 361 ? 8.365 19.316 -0.419 1.00 77.88 361 ALA A N 1
ATOM 2837 C CA . ALA A 1 361 ? 9.385 19.667 0.571 1.00 77.88 361 ALA A CA 1
ATOM 2838 C C . ALA A 1 361 ? 10.505 18.617 0.621 1.00 77.88 361 ALA A C 1
ATOM 2840 O O . ALA A 1 361 ? 11.658 18.947 0.360 1.00 77.88 361 ALA A O 1
ATOM 2841 N N . ALA A 1 362 ? 10.156 17.342 0.830 1.00 74.88 362 ALA A N 1
ATOM 2842 C CA . ALA A 1 362 ? 11.134 16.249 0.818 1.00 74.88 362 ALA A CA 1
ATOM 2843 C C . ALA A 1 362 ? 11.852 16.139 -0.540 1.00 74.88 362 ALA A C 1
ATOM 2845 O O . ALA A 1 362 ? 13.054 15.884 -0.609 1.00 74.88 362 ALA A O 1
ATOM 2846 N N . ARG A 1 363 ? 11.124 16.401 -1.632 1.00 74.19 363 ARG A N 1
ATOM 2847 C CA . ARG A 1 363 ? 11.669 16.400 -2.993 1.00 74.19 363 ARG A CA 1
ATOM 2848 C C . ARG A 1 363 ? 12.651 17.549 -3.235 1.00 74.19 363 ARG A C 1
ATOM 2850 O O . ARG A 1 363 ? 13.668 17.341 -3.891 1.00 74.19 363 ARG A O 1
ATOM 2857 N N . LYS A 1 364 ? 12.391 18.739 -2.680 1.00 78.56 364 LYS A N 1
ATOM 2858 C CA . LYS A 1 364 ? 13.338 19.865 -2.707 1.00 78.56 364 LYS A CA 1
ATOM 2859 C C . LYS A 1 364 ? 14.632 19.502 -1.983 1.00 78.56 364 LYS A C 1
ATOM 2861 O O . LYS A 1 364 ? 15.698 19.716 -2.549 1.00 78.56 364 LYS A O 1
ATOM 2866 N N . ASP A 1 365 ? 14.540 18.926 -0.787 1.00 80.94 365 ASP A N 1
ATOM 2867 C CA . ASP A 1 365 ? 15.716 18.553 0.007 1.00 80.94 365 ASP A CA 1
ATOM 2868 C C . ASP A 1 365 ? 16.548 17.462 -0.689 1.00 80.94 365 ASP A C 1
ATOM 2870 O O . ASP A 1 365 ? 17.778 17.538 -0.713 1.00 80.94 365 ASP A O 1
ATOM 2874 N N . TYR A 1 366 ? 15.891 16.486 -1.330 1.00 81.56 366 TYR A N 1
ATOM 2875 C CA . TYR A 1 366 ? 16.562 15.469 -2.145 1.00 81.56 366 TYR A CA 1
ATOM 2876 C C . TYR A 1 366 ? 17.327 16.083 -3.324 1.00 81.56 366 TYR A C 1
ATOM 2878 O O . TYR A 1 366 ? 18.506 15.784 -3.516 1.00 81.56 366 TYR A O 1
ATOM 2886 N N . TRP A 1 367 ? 16.688 16.964 -4.102 1.00 82.31 367 TRP A N 1
ATOM 2887 C CA . TRP A 1 367 ? 17.341 17.594 -5.251 1.00 82.31 367 TRP A CA 1
ATOM 2888 C C . TRP A 1 367 ? 18.425 18.593 -4.850 1.00 82.31 367 TRP A C 1
ATOM 2890 O O . TRP A 1 367 ? 19.459 18.650 -5.512 1.00 82.31 367 TRP A O 1
ATOM 2900 N N . ALA A 1 368 ? 18.236 19.330 -3.755 1.00 80.62 368 ALA A N 1
ATOM 2901 C CA . ALA A 1 368 ? 19.261 20.195 -3.179 1.00 80.62 368 ALA A CA 1
ATOM 2902 C C . ALA A 1 368 ? 20.503 19.382 -2.779 1.00 80.62 368 ALA A C 1
ATOM 2904 O O . ALA A 1 368 ? 21.627 19.744 -3.131 1.00 80.62 368 ALA A O 1
ATOM 2905 N N . ALA A 1 369 ? 20.307 18.224 -2.139 1.00 80.81 369 ALA A N 1
ATOM 2906 C CA . ALA A 1 369 ? 21.396 17.305 -1.823 1.00 80.81 369 ALA A CA 1
ATOM 2907 C C . ALA A 1 369 ? 22.054 16.718 -3.087 1.00 80.81 369 ALA A C 1
ATOM 2909 O O . ALA A 1 369 ? 23.281 16.652 -3.151 1.00 80.81 369 ALA A O 1
ATOM 2910 N N . ALA A 1 370 ? 21.268 16.347 -4.105 1.00 80.44 370 ALA A N 1
ATOM 2911 C CA . ALA A 1 370 ? 21.777 15.795 -5.365 1.00 80.44 370 ALA A CA 1
ATOM 2912 C C . ALA A 1 370 ? 22.644 16.788 -6.152 1.00 80.44 370 ALA A C 1
ATOM 2914 O O . ALA A 1 370 ? 23.638 16.388 -6.767 1.00 80.44 370 ALA A O 1
ATOM 2915 N N . LEU A 1 371 ? 22.287 18.074 -6.089 1.00 80.81 371 LEU A N 1
ATOM 2916 C CA . LEU A 1 371 ? 23.020 19.193 -6.684 1.00 80.81 371 LEU A CA 1
ATOM 2917 C C . LEU A 1 371 ? 24.177 19.700 -5.803 1.00 80.81 371 LEU A C 1
ATOM 2919 O O . LEU A 1 371 ? 24.973 20.516 -6.264 1.00 80.81 371 LEU A O 1
ATOM 2923 N N . GLY A 1 372 ? 24.312 19.205 -4.568 1.00 75.06 372 GLY A N 1
ATOM 2924 C CA . GLY A 1 372 ? 25.424 19.536 -3.671 1.00 75.06 372 GLY A CA 1
ATOM 2925 C C . GLY A 1 372 ? 25.277 20.865 -2.919 1.00 75.06 372 GLY A C 1
ATOM 2926 O O . GLY A 1 372 ? 26.283 21.504 -2.607 1.00 75.06 372 GLY A O 1
ATOM 2927 N N . GLU A 1 373 ? 24.052 21.309 -2.627 1.00 62.12 373 GLU A N 1
ATOM 2928 C CA . GLU A 1 373 ? 23.815 22.535 -1.859 1.00 62.12 373 GLU A CA 1
ATOM 2929 C C . GLU A 1 373 ? 24.269 22.354 -0.392 1.00 62.12 373 GLU A C 1
ATOM 2931 O O . GLU A 1 373 ? 23.672 21.602 0.377 1.00 62.12 373 GLU A O 1
ATOM 2936 N N . GLY A 1 374 ? 25.360 23.037 -0.015 1.00 50.78 374 GLY A N 1
ATOM 2937 C CA . GLY A 1 374 ? 25.869 23.117 1.361 1.00 50.78 374 GLY A CA 1
ATOM 2938 C C . GLY A 1 374 ? 27.090 22.238 1.664 1.00 50.78 374 GLY A C 1
ATOM 2939 O O . GLY A 1 374 ? 26.959 21.092 2.079 1.00 50.78 374 GLY A O 1
ATOM 2940 N N . GLY A 1 375 ? 28.289 22.824 1.548 1.00 50.69 375 GLY A N 1
ATOM 2941 C CA . GLY A 1 375 ? 29.509 22.379 2.236 1.00 50.69 375 GLY A CA 1
ATOM 2942 C C . GLY A 1 375 ? 30.099 21.018 1.828 1.00 50.69 375 GLY A C 1
ATOM 2943 O O . GLY A 1 375 ? 29.637 19.956 2.230 1.00 50.69 375 GLY A O 1
ATOM 2944 N N . ASN A 1 376 ? 31.246 21.058 1.145 1.00 52.44 376 ASN A N 1
ATOM 2945 C CA . ASN A 1 376 ? 32.252 19.983 1.068 1.00 52.44 376 ASN A CA 1
ATOM 2946 C C . ASN A 1 376 ? 31.848 18.620 0.451 1.00 52.44 376 ASN A C 1
ATOM 2948 O O . ASN A 1 376 ? 32.694 17.727 0.391 1.00 52.44 376 ASN A O 1
ATOM 2952 N N . ARG A 1 377 ? 30.610 18.427 -0.027 1.00 58.75 377 ARG A N 1
ATOM 2953 C CA . ARG A 1 377 ? 30.194 17.209 -0.746 1.00 58.75 377 ARG A CA 1
ATOM 2954 C C . ARG A 1 377 ? 30.014 17.502 -2.237 1.00 58.75 377 ARG A C 1
ATOM 2956 O O . ARG A 1 377 ? 29.258 18.410 -2.570 1.00 58.75 377 ARG A O 1
ATOM 2963 N N . PRO A 1 378 ? 30.689 16.772 -3.142 1.00 66.06 378 PRO A N 1
ATOM 2964 C CA . PRO A 1 378 ? 30.370 16.859 -4.560 1.00 66.06 378 PRO A CA 1
ATOM 2965 C C . PRO A 1 378 ? 28.932 16.377 -4.789 1.00 66.06 378 PRO A C 1
ATOM 2967 O O . PRO A 1 378 ? 28.523 15.368 -4.207 1.00 66.06 378 PRO A O 1
ATOM 2970 N N . GLY A 1 379 ? 28.176 17.098 -5.621 1.00 75.69 379 GLY A N 1
ATOM 2971 C CA . GLY A 1 379 ? 26.890 16.610 -6.118 1.00 75.69 379 GLY A CA 1
ATOM 2972 C C . GLY A 1 379 ? 27.088 15.315 -6.910 1.00 75.69 379 GLY A C 1
ATOM 2973 O O . GLY A 1 379 ? 28.193 15.031 -7.377 1.00 75.69 379 GLY A O 1
ATOM 2974 N N . TRP A 1 380 ? 26.037 14.510 -7.054 1.00 77.62 380 TRP A N 1
ATOM 2975 C CA . TRP A 1 380 ? 26.075 13.289 -7.877 1.00 77.62 380 TRP A CA 1
ATOM 2976 C C . TRP A 1 380 ? 25.195 13.378 -9.127 1.00 77.62 380 TRP A C 1
ATOM 2978 O O . TRP A 1 380 ? 25.230 12.459 -9.940 1.00 77.62 380 TRP A O 1
ATOM 2988 N N . MET A 1 381 ? 24.428 14.462 -9.292 1.00 79.00 381 MET A N 1
ATOM 2989 C CA . MET A 1 381 ? 23.644 14.739 -10.500 1.00 79.00 381 MET A CA 1
ATOM 2990 C C . MET A 1 381 ? 23.925 16.149 -11.013 1.00 79.00 381 MET A C 1
ATOM 2992 O O . MET A 1 381 ? 24.161 17.074 -10.234 1.00 79.00 381 MET A O 1
ATOM 2996 N N . CYS A 1 382 ? 23.883 16.323 -12.331 1.00 82.69 382 CYS A N 1
ATOM 2997 C CA . CYS A 1 382 ? 23.931 17.643 -12.954 1.00 82.69 382 CYS A CA 1
ATOM 2998 C C . CYS A 1 382 ? 22.535 18.284 -13.037 1.00 82.69 382 CYS A C 1
ATOM 3000 O O . CYS A 1 382 ? 21.496 17.627 -12.922 1.00 82.69 382 CYS A O 1
ATOM 3002 N N . VAL A 1 383 ? 22.497 19.596 -13.275 1.00 81.56 383 VAL A N 1
ATOM 3003 C CA . VAL A 1 383 ? 21.242 20.363 -13.349 1.00 81.56 383 VAL A CA 1
ATOM 3004 C C . VAL A 1 383 ? 20.333 19.843 -14.464 1.00 81.56 383 VAL A C 1
ATOM 3006 O O . VAL A 1 383 ? 19.121 19.741 -14.269 1.00 81.56 383 VAL A O 1
ATOM 3009 N N . ASN A 1 384 ? 20.889 19.464 -15.617 1.00 79.31 384 ASN A N 1
ATOM 3010 C CA . ASN A 1 384 ? 20.103 18.899 -16.711 1.00 79.31 384 ASN A CA 1
ATOM 3011 C C . ASN A 1 384 ? 19.549 17.506 -16.394 1.00 79.31 384 ASN A C 1
ATOM 3013 O O . ASN A 1 384 ? 18.427 17.216 -16.801 1.00 79.31 384 ASN A O 1
ATOM 3017 N N . GLU A 1 385 ? 20.253 16.676 -15.624 1.00 77.56 385 GLU A N 1
ATOM 3018 C CA . GLU A 1 385 ? 19.721 15.386 -15.160 1.00 77.56 385 GLU A CA 1
ATOM 3019 C C . GLU A 1 385 ? 18.522 15.576 -14.227 1.00 77.56 385 GLU A C 1
ATOM 3021 O O . GLU A 1 385 ? 17.497 14.917 -14.409 1.00 77.56 385 GLU A O 1
ATOM 3026 N N . VAL A 1 386 ? 18.598 16.531 -13.292 1.00 79.38 386 VAL A N 1
ATOM 3027 C CA . VAL A 1 386 ? 17.466 16.886 -12.417 1.00 79.38 386 VAL A CA 1
ATOM 3028 C C . VAL A 1 386 ? 16.291 17.433 -13.233 1.00 79.38 386 VAL A C 1
ATOM 3030 O O . VAL A 1 386 ? 15.147 17.034 -13.021 1.00 79.38 386 VAL A O 1
ATOM 3033 N N . ARG A 1 387 ? 16.546 18.299 -14.225 1.00 78.94 387 ARG A N 1
ATOM 3034 C CA . ARG A 1 387 ? 15.492 18.832 -15.109 1.00 78.94 387 ARG A CA 1
ATOM 3035 C C . ARG A 1 387 ? 14.821 17.736 -15.926 1.00 78.94 387 ARG A C 1
ATOM 3037 O O . ARG A 1 387 ? 13.597 17.710 -15.988 1.00 78.94 387 ARG A O 1
ATOM 3044 N N . VAL A 1 388 ? 15.589 16.812 -16.499 1.00 75.88 388 VAL A N 1
ATOM 3045 C CA . VAL A 1 388 ? 15.041 15.664 -17.234 1.00 75.88 388 VAL A CA 1
ATOM 3046 C C . VAL A 1 388 ? 14.205 14.775 -16.309 1.00 75.88 388 VAL A C 1
ATOM 3048 O O . VAL A 1 388 ? 13.113 14.362 -16.701 1.00 75.88 388 VAL A O 1
ATOM 3051 N N . ALA A 1 389 ? 14.653 14.534 -15.072 1.00 74.81 389 ALA A N 1
ATOM 3052 C CA . ALA A 1 389 ? 13.887 13.781 -14.075 1.00 74.81 389 ALA A CA 1
ATOM 3053 C C . ALA A 1 389 ? 12.569 14.482 -13.679 1.00 74.81 389 ALA A C 1
ATOM 3055 O O . ALA A 1 389 ? 11.540 13.827 -13.489 1.00 74.81 389 ALA A O 1
ATOM 3056 N N . GLU A 1 390 ? 12.571 15.815 -13.616 1.00 73.12 390 GLU A N 1
ATOM 3057 C CA . GLU A 1 390 ? 11.377 16.640 -13.387 1.00 73.12 390 GLU A CA 1
ATOM 3058 C C . GLU A 1 390 ? 10.487 16.817 -14.628 1.00 73.12 390 GLU A C 1
ATOM 3060 O O . GLU A 1 390 ? 9.378 17.339 -14.528 1.00 73.12 390 GLU A O 1
ATOM 3065 N N . GLY A 1 391 ? 10.931 16.367 -15.805 1.00 69.81 391 GLY A N 1
ATOM 3066 C CA . GLY A 1 391 ? 10.233 16.613 -17.068 1.00 69.81 391 GLY A CA 1
ATOM 3067 C C . GLY A 1 391 ? 10.301 18.073 -17.534 1.00 69.81 391 GLY A C 1
ATOM 3068 O O . GLY A 1 391 ? 9.470 18.503 -18.331 1.00 69.81 391 GLY A O 1
ATOM 3069 N N . LEU A 1 392 ? 11.273 18.840 -17.037 1.00 77.81 392 LEU A N 1
ATOM 3070 C CA . LEU A 1 392 ? 11.588 20.193 -17.481 1.00 77.81 392 LEU A CA 1
ATOM 3071 C C . LEU A 1 392 ? 12.494 20.158 -18.716 1.00 77.81 392 LEU A C 1
ATOM 3073 O O . LEU A 1 392 ? 13.312 19.256 -18.895 1.00 77.81 392 LEU A O 1
ATOM 3077 N N . ASN A 1 393 ? 12.396 21.197 -19.547 1.00 79.69 393 ASN A N 1
ATOM 3078 C CA . ASN A 1 393 ? 13.290 21.362 -20.689 1.00 79.69 393 ASN A CA 1
ATOM 3079 C C . ASN A 1 393 ? 14.748 21.496 -20.230 1.00 79.69 393 ASN A C 1
ATOM 3081 O O . ASN A 1 393 ? 15.044 22.189 -19.244 1.00 79.69 393 ASN A O 1
ATOM 3085 N N . ILE A 1 394 ? 15.644 20.862 -20.988 1.00 83.19 394 ILE A N 1
ATOM 3086 C CA . ILE A 1 394 ? 17.090 20.975 -20.803 1.00 83.19 394 ILE A CA 1
ATOM 3087 C C . ILE A 1 394 ? 17.553 22.417 -21.025 1.00 83.19 394 ILE A C 1
ATOM 3089 O O . ILE A 1 394 ? 17.010 23.143 -21.860 1.00 83.19 394 ILE A O 1
ATOM 3093 N N . ILE A 1 395 ? 18.579 22.819 -20.283 1.00 82.94 395 ILE A N 1
ATOM 3094 C CA . ILE A 1 395 ? 19.310 24.058 -20.528 1.00 82.94 395 ILE A CA 1
ATOM 3095 C C . ILE A 1 395 ? 20.430 23.732 -21.515 1.00 82.94 395 ILE A C 1
ATOM 3097 O O . ILE A 1 395 ? 21.228 22.822 -21.283 1.00 82.94 395 ILE A O 1
ATOM 3101 N N . ASN A 1 396 ? 20.496 24.476 -22.618 1.00 79.12 396 ASN A N 1
ATOM 3102 C CA . ASN A 1 396 ? 21.459 24.246 -23.696 1.00 79.12 396 ASN A CA 1
ATOM 3103 C C . ASN A 1 396 ? 22.815 24.928 -23.425 1.00 79.12 396 ASN A C 1
ATOM 3105 O O . ASN A 1 396 ? 23.420 25.503 -24.325 1.00 79.12 396 ASN A O 1
ATOM 3109 N N . GLU A 1 397 ? 23.263 24.908 -22.168 1.00 78.94 397 GLU A N 1
ATOM 3110 C CA . GLU A 1 397 ? 24.526 25.504 -21.736 1.00 78.94 397 GLU A CA 1
ATOM 3111 C C . GLU A 1 397 ? 25.467 24.419 -21.185 1.00 78.94 397 GLU A C 1
ATOM 3113 O O . GLU A 1 397 ? 24.998 23.518 -20.482 1.00 78.94 397 GLU A O 1
ATOM 3118 N N . PRO A 1 398 ? 26.783 24.474 -21.477 1.00 73.94 398 PRO A N 1
ATOM 3119 C CA . PRO A 1 398 ? 27.728 23.422 -21.086 1.00 73.94 398 PRO A CA 1
ATOM 3120 C C . PRO A 1 398 ? 27.776 23.156 -19.577 1.00 73.94 398 PRO A C 1
ATOM 3122 O O . PRO A 1 398 ? 27.810 22.000 -19.166 1.00 73.94 398 PRO A O 1
ATOM 3125 N N . TRP A 1 399 ? 27.680 24.207 -18.754 1.00 75.81 399 TRP A N 1
ATOM 3126 C CA . TRP A 1 399 ? 27.708 24.093 -17.290 1.00 75.81 399 TRP A CA 1
ATOM 3127 C C . TRP A 1 399 ? 26.531 23.285 -16.727 1.00 75.81 399 TRP A C 1
ATOM 3129 O O . TRP A 1 399 ? 26.640 22.709 -15.650 1.00 75.81 399 TRP A O 1
ATOM 3139 N N . ALA A 1 400 ? 25.405 23.201 -17.443 1.00 73.12 400 ALA A N 1
ATOM 3140 C CA . ALA A 1 400 ? 24.219 22.490 -16.969 1.00 73.12 400 ALA A CA 1
ATOM 3141 C C . ALA A 1 400 ? 24.368 20.956 -17.038 1.00 73.12 400 ALA A C 1
ATOM 3143 O O . ALA A 1 400 ? 23.584 20.237 -16.415 1.00 73.12 400 ALA A O 1
ATOM 3144 N N . TRP A 1 401 ? 25.377 20.463 -17.765 1.00 72.88 401 TRP A N 1
ATOM 3145 C CA . TRP A 1 401 ? 25.790 19.055 -17.808 1.00 72.88 401 TRP A CA 1
ATOM 3146 C C . TRP A 1 401 ? 26.953 18.744 -16.859 1.00 72.88 401 TRP A C 1
ATOM 3148 O O . TRP A 1 401 ? 27.337 17.585 -16.709 1.00 72.88 401 TRP A O 1
ATOM 3158 N N . GLU A 1 402 ? 27.527 19.759 -16.216 1.00 74.62 402 GLU A N 1
ATOM 3159 C CA . GLU A 1 402 ? 28.612 19.568 -15.266 1.00 74.62 402 GLU A CA 1
ATOM 3160 C C . GLU A 1 402 ? 28.037 19.202 -13.896 1.00 74.62 402 GLU A C 1
ATOM 3162 O O . GLU A 1 402 ? 27.183 19.897 -13.344 1.00 74.62 402 GLU A O 1
ATOM 3167 N N . VAL A 1 403 ? 28.506 18.084 -13.338 1.00 75.25 403 VAL A N 1
ATOM 3168 C CA . VAL A 1 403 ? 28.212 17.730 -11.948 1.00 75.25 403 VAL A CA 1
ATOM 3169 C C . VAL A 1 403 ? 28.930 18.743 -11.050 1.00 75.25 403 VAL A C 1
ATOM 3171 O O . VAL A 1 403 ? 30.152 18.883 -11.193 1.00 75.25 403 VAL A O 1
ATOM 3174 N N . PRO A 1 404 ? 28.225 19.440 -10.135 1.00 69.12 404 PRO A N 1
ATOM 3175 C CA . PRO A 1 404 ? 28.844 20.397 -9.228 1.00 69.12 404 PRO A CA 1
ATOM 3176 C C . PRO A 1 404 ? 29.953 19.722 -8.414 1.00 69.12 404 PRO A C 1
ATOM 3178 O O . PRO A 1 404 ? 29.705 18.942 -7.490 1.00 69.12 404 PRO A O 1
ATOM 3181 N N . ARG A 1 405 ? 31.212 19.986 -8.783 1.00 58.81 405 ARG A N 1
ATOM 3182 C CA . ARG A 1 405 ? 32.365 19.487 -8.035 1.00 58.81 405 ARG A CA 1
ATOM 3183 C C . ARG A 1 405 ? 32.479 20.333 -6.779 1.00 58.81 405 ARG A C 1
ATOM 3185 O O . ARG A 1 405 ? 32.732 21.533 -6.864 1.00 58.81 405 ARG A O 1
ATOM 3192 N N . GLY A 1 406 ? 32.322 19.703 -5.618 1.00 56.03 406 GLY A N 1
ATOM 3193 C CA . GLY A 1 406 ? 32.800 20.299 -4.375 1.00 56.03 406 GLY A CA 1
ATOM 3194 C C . GLY A 1 406 ? 34.266 20.701 -4.557 1.00 56.03 406 GLY A C 1
ATOM 3195 O O . GLY A 1 406 ? 35.010 20.005 -5.257 1.00 56.03 406 GLY A O 1
ATOM 3196 N N . LEU A 1 407 ? 34.674 21.842 -3.989 1.00 44.56 407 LEU A N 1
ATOM 3197 C CA . LEU A 1 407 ? 36.071 22.275 -4.051 1.00 44.56 407 LEU A CA 1
ATOM 3198 C C . LEU A 1 407 ? 36.992 21.113 -3.622 1.00 44.56 407 LEU A C 1
ATOM 3200 O O . LEU A 1 407 ? 36.663 20.412 -2.661 1.00 44.56 407 LEU A O 1
ATOM 3204 N N . PRO A 1 408 ? 38.126 20.875 -4.311 1.00 38.25 408 PRO A N 1
ATOM 3205 C CA . PRO A 1 408 ? 39.047 19.819 -3.917 1.00 38.25 408 PRO A CA 1
ATOM 3206 C C . PRO A 1 408 ? 39.511 20.063 -2.479 1.00 38.25 408 PRO A C 1
ATOM 3208 O O . PRO A 1 408 ? 39.917 21.175 -2.136 1.00 38.25 408 PRO A O 1
ATOM 3211 N N . ALA A 1 409 ? 39.445 19.023 -1.645 1.00 41.03 409 ALA A N 1
ATOM 3212 C CA . ALA A 1 409 ? 39.936 19.071 -0.275 1.00 41.03 409 ALA A CA 1
ATOM 3213 C C . ALA A 1 409 ? 41.395 19.556 -0.275 1.00 41.03 409 ALA A C 1
ATOM 3215 O O . ALA A 1 409 ? 42.279 18.905 -0.838 1.00 41.03 409 ALA A O 1
ATOM 3216 N N . ALA A 1 410 ? 41.640 20.723 0.321 1.00 31.42 410 ALA A N 1
ATOM 3217 C CA . ALA A 1 410 ? 42.984 21.256 0.486 1.00 31.42 410 ALA A CA 1
ATOM 3218 C C . ALA A 1 410 ? 43.839 20.257 1.287 1.00 31.42 410 ALA A C 1
ATOM 3220 O O . ALA A 1 410 ? 43.381 19.706 2.290 1.00 31.42 410 ALA A O 1
ATOM 3221 N N . GLN A 1 411 ? 45.073 20.008 0.836 1.00 32.28 411 GLN A N 1
ATOM 3222 C CA . GLN A 1 411 ? 46.005 19.112 1.526 1.00 32.28 411 GLN A CA 1
ATOM 3223 C C . GLN A 1 411 ? 46.228 19.542 2.989 1.00 32.28 411 GLN A C 1
ATOM 3225 O O . GLN A 1 411 ? 46.238 20.745 3.274 1.00 32.28 411 GLN A O 1
ATOM 3230 N N . PRO A 1 412 ? 46.445 18.591 3.919 1.00 33.94 412 PRO A N 1
ATOM 3231 C CA . PRO A 1 412 ? 46.631 18.916 5.326 1.00 33.94 412 PRO A CA 1
ATOM 3232 C C . PRO A 1 412 ? 47.944 19.691 5.514 1.00 33.94 412 PRO A C 1
ATOM 3234 O O . PRO A 1 412 ? 49.028 19.200 5.200 1.00 33.94 412 PRO A O 1
ATOM 3237 N N . LYS A 1 413 ? 47.848 20.925 6.020 1.00 28.69 413 LYS A N 1
ATOM 3238 C CA . LYS A 1 413 ? 49.006 21.745 6.415 1.00 28.69 413 LYS A CA 1
ATOM 3239 C C . LYS A 1 413 ? 49.706 21.094 7.627 1.00 28.69 413 LYS A C 1
ATOM 3241 O O . LYS A 1 413 ? 49.006 20.572 8.496 1.00 28.69 413 LYS A O 1
ATOM 3246 N N . PRO A 1 414 ? 51.051 21.112 7.722 1.00 29.47 414 PRO A N 1
ATOM 3247 C CA . PRO A 1 414 ? 51.764 20.447 8.807 1.00 29.47 414 PRO A CA 1
ATOM 3248 C C . PRO A 1 414 ? 51.514 21.145 10.149 1.00 29.47 414 PRO A C 1
ATOM 3250 O O . PRO A 1 414 ? 51.389 22.369 10.219 1.00 29.47 414 PRO A O 1
ATOM 3253 N N . ALA A 1 415 ? 51.428 20.333 11.203 1.00 39.91 415 ALA A N 1
ATOM 3254 C CA . ALA A 1 415 ? 51.036 20.741 12.544 1.00 39.91 415 ALA A CA 1
ATOM 3255 C C . ALA A 1 415 ? 52.045 21.713 13.174 1.00 39.91 415 ALA A C 1
ATOM 3257 O O . ALA A 1 415 ? 53.185 21.349 13.460 1.00 39.91 415 ALA A O 1
ATOM 3258 N N . VAL A 1 416 ? 51.583 22.932 13.452 1.00 30.06 416 VAL A N 1
ATOM 3259 C CA . VAL A 1 416 ? 52.187 23.835 14.433 1.00 30.06 416 VAL A CA 1
ATOM 3260 C C . VAL A 1 416 ? 51.140 24.051 15.516 1.00 30.06 416 VAL A C 1
ATOM 3262 O O . VAL A 1 416 ? 50.013 24.450 15.231 1.00 30.06 416 VAL A O 1
ATOM 3265 N N . ALA A 1 417 ? 51.504 23.702 16.746 1.00 42.34 417 ALA A N 1
ATOM 3266 C CA . ALA A 1 417 ? 50.670 23.851 17.925 1.00 42.34 417 ALA A CA 1
ATOM 3267 C C . ALA A 1 417 ? 50.407 25.336 18.199 1.00 42.34 417 ALA A C 1
ATOM 3269 O O . ALA A 1 417 ? 51.360 26.076 18.431 1.00 42.34 417 ALA A O 1
ATOM 3270 N N . GLN A 1 418 ? 49.138 25.752 18.197 1.00 28.44 418 GLN A N 1
ATOM 3271 C CA . GLN A 1 418 ? 48.691 27.013 18.786 1.00 28.44 418 GLN A CA 1
ATOM 3272 C C . GLN A 1 418 ? 47.180 26.997 19.066 1.00 28.44 418 GLN A C 1
ATOM 3274 O O . GLN A 1 418 ? 46.377 26.644 18.209 1.00 28.44 418 GLN A O 1
ATOM 3279 N N . GLU A 1 419 ? 46.879 27.325 20.324 1.00 30.22 419 GLU A N 1
ATOM 3280 C CA . GLU A 1 419 ? 45.690 27.957 20.910 1.00 30.22 419 GLU A CA 1
ATOM 3281 C C . GLU A 1 419 ? 44.383 27.976 20.103 1.00 30.22 419 GLU A C 1
ATOM 3283 O O . GLU A 1 419 ? 44.256 28.620 19.064 1.00 30.22 419 GLU A O 1
ATOM 3288 N N . ASN A 1 420 ? 43.356 27.355 20.690 1.00 29.02 420 ASN A N 1
ATOM 3289 C CA . ASN A 1 420 ? 41.968 27.443 20.250 1.00 29.02 420 ASN A CA 1
ATOM 3290 C C . ASN A 1 420 ? 41.444 28.884 20.379 1.00 29.02 420 ASN A C 1
ATOM 3292 O O . ASN A 1 420 ? 40.886 29.263 21.408 1.00 29.02 420 ASN A O 1
ATOM 3296 N N . GLN A 1 421 ? 41.585 29.669 19.315 1.00 30.50 421 GLN A N 1
ATOM 3297 C CA . GLN A 1 421 ? 40.750 30.835 19.045 1.00 30.50 421 GLN A CA 1
ATOM 3298 C C . GLN A 1 421 ? 39.685 30.438 18.015 1.00 30.50 421 GLN A C 1
ATOM 3300 O O . GLN A 1 421 ? 40.001 29.970 16.921 1.00 30.50 421 GLN A O 1
ATOM 3305 N N . ALA A 1 422 ? 38.416 30.579 18.399 1.00 28.86 422 ALA A N 1
ATOM 3306 C CA . ALA A 1 422 ? 37.258 30.304 17.556 1.00 28.86 422 ALA A CA 1
ATOM 3307 C C . ALA A 1 422 ? 37.075 31.416 16.503 1.00 28.86 422 ALA A C 1
ATOM 3309 O O . ALA A 1 422 ? 37.032 32.595 16.850 1.00 28.86 422 ALA A O 1
ATOM 3310 N N . ASN A 1 423 ? 36.965 31.024 15.228 1.00 29.25 423 ASN A N 1
ATOM 3311 C CA . ASN A 1 423 ? 36.663 31.895 14.085 1.00 29.25 423 ASN A CA 1
ATOM 3312 C C . ASN A 1 423 ? 35.136 32.067 13.881 1.00 29.25 423 ASN A C 1
ATOM 3314 O O . ASN A 1 423 ? 34.371 31.212 14.327 1.00 29.25 423 ASN A O 1
ATOM 3318 N N . PRO A 1 424 ? 34.682 33.147 13.209 1.00 37.06 424 PRO A N 1
ATOM 3319 C CA . PRO A 1 424 ? 33.430 33.840 13.545 1.00 37.06 424 PRO A CA 1
ATOM 3320 C C . PRO A 1 424 ? 32.188 33.503 12.698 1.00 37.06 424 PRO A C 1
ATOM 3322 O O . PRO A 1 424 ? 31.169 34.164 12.871 1.00 37.06 424 PRO A O 1
ATOM 3325 N N . ASP A 1 425 ? 32.215 32.492 11.826 1.00 31.77 425 ASP A N 1
ATOM 3326 C CA . ASP A 1 425 ? 31.153 32.309 10.815 1.00 31.77 425 ASP A CA 1
ATOM 3327 C C . ASP A 1 425 ? 30.177 31.139 11.082 1.00 31.77 425 ASP A C 1
ATOM 3329 O O . ASP A 1 425 ? 29.302 30.866 10.266 1.00 31.77 425 ASP A O 1
ATOM 3333 N N . ASP A 1 426 ? 30.217 30.538 12.279 1.00 32.41 426 ASP A N 1
ATOM 3334 C CA . ASP A 1 426 ? 29.138 29.683 12.830 1.00 32.41 426 ASP A CA 1
ATOM 3335 C C . ASP A 1 426 ? 27.997 30.514 13.484 1.00 32.41 426 ASP A C 1
ATOM 3337 O O . ASP A 1 426 ? 27.185 30.016 14.266 1.00 32.41 426 ASP A O 1
ATOM 3341 N N . ALA A 1 427 ? 27.920 31.815 13.184 1.00 32.97 427 ALA A N 1
ATOM 3342 C CA . ALA A 1 427 ? 27.157 32.804 13.949 1.00 32.97 427 ALA A CA 1
ATOM 3343 C C . ALA A 1 427 ? 25.853 33.304 13.291 1.00 32.97 427 ALA A C 1
ATOM 3345 O O . ALA A 1 427 ? 25.472 34.452 13.515 1.00 32.97 427 ALA A O 1
ATOM 3346 N N . THR A 1 428 ? 25.132 32.492 12.505 1.00 34.72 428 THR A N 1
ATOM 3347 C CA . THR A 1 428 ? 23.800 32.909 11.987 1.00 34.72 428 THR A CA 1
ATOM 3348 C C . THR A 1 428 ? 22.635 31.939 12.185 1.00 34.72 428 THR A C 1
ATOM 3350 O O . THR A 1 428 ? 21.515 32.298 11.849 1.00 34.72 428 THR A O 1
ATOM 3353 N N . ASP A 1 429 ? 22.834 30.821 12.887 1.00 32.12 429 ASP A N 1
ATOM 3354 C CA . ASP A 1 429 ? 21.740 30.107 13.579 1.00 32.12 429 ASP A CA 1
ATOM 3355 C C . ASP A 1 429 ? 22.021 29.956 15.084 1.00 32.12 429 ASP A C 1
ATOM 3357 O O . ASP A 1 429 ? 21.493 29.091 15.785 1.00 32.12 429 ASP A O 1
ATOM 3361 N N . ALA A 1 430 ? 22.823 30.880 15.618 1.00 29.22 430 ALA A N 1
ATOM 3362 C CA . ALA A 1 430 ? 22.832 31.187 17.036 1.00 29.22 430 ALA A CA 1
ATOM 3363 C C . ALA A 1 430 ? 21.558 31.980 17.376 1.00 29.22 430 ALA A C 1
ATOM 3365 O O . ALA A 1 430 ? 21.607 33.160 17.725 1.00 29.22 430 ALA A O 1
ATOM 3366 N N . MET A 1 431 ? 20.394 31.317 17.338 1.00 30.30 431 MET A N 1
ATOM 3367 C CA . MET A 1 431 ? 19.414 31.632 18.373 1.00 30.30 431 MET A CA 1
ATOM 3368 C C . MET A 1 431 ? 20.169 31.463 19.686 1.00 30.30 431 MET A C 1
ATOM 3370 O O . MET A 1 431 ? 20.695 30.378 19.933 1.00 30.30 431 MET A O 1
ATOM 3374 N N . ALA A 1 432 ? 20.329 32.579 20.405 1.00 28.36 432 ALA A N 1
ATOM 3375 C CA . ALA A 1 432 ? 21.119 32.730 21.620 1.00 28.36 432 ALA A CA 1
ATOM 3376 C C . ALA A 1 432 ? 21.255 31.401 22.363 1.00 28.36 432 ALA A C 1
ATOM 3378 O O . ALA A 1 432 ? 20.228 30.769 22.622 1.00 28.36 432 ALA A O 1
ATOM 3379 N N . ALA A 1 433 ? 22.495 30.989 22.675 1.00 28.22 433 ALA A N 1
ATOM 3380 C CA . ALA A 1 433 ? 22.753 29.837 23.535 1.00 28.22 433 ALA A CA 1
ATOM 3381 C C . ALA A 1 433 ? 21.667 29.817 24.619 1.00 28.22 433 ALA A C 1
ATOM 3383 O O . ALA A 1 433 ? 21.537 30.832 25.316 1.00 28.22 433 ALA A O 1
ATOM 3384 N N . PRO A 1 434 ? 20.804 28.779 24.674 1.00 37.16 434 PRO A N 1
ATOM 3385 C CA . PRO A 1 434 ? 19.673 28.809 25.582 1.00 37.16 434 PRO A CA 1
ATOM 3386 C C . PRO A 1 434 ? 20.252 29.073 26.962 1.00 37.16 434 PRO A C 1
ATOM 3388 O O . PRO A 1 434 ? 21.222 28.415 27.352 1.00 37.16 434 PRO A O 1
ATOM 3391 N N . ALA A 1 435 ? 19.735 30.109 27.629 1.00 42.78 435 ALA A N 1
ATOM 3392 C CA . ALA A 1 435 ? 20.177 30.482 28.963 1.00 42.78 435 ALA A CA 1
ATOM 3393 C C . ALA A 1 435 ? 20.305 29.204 29.813 1.00 42.78 435 ALA A C 1
ATOM 3395 O O . ALA A 1 435 ? 19.470 28.305 29.654 1.00 42.78 435 ALA A O 1
ATOM 3396 N N . PRO A 1 436 ? 21.353 29.068 30.650 1.00 46.00 436 PRO A N 1
ATOM 3397 C CA . PRO A 1 436 ? 21.527 27.875 31.470 1.00 46.00 436 PRO A CA 1
ATOM 3398 C C . PRO A 1 436 ? 20.204 27.569 32.173 1.00 46.00 436 PRO A C 1
ATOM 3400 O O . PRO A 1 436 ? 19.598 28.464 32.761 1.00 46.00 436 PRO A O 1
ATOM 3403 N N . LYS A 1 437 ? 19.723 26.329 32.021 1.00 50.19 437 LYS A N 1
ATOM 3404 C CA . LYS A 1 437 ? 18.421 25.889 32.536 1.00 50.19 437 LYS A CA 1
ATOM 3405 C C . LYS A 1 437 ? 18.303 26.292 34.004 1.00 50.19 437 LYS A C 1
ATOM 3407 O O . LYS A 1 437 ? 19.101 25.843 34.827 1.00 50.19 437 LYS A O 1
ATOM 3412 N N . ILE A 1 438 ? 17.338 27.149 34.324 1.00 58.12 438 ILE A N 1
ATOM 3413 C CA . ILE A 1 438 ? 17.209 27.746 35.655 1.00 58.12 438 ILE A CA 1
ATOM 3414 C C . ILE A 1 438 ? 16.542 26.720 36.578 1.00 58.12 438 ILE A C 1
ATOM 3416 O O . ILE A 1 438 ? 15.322 26.673 36.741 1.00 58.12 438 ILE A O 1
ATOM 3420 N N . GLY A 1 439 ? 17.358 25.854 37.178 1.00 70.12 439 GLY A N 1
ATOM 3421 C CA . GLY A 1 439 ? 16.922 25.002 38.282 1.00 70.12 439 GLY A CA 1
ATOM 3422 C C . GLY A 1 439 ? 16.487 25.841 39.488 1.00 70.12 439 GLY A C 1
ATOM 3423 O O . GLY A 1 439 ? 16.851 27.010 39.613 1.00 70.12 439 GLY A O 1
ATOM 3424 N N . VAL A 1 440 ? 15.743 25.239 40.420 1.00 76.38 440 VAL A N 1
ATOM 3425 C CA . VAL A 1 440 ? 15.259 25.923 41.639 1.00 76.38 440 VAL A CA 1
ATOM 3426 C C . VAL A 1 440 ? 16.397 26.610 42.411 1.00 76.38 440 VAL A C 1
ATOM 3428 O O . VAL A 1 440 ? 16.212 27.716 42.904 1.00 76.38 440 VAL A O 1
ATOM 3431 N N . LEU A 1 441 ? 17.590 26.004 42.452 1.00 79.62 441 LEU A N 1
ATOM 3432 C CA . LEU A 1 441 ? 18.762 26.550 43.150 1.00 79.62 441 LEU A CA 1
ATOM 3433 C C . LEU A 1 441 ? 19.404 27.771 42.467 1.00 79.62 441 LEU A C 1
ATOM 3435 O O . LEU A 1 441 ? 20.132 28.515 43.115 1.00 79.62 441 LEU A O 1
ATOM 3439 N N . GLN A 1 442 ? 19.163 27.964 41.170 1.00 78.69 442 GLN A N 1
ATOM 3440 C CA . GLN A 1 442 ? 19.709 29.074 40.378 1.00 78.69 442 GLN A CA 1
ATOM 3441 C C . GLN A 1 442 ? 18.646 30.133 40.053 1.00 78.69 442 GLN A C 1
ATOM 3443 O O . GLN A 1 442 ? 18.924 31.075 39.317 1.00 78.69 442 GLN A O 1
ATOM 3448 N N . SER A 1 443 ? 17.427 29.969 40.572 1.00 79.50 443 SER A N 1
ATOM 3449 C CA . SER A 1 443 ? 16.332 30.907 40.351 1.00 79.50 443 SER A CA 1
ATOM 3450 C C . SER A 1 443 ? 16.432 32.113 41.274 1.00 79.50 443 SER A C 1
ATOM 3452 O O . SER A 1 443 ? 16.638 31.970 42.479 1.00 79.50 443 SER A O 1
ATOM 3454 N N . ASP A 1 444 ? 16.148 33.291 40.721 1.00 79.06 444 ASP A N 1
ATOM 3455 C CA . ASP A 1 444 ? 16.010 34.545 41.466 1.00 79.06 444 ASP A CA 1
ATOM 3456 C C . ASP A 1 444 ? 14.880 34.497 42.511 1.00 79.06 444 ASP A C 1
ATOM 3458 O O . ASP A 1 444 ? 14.836 35.329 43.415 1.00 79.06 444 ASP A O 1
ATOM 3462 N N . ALA A 1 445 ? 13.974 33.514 42.430 1.00 81.75 445 ALA A N 1
ATOM 3463 C CA . ALA A 1 445 ? 12.936 33.280 43.430 1.00 81.75 445 ALA A CA 1
ATOM 3464 C C . ALA A 1 445 ? 13.419 32.500 44.668 1.00 81.75 445 ALA A C 1
ATOM 3466 O O . ALA A 1 445 ? 12.661 32.407 45.633 1.00 81.75 445 ALA A O 1
ATOM 3467 N N . LEU A 1 446 ? 14.631 31.934 44.685 1.00 85.00 446 LEU A N 1
ATOM 3468 C CA . LEU A 1 446 ? 15.129 31.168 45.831 1.00 85.00 446 LEU A CA 1
ATOM 3469 C C . LEU A 1 446 ? 15.451 32.080 47.022 1.00 85.00 446 LEU A C 1
ATOM 3471 O O . LEU A 1 446 ? 16.231 33.025 46.911 1.00 85.00 446 LEU A O 1
ATOM 3475 N N . ILE A 1 447 ? 14.931 31.743 48.203 1.00 87.12 447 ILE A N 1
ATOM 3476 C CA . ILE A 1 447 ? 15.386 32.347 49.461 1.00 87.12 447 ILE A CA 1
ATOM 3477 C C . ILE A 1 447 ? 16.385 31.412 50.133 1.00 87.12 447 ILE A C 1
ATOM 3479 O O . ILE A 1 447 ? 16.079 30.250 50.382 1.00 87.12 447 ILE A O 1
ATOM 3483 N N . THR A 1 448 ? 17.562 31.933 50.480 1.00 87.69 448 THR A N 1
ATOM 3484 C CA . THR A 1 448 ? 18.554 31.196 51.274 1.00 87.69 448 THR A CA 1
ATOM 3485 C C . THR A 1 448 ? 18.502 31.644 52.732 1.00 87.69 448 THR A C 1
ATOM 3487 O O . THR A 1 448 ? 18.651 32.832 53.026 1.00 87.69 448 THR A O 1
ATOM 3490 N N . VAL A 1 449 ? 18.304 30.702 53.655 1.00 86.62 449 VAL A N 1
ATOM 3491 C CA . VAL A 1 449 ? 18.355 30.955 55.102 1.00 86.62 449 VAL A CA 1
ATOM 3492 C C . VAL A 1 449 ? 19.800 30.781 55.586 1.00 86.62 449 VAL A C 1
ATOM 3494 O O . VAL A 1 449 ? 20.373 29.713 55.378 1.00 86.62 449 VAL A O 1
ATOM 3497 N N . PRO A 1 450 ? 20.429 31.797 56.203 1.00 83.06 450 PRO A N 1
ATOM 3498 C CA . PRO A 1 450 ? 21.802 31.683 56.690 1.00 83.06 450 PRO A CA 1
ATOM 3499 C C . PRO A 1 450 ? 21.895 30.763 57.915 1.00 83.06 450 PRO A C 1
ATOM 3501 O O . PRO A 1 450 ? 20.915 30.574 58.634 1.00 83.06 450 PRO A O 1
ATOM 3504 N N . LYS A 1 451 ? 23.096 30.237 58.178 1.00 82.25 451 LYS A N 1
ATOM 3505 C CA . LYS A 1 451 ? 23.393 29.443 59.380 1.00 82.25 451 LYS A CA 1
ATOM 3506 C C . LYS A 1 451 ? 23.261 30.261 60.669 1.00 82.25 451 LYS A C 1
ATOM 3508 O O . LYS A 1 451 ? 23.484 31.474 60.658 1.00 82.25 451 LYS A O 1
ATOM 3513 N N . GLU A 1 452 ? 22.972 29.596 61.786 1.00 82.00 452 GLU A N 1
ATOM 3514 C CA . GLU A 1 452 ? 22.952 30.258 63.094 1.00 82.00 452 GLU A CA 1
ATOM 3515 C C . GLU A 1 452 ? 24.360 30.636 63.574 1.00 82.00 452 GLU A C 1
ATOM 3517 O O . GLU A 1 452 ? 25.367 29.992 63.255 1.00 82.00 452 GLU A O 1
ATOM 3522 N N . SER A 1 453 ? 24.431 31.688 64.390 1.00 72.19 453 SER A N 1
ATOM 3523 C CA . SER A 1 453 ? 25.686 32.133 64.999 1.00 72.19 453 SER A CA 1
ATOM 3524 C C . SER A 1 453 ? 26.254 31.048 65.923 1.00 72.19 453 SER A C 1
ATOM 3526 O O . SER A 1 453 ? 25.582 30.611 66.855 1.00 72.19 453 SER A O 1
ATOM 3528 N N . GLY A 1 454 ? 27.493 30.614 65.669 1.00 70.19 454 GLY A N 1
ATOM 3529 C CA . GLY A 1 454 ? 28.182 29.589 66.466 1.00 70.19 454 GLY A CA 1
ATOM 3530 C C . GLY A 1 454 ? 27.902 28.133 66.068 1.00 70.19 454 GLY A C 1
ATOM 3531 O O . GLY A 1 454 ? 28.352 27.224 66.761 1.00 70.19 454 GLY A O 1
ATOM 3532 N N . GLN A 1 455 ? 27.193 27.889 64.962 1.00 77.12 455 GLN A N 1
ATOM 3533 C CA . GLN A 1 455 ? 26.920 26.541 64.456 1.00 77.12 455 GLN A CA 1
ATOM 3534 C C . GLN A 1 455 ? 28.156 25.913 63.778 1.00 77.12 455 GLN A C 1
ATOM 3536 O O . GLN A 1 455 ? 28.800 26.547 62.939 1.00 77.12 455 GLN A O 1
ATOM 3541 N N . ALA A 1 456 ? 28.466 24.654 64.112 1.00 70.44 456 ALA A N 1
ATOM 3542 C CA . ALA A 1 456 ? 29.535 23.885 63.470 1.00 70.44 456 ALA A CA 1
ATOM 3543 C C . ALA A 1 456 ? 29.129 23.402 62.063 1.00 70.44 456 ALA A C 1
ATOM 3545 O O . ALA A 1 456 ? 27.967 23.043 61.837 1.00 70.44 456 ALA A O 1
ATOM 3546 N N . ALA A 1 457 ? 30.090 23.354 61.135 1.00 68.88 457 ALA A N 1
ATOM 3547 C CA . ALA A 1 457 ? 29.871 22.848 59.779 1.00 68.88 457 ALA A CA 1
ATOM 3548 C C . ALA A 1 457 ? 29.339 21.403 59.804 1.00 68.88 457 ALA A C 1
ATOM 3550 O O . ALA A 1 457 ? 29.725 20.609 60.662 1.00 68.88 457 ALA A O 1
ATOM 3551 N N . GLY A 1 458 ? 28.420 21.069 58.897 1.00 70.88 458 GLY A N 1
ATOM 3552 C CA . GLY A 1 458 ? 27.807 19.737 58.811 1.00 70.88 458 GLY A CA 1
ATOM 3553 C C . GLY A 1 458 ? 26.708 19.424 59.840 1.00 70.88 458 GLY A C 1
ATOM 3554 O O . GLY A 1 458 ? 26.115 18.354 59.766 1.00 70.88 458 GLY A O 1
ATOM 3555 N N . THR A 1 459 ? 26.376 20.332 60.767 1.00 78.44 459 THR A N 1
ATOM 3556 C CA . THR A 1 459 ? 25.280 20.131 61.747 1.00 78.44 459 THR A CA 1
ATOM 3557 C C . THR A 1 459 ? 23.982 20.808 61.306 1.00 78.44 459 THR A C 1
ATOM 3559 O O . THR A 1 459 ? 24.036 21.765 60.542 1.00 78.44 459 THR A O 1
ATOM 3562 N N . VAL A 1 460 ? 22.808 20.376 61.781 1.00 81.81 460 VAL A N 1
ATOM 3563 C CA . VAL A 1 460 ? 21.511 21.051 61.546 1.00 81.81 460 VAL A CA 1
ATOM 3564 C C . VAL A 1 460 ? 20.846 21.329 62.889 1.00 81.81 460 VAL A C 1
ATOM 3566 O O . VAL A 1 460 ? 20.708 20.425 63.702 1.00 81.81 460 VAL A O 1
ATOM 3569 N N . LEU A 1 461 ? 20.426 22.574 63.129 1.00 84.94 461 LEU A N 1
ATOM 3570 C CA . LEU A 1 461 ? 19.686 22.965 64.330 1.00 84.94 461 LEU A CA 1
ATOM 3571 C C . LEU A 1 461 ? 18.194 23.119 64.026 1.00 84.94 461 LEU A C 1
ATOM 3573 O O . LEU A 1 461 ? 17.817 23.563 62.942 1.00 84.94 461 LEU A O 1
ATOM 3577 N N . TYR A 1 462 ? 17.346 22.860 65.023 1.00 81.94 462 TYR A N 1
ATOM 3578 C CA . TYR A 1 462 ? 15.891 23.062 64.933 1.00 81.94 462 TYR A CA 1
ATOM 3579 C C . TYR A 1 462 ? 15.512 24.487 64.482 1.00 81.94 462 TYR A C 1
ATOM 3581 O O . TYR A 1 462 ? 14.580 24.676 63.704 1.00 81.94 462 TYR A O 1
ATOM 3589 N N . GLN A 1 463 ? 16.274 25.495 64.917 1.00 84.44 463 GLN A N 1
ATOM 3590 C CA . GLN A 1 463 ? 16.056 26.905 64.570 1.00 84.44 463 GLN A CA 1
ATOM 3591 C C . GLN A 1 463 ? 16.212 27.181 63.065 1.00 84.44 463 GLN A C 1
ATOM 3593 O O . GLN A 1 463 ? 15.442 27.971 62.519 1.00 84.44 463 GLN A O 1
ATOM 3598 N N . ASN A 1 464 ? 17.120 26.472 62.382 1.00 85.69 464 ASN A N 1
ATOM 3599 C CA . ASN A 1 464 ? 17.284 26.584 60.930 1.00 85.69 464 ASN A CA 1
ATOM 3600 C C . ASN A 1 464 ? 16.011 26.140 60.202 1.00 85.69 464 ASN A C 1
ATOM 3602 O O . ASN A 1 464 ? 15.534 26.838 59.311 1.00 85.69 464 ASN A O 1
ATOM 3606 N N . LEU A 1 465 ? 15.428 25.011 60.618 1.00 85.81 465 LEU A N 1
ATOM 3607 C CA . LEU A 1 465 ? 14.219 24.456 60.005 1.00 85.81 465 LEU A CA 1
ATOM 3608 C C . LEU A 1 465 ? 13.000 25.360 60.228 1.00 85.81 465 LEU A C 1
ATOM 3610 O O . LEU A 1 465 ? 12.216 25.582 59.308 1.00 85.81 465 LEU A O 1
ATOM 3614 N N . VAL A 1 466 ? 12.867 25.943 61.424 1.00 85.94 466 VAL A N 1
ATOM 3615 C CA . VAL A 1 466 ? 11.790 26.901 61.726 1.00 85.94 466 VAL A CA 1
ATOM 3616 C C . VAL A 1 466 ? 11.917 28.163 60.871 1.00 85.94 466 VAL A C 1
ATOM 3618 O O . VAL A 1 466 ? 10.937 28.574 60.254 1.00 85.94 466 VAL A O 1
ATOM 3621 N N . ARG A 1 467 ? 13.122 28.736 60.748 1.00 88.25 467 ARG A N 1
ATOM 3622 C CA . ARG A 1 467 ? 13.356 29.908 59.887 1.00 88.25 467 ARG A CA 1
ATOM 3623 C C . ARG A 1 467 ? 13.114 29.617 58.408 1.00 88.25 467 ARG A C 1
ATOM 3625 O O . ARG A 1 467 ? 12.740 30.526 57.674 1.00 88.25 467 ARG A O 1
ATOM 3632 N N . MET A 1 468 ? 13.303 28.377 57.957 1.00 87.50 468 MET A N 1
ATOM 3633 C CA . MET A 1 468 ? 12.931 27.980 56.597 1.00 87.50 468 MET A CA 1
ATOM 3634 C C . MET A 1 468 ? 11.412 27.962 56.400 1.00 87.50 468 MET A C 1
ATOM 3636 O O . MET A 1 468 ? 10.930 28.471 55.391 1.00 87.50 468 MET A O 1
ATOM 3640 N N . ILE A 1 469 ? 10.652 27.465 57.380 1.00 87.69 469 ILE A N 1
ATOM 3641 C CA . ILE A 1 469 ? 9.181 27.472 57.338 1.00 87.69 469 ILE A CA 1
ATOM 3642 C C . ILE A 1 469 ? 8.631 28.907 57.374 1.00 87.69 469 ILE A C 1
ATOM 3644 O O . ILE A 1 469 ? 7.692 29.212 56.647 1.00 87.69 469 ILE A O 1
ATOM 3648 N N . GLU A 1 470 ? 9.234 29.810 58.154 1.00 86.25 470 GLU A N 1
ATOM 3649 C CA . GLU A 1 470 ? 8.834 31.230 58.217 1.00 86.25 470 GLU A CA 1
ATOM 3650 C C . GLU A 1 470 ? 8.991 31.975 56.879 1.00 86.25 470 GLU A C 1
ATOM 3652 O O . GLU A 1 470 ? 8.342 32.997 56.653 1.00 86.25 470 GLU A O 1
ATOM 3657 N N . ARG A 1 471 ? 9.862 31.482 55.992 1.00 87.56 471 ARG A N 1
ATOM 3658 C CA . ARG A 1 471 ? 10.115 32.058 54.662 1.00 87.56 471 ARG A CA 1
ATOM 3659 C C . ARG A 1 471 ? 9.255 31.434 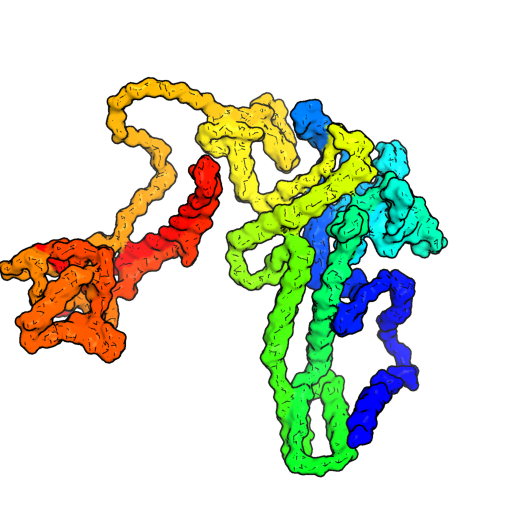53.564 1.00 87.56 471 ARG A C 1
ATOM 3661 O O . ARG A 1 471 ? 9.313 31.906 52.427 1.00 87.56 471 ARG A O 1
ATOM 3668 N N . LEU A 1 472 ? 8.463 30.412 53.883 1.00 88.12 472 LEU A N 1
ATOM 3669 C CA . LEU A 1 472 ? 7.567 29.766 52.933 1.00 88.12 472 LEU A CA 1
ATOM 3670 C C . LEU A 1 472 ? 6.341 30.649 52.655 1.00 88.12 472 LEU A C 1
ATOM 3672 O O . LEU A 1 472 ? 5.816 31.337 53.532 1.00 88.12 472 LEU A O 1
ATOM 3676 N N . TRP A 1 473 ? 5.867 30.642 51.411 1.00 85.81 473 TRP A N 1
ATOM 3677 C CA . TRP A 1 473 ? 4.639 31.341 51.042 1.00 85.81 473 TRP A CA 1
ATOM 3678 C C . TRP A 1 473 ? 3.404 30.686 51.691 1.00 85.81 473 TRP A C 1
ATOM 3680 O O . TRP A 1 473 ? 3.234 29.473 51.634 1.00 85.81 473 TRP A O 1
ATOM 3690 N N . GLY A 1 474 ? 2.512 31.491 52.281 1.00 79.44 474 GLY A N 1
ATOM 3691 C CA . GLY A 1 474 ? 1.390 31.000 53.100 1.00 79.44 474 GLY A CA 1
ATOM 3692 C C . GLY A 1 474 ? 0.498 29.923 52.444 1.00 79.44 474 GLY A C 1
ATOM 3693 O O . GLY A 1 474 ? 0.217 28.906 53.071 1.00 79.44 474 GLY A O 1
ATOM 3694 N N . PRO A 1 475 ? 0.059 30.088 51.184 1.00 82.94 475 PRO A N 1
ATOM 3695 C CA . PRO A 1 475 ? -0.699 29.059 50.465 1.00 82.94 475 PRO A CA 1
ATOM 3696 C C . PRO A 1 475 ? 0.065 27.752 50.203 1.00 82.94 475 PRO A C 1
ATOM 3698 O O . PRO A 1 475 ? -0.566 26.704 50.090 1.00 82.94 475 PRO A O 1
ATOM 3701 N N . SER A 1 476 ? 1.400 27.791 50.157 1.00 83.25 476 SER A N 1
ATOM 3702 C CA . SER A 1 476 ? 2.248 26.616 49.918 1.00 83.25 476 SER A CA 1
ATOM 3703 C C . SER A 1 476 ? 2.393 25.701 51.136 1.00 83.25 476 SER A C 1
ATOM 3705 O O . SER A 1 476 ? 2.919 24.602 51.001 1.00 83.25 476 SER A O 1
ATOM 3707 N N . HIS A 1 477 ? 1.890 26.079 52.320 1.00 82.62 477 HIS A N 1
ATOM 3708 C CA . HIS A 1 477 ? 1.936 25.206 53.502 1.00 82.62 477 HIS A CA 1
ATOM 3709 C C . HIS A 1 477 ? 1.191 23.868 53.307 1.00 82.62 477 HIS A C 1
ATOM 3711 O O . HIS A 1 477 ? 1.494 22.900 53.996 1.00 82.62 477 HIS A O 1
ATOM 3717 N N . ASN A 1 478 ? 0.252 23.783 52.358 1.00 81.50 478 ASN A N 1
ATOM 3718 C CA . ASN A 1 478 ? -0.482 22.544 52.077 1.00 81.50 478 ASN A CA 1
ATOM 3719 C C . ASN A 1 478 ? 0.228 21.598 51.088 1.00 81.50 478 ASN A C 1
ATOM 3721 O O . ASN A 1 478 ? -0.114 20.420 51.038 1.00 81.50 478 ASN A O 1
ATOM 3725 N N . SER A 1 479 ? 1.177 22.095 50.290 1.00 83.88 479 SER A N 1
ATOM 3726 C CA . SER A 1 479 ? 1.817 21.367 49.181 1.00 83.88 479 SER A CA 1
ATOM 3727 C C . SER A 1 479 ? 3.347 21.339 49.252 1.00 83.88 479 SER A C 1
ATOM 3729 O O . SER A 1 479 ? 3.983 20.730 48.393 1.00 83.88 479 SER A O 1
ATOM 3731 N N . ALA A 1 480 ? 3.952 21.984 50.254 1.00 87.38 480 ALA A N 1
ATOM 3732 C CA . ALA A 1 480 ? 5.400 22.010 50.416 1.00 87.38 480 ALA A CA 1
ATOM 3733 C C . ALA A 1 480 ? 5.962 20.663 50.887 1.00 87.38 480 ALA A C 1
ATOM 3735 O O . ALA A 1 480 ? 5.378 19.973 51.726 1.00 87.38 480 ALA A O 1
ATOM 3736 N N . ILE A 1 481 ? 7.138 20.331 50.360 1.00 89.62 481 ILE A N 1
ATOM 3737 C CA . ILE A 1 481 ? 7.862 19.083 50.608 1.00 89.62 481 ILE A CA 1
ATOM 3738 C C . ILE A 1 481 ? 9.312 19.420 50.980 1.00 89.62 481 ILE A C 1
ATOM 3740 O O . ILE A 1 481 ? 9.896 20.365 50.439 1.00 89.62 481 ILE A O 1
ATOM 3744 N N . TRP A 1 482 ? 9.903 18.637 51.885 1.00 90.81 482 TRP A N 1
ATOM 3745 C CA . TRP A 1 482 ? 11.340 18.668 52.154 1.00 90.81 482 TRP A CA 1
ATOM 3746 C C . TRP A 1 482 ? 12.099 17.755 51.192 1.00 90.81 482 TRP A C 1
ATOM 3748 O O . TRP A 1 482 ? 11.801 16.567 51.121 1.00 90.81 482 TRP A O 1
ATOM 3758 N N . LEU A 1 483 ? 13.122 18.284 50.523 1.00 88.12 483 LEU A N 1
ATOM 3759 C CA . LEU A 1 483 ? 14.088 17.514 49.741 1.00 88.12 483 LEU A CA 1
ATOM 3760 C C . LEU A 1 483 ? 15.454 17.516 50.419 1.00 88.12 483 LEU A C 1
ATOM 3762 O O . LEU A 1 483 ? 15.975 18.576 50.777 1.00 88.12 483 LEU A O 1
ATOM 3766 N N . MET A 1 484 ? 16.027 16.324 50.574 1.00 87.06 484 MET A N 1
ATOM 3767 C CA . MET A 1 484 ? 17.351 16.115 51.166 1.00 87.06 484 MET A CA 1
ATOM 3768 C C . MET A 1 484 ? 17.969 14.781 50.716 1.00 87.06 484 MET A C 1
ATOM 3770 O O . MET A 1 484 ? 17.252 13.878 50.278 1.00 87.06 484 MET A O 1
ATOM 3774 N N . SER A 1 485 ? 19.290 14.635 50.853 1.00 85.62 485 SER A N 1
ATOM 3775 C CA . SER A 1 485 ? 19.989 13.362 50.626 1.00 85.62 485 SER A CA 1
ATOM 3776 C C . SER A 1 485 ? 19.877 12.421 51.829 1.00 85.62 485 SER A C 1
ATOM 3778 O O . SER A 1 485 ? 19.517 12.823 52.938 1.00 85.62 485 SER A O 1
ATOM 3780 N N . ASN A 1 486 ? 20.253 11.154 51.634 1.00 84.25 486 ASN A N 1
ATOM 3781 C CA . ASN A 1 486 ? 20.288 10.164 52.712 1.00 84.25 486 ASN A CA 1
ATOM 3782 C C . ASN A 1 486 ? 21.299 10.528 53.825 1.00 84.25 486 ASN A C 1
ATOM 3784 O O . ASN A 1 486 ? 21.072 10.224 54.993 1.00 84.25 486 ASN A O 1
ATOM 3788 N N . GLU A 1 487 ? 22.390 11.225 53.485 1.00 82.38 487 GLU A N 1
ATOM 3789 C CA . GLU A 1 487 ? 23.378 11.710 54.462 1.00 82.38 487 GLU A CA 1
ATOM 3790 C C . GLU A 1 487 ? 22.798 12.812 55.355 1.00 82.38 487 GLU A C 1
ATOM 3792 O O . GLU A 1 487 ? 22.969 12.796 56.573 1.00 82.38 487 GLU A O 1
ATOM 3797 N N . VAL A 1 488 ? 22.056 13.748 54.757 1.00 82.94 488 VAL A N 1
ATOM 3798 C CA . VAL A 1 488 ? 21.385 14.836 55.478 1.00 82.94 488 VAL A CA 1
ATOM 3799 C C . VAL A 1 488 ? 20.245 14.292 56.340 1.00 82.94 488 VAL A C 1
ATOM 3801 O O . VAL A 1 488 ? 20.060 14.746 57.470 1.00 82.94 488 VAL A O 1
ATOM 3804 N N . LEU A 1 489 ? 19.522 13.281 55.849 1.00 83.56 489 LEU A N 1
ATOM 3805 C CA . LEU A 1 489 ? 18.475 12.604 56.610 1.00 83.56 489 LEU A CA 1
ATOM 3806 C C . LEU A 1 489 ? 19.017 12.003 57.915 1.00 83.56 489 LEU A C 1
ATOM 3808 O O . LEU A 1 489 ? 18.354 12.121 58.942 1.00 83.56 489 LEU A O 1
ATOM 3812 N N . GLY A 1 490 ? 20.219 11.415 57.902 1.00 80.69 490 GLY A N 1
ATOM 3813 C CA . GLY A 1 490 ? 20.874 10.914 59.117 1.00 80.69 490 GLY A CA 1
ATOM 3814 C C . GLY A 1 490 ? 21.054 12.008 60.176 1.00 80.69 490 GLY A C 1
ATOM 3815 O O . GLY A 1 490 ? 20.627 11.841 61.314 1.00 80.69 490 GLY A O 1
ATOM 3816 N N . VAL A 1 491 ? 21.567 13.175 59.772 1.00 83.25 491 VAL A N 1
ATOM 3817 C CA . VAL A 1 491 ? 21.760 14.335 60.665 1.00 83.25 491 VAL A CA 1
ATOM 3818 C C . VAL A 1 491 ? 20.428 14.877 61.205 1.00 83.25 491 VAL A C 1
ATOM 3820 O O . VAL A 1 491 ? 20.347 15.316 62.352 1.00 83.25 491 VAL A O 1
ATOM 3823 N N . VAL A 1 492 ? 19.367 14.856 60.393 1.00 81.25 492 VAL A N 1
ATOM 3824 C CA . VAL A 1 492 ? 18.022 15.305 60.796 1.00 81.25 492 VAL A CA 1
ATOM 3825 C C . VAL A 1 492 ? 17.350 14.311 61.752 1.00 81.25 492 VAL A C 1
ATOM 3827 O O . VAL A 1 492 ? 16.633 14.735 62.656 1.00 81.25 492 VAL A O 1
ATOM 3830 N N . LEU A 1 493 ? 17.584 13.006 61.595 1.00 78.19 493 LEU A N 1
ATOM 3831 C CA . LEU A 1 493 ? 17.083 11.984 62.521 1.00 78.19 493 LEU A CA 1
ATOM 3832 C C . LEU A 1 493 ? 17.793 12.053 63.880 1.00 78.19 493 LEU A C 1
ATOM 3834 O O . LEU A 1 493 ? 17.138 11.937 64.916 1.00 78.19 493 LEU A O 1
ATOM 3838 N N . ASP A 1 494 ? 19.098 12.334 63.891 1.00 79.00 494 ASP A N 1
ATOM 3839 C CA . ASP A 1 494 ? 19.855 12.555 65.129 1.00 79.00 494 ASP A CA 1
ATOM 3840 C C . ASP A 1 494 ? 19.365 13.799 65.900 1.00 79.00 494 ASP A C 1
ATOM 3842 O O . ASP A 1 494 ? 19.424 13.838 67.132 1.00 79.00 494 ASP A O 1
ATOM 3846 N N . LEU A 1 495 ? 18.818 14.803 65.202 1.00 76.44 495 LEU A N 1
ATOM 3847 C CA . LEU A 1 495 ? 18.222 15.993 65.822 1.00 76.44 495 LEU A CA 1
ATOM 3848 C C . LEU A 1 495 ? 16.953 15.667 66.633 1.00 76.44 495 LEU A C 1
ATOM 3850 O O . LEU A 1 495 ? 16.715 16.306 67.659 1.00 76.44 495 LEU A O 1
ATOM 3854 N N . ASP A 1 496 ? 16.154 14.685 66.199 1.00 69.00 496 ASP A N 1
ATOM 3855 C CA . ASP A 1 496 ? 14.960 14.223 66.926 1.00 69.00 496 ASP A CA 1
ATOM 3856 C C . ASP A 1 496 ? 15.354 13.493 68.218 1.00 69.00 496 ASP A C 1
ATOM 3858 O O . ASP A 1 496 ? 14.773 13.734 69.273 1.00 69.00 496 ASP A O 1
ATOM 3862 N N . ALA A 1 497 ? 16.420 12.685 68.173 1.00 65.12 497 ALA A N 1
ATOM 3863 C CA . ALA A 1 497 ? 16.950 11.987 69.346 1.00 65.12 497 ALA A CA 1
ATOM 3864 C C . ALA A 1 497 ? 17.509 12.937 70.428 1.00 65.12 497 ALA A C 1
ATOM 3866 O O . ALA A 1 497 ? 17.583 12.564 71.600 1.00 65.12 497 ALA A O 1
ATOM 3867 N N . ALA A 1 498 ? 17.892 14.161 70.050 1.00 64.00 498 ALA A N 1
ATOM 3868 C CA . ALA A 1 498 ? 18.443 15.179 70.945 1.00 64.00 498 ALA A CA 1
ATOM 3869 C C . ALA A 1 498 ? 17.398 16.171 71.503 1.00 64.00 498 ALA A C 1
ATOM 3871 O O . ALA A 1 498 ? 17.757 17.035 72.309 1.00 64.00 498 ALA A O 1
ATOM 3872 N N . SER A 1 499 ? 16.127 16.092 71.087 1.00 62.00 499 SER A N 1
ATOM 3873 C CA . SER A 1 499 ? 15.074 17.048 71.461 1.00 62.00 499 SER A CA 1
ATOM 3874 C C . SER A 1 499 ? 13.952 16.401 72.278 1.00 62.00 499 SER A C 1
ATOM 3876 O O . SER A 1 499 ? 13.516 15.295 71.995 1.00 62.00 499 SER A O 1
ATOM 3878 N N . ASP A 1 500 ? 13.408 17.127 73.260 1.00 62.75 500 ASP A N 1
ATOM 3879 C CA . ASP A 1 500 ? 12.237 16.693 74.051 1.00 62.75 500 ASP A CA 1
ATOM 3880 C C . ASP A 1 500 ? 10.909 16.812 73.257 1.00 62.75 500 ASP A C 1
ATOM 3882 O O . ASP A 1 500 ? 9.828 16.456 73.725 1.00 62.75 500 ASP A O 1
ATOM 3886 N N . LYS A 1 501 ? 10.972 17.343 72.026 1.00 64.62 501 LYS A N 1
ATOM 3887 C CA . LYS A 1 501 ? 9.840 17.489 71.102 1.00 64.62 501 LYS A CA 1
ATOM 3888 C C . LYS A 1 501 ? 10.045 16.585 69.893 1.00 64.62 501 LYS A C 1
ATOM 3890 O O . LYS A 1 501 ? 11.078 16.679 69.243 1.00 64.62 501 LYS A O 1
ATOM 3895 N N . LYS A 1 502 ? 9.018 15.804 69.544 1.00 67.19 502 LYS A N 1
ATOM 3896 C CA . LYS A 1 502 ? 9.000 15.008 68.309 1.00 67.19 502 LYS A CA 1
ATOM 3897 C C . LYS A 1 502 ? 8.943 15.931 67.095 1.00 67.19 502 LYS A C 1
ATOM 3899 O O . LYS A 1 502 ? 7.906 16.526 66.804 1.00 67.19 502 LYS A O 1
ATOM 3904 N N . ILE A 1 503 ? 10.076 16.065 66.428 1.00 78.75 503 ILE A N 1
ATOM 3905 C CA . ILE A 1 503 ? 10.274 16.817 65.190 1.00 78.75 503 ILE A CA 1
ATOM 3906 C C . ILE A 1 503 ? 9.972 15.912 63.988 1.00 78.75 503 ILE A C 1
ATOM 3908 O O . ILE A 1 503 ? 9.441 16.385 62.976 1.00 78.75 503 ILE A O 1
ATOM 3912 N N . PHE A 1 504 ? 10.268 14.617 64.130 1.00 80.88 504 PHE A N 1
ATOM 3913 C CA . PHE A 1 504 ? 10.018 13.584 63.135 1.00 80.88 504 PHE A CA 1
ATOM 3914 C C . PHE A 1 504 ? 8.763 12.773 63.480 1.00 80.88 504 PHE A C 1
ATOM 3916 O O . PHE A 1 504 ? 8.601 12.267 64.594 1.00 80.88 504 PHE A O 1
ATOM 3923 N N . THR A 1 505 ? 7.864 12.615 62.512 1.00 79.62 505 THR A N 1
ATOM 3924 C CA . THR A 1 505 ? 6.707 11.723 62.635 1.00 79.62 505 THR A CA 1
ATOM 3925 C C . THR A 1 505 ? 6.603 10.809 61.424 1.00 79.62 505 THR A C 1
ATOM 3927 O O . THR A 1 505 ? 7.070 11.115 60.328 1.00 79.62 505 THR A O 1
ATOM 3930 N N . THR A 1 506 ? 6.020 9.633 61.624 1.00 78.00 506 THR A N 1
ATOM 3931 C CA . THR A 1 506 ? 5.685 8.703 60.544 1.00 78.00 506 THR A CA 1
ATOM 3932 C C . THR A 1 506 ? 4.205 8.392 60.660 1.00 78.00 506 THR A C 1
ATOM 3934 O O . THR A 1 506 ? 3.745 8.003 61.735 1.00 78.00 506 THR A O 1
ATOM 3937 N N . ASP A 1 507 ? 3.463 8.618 59.581 1.00 76.75 507 ASP A N 1
ATOM 3938 C CA . ASP A 1 507 ? 2.032 8.321 59.539 1.00 76.75 507 ASP A CA 1
ATOM 3939 C C . ASP A 1 507 ? 1.777 6.822 59.334 1.00 76.75 507 ASP A C 1
ATOM 3941 O O . ASP A 1 507 ? 2.681 6.059 58.990 1.00 76.75 507 ASP A O 1
ATOM 3945 N N . ALA A 1 508 ? 0.520 6.400 59.498 1.00 71.06 508 ALA A N 1
ATOM 3946 C CA . ALA A 1 508 ? 0.094 5.015 59.277 1.00 71.06 508 ALA A CA 1
ATOM 3947 C C . ALA A 1 508 ? 0.404 4.496 57.856 1.00 71.06 508 ALA A C 1
ATOM 3949 O O . ALA A 1 508 ? 0.638 3.301 57.689 1.00 71.06 508 ALA A O 1
ATOM 3950 N N . ASP A 1 509 ? 0.477 5.393 56.868 1.00 72.38 509 ASP A N 1
ATOM 3951 C CA . ASP A 1 509 ? 0.791 5.081 55.466 1.00 72.38 509 ASP A CA 1
ATOM 3952 C C . ASP A 1 509 ? 2.306 4.967 55.189 1.00 72.38 509 ASP A C 1
ATOM 3954 O O . ASP A 1 509 ? 2.725 4.726 54.059 1.00 72.38 509 ASP A O 1
ATOM 3958 N N . GLY A 1 510 ? 3.155 5.145 56.210 1.00 73.44 510 GLY A N 1
ATOM 3959 C CA . GLY A 1 510 ? 4.614 5.048 56.096 1.00 73.44 510 GLY A CA 1
ATOM 3960 C C . GLY A 1 510 ? 5.311 6.319 55.594 1.00 73.44 510 GLY A C 1
ATOM 3961 O O . GLY A 1 510 ? 6.541 6.345 55.513 1.00 73.44 510 GLY A O 1
ATOM 3962 N N . THR A 1 511 ? 4.567 7.389 55.298 1.00 79.75 511 THR A N 1
ATOM 3963 C CA . THR A 1 511 ? 5.131 8.693 54.921 1.00 79.75 511 THR A CA 1
ATOM 3964 C C . THR A 1 511 ? 5.855 9.332 56.104 1.00 79.75 511 THR A C 1
ATOM 3966 O O . THR A 1 511 ? 5.298 9.483 57.195 1.00 79.75 511 THR A O 1
ATOM 3969 N N . ARG A 1 512 ? 7.108 9.734 55.878 1.00 83.31 512 ARG A N 1
ATOM 3970 C CA . ARG A 1 512 ? 7.953 10.418 56.863 1.00 83.31 512 ARG A CA 1
ATOM 3971 C C . ARG A 1 512 ? 7.701 11.918 56.787 1.00 83.31 512 ARG A C 1
ATOM 3973 O O . ARG A 1 512 ? 7.739 12.485 55.696 1.00 83.31 512 ARG A O 1
ATOM 3980 N N . ARG A 1 513 ? 7.459 12.564 57.926 1.00 84.50 513 ARG A N 1
ATOM 3981 C CA . ARG A 1 513 ? 7.217 14.006 58.014 1.00 84.50 513 ARG A CA 1
ATOM 3982 C C . ARG A 1 513 ? 8.206 14.681 58.957 1.00 84.50 513 ARG A C 1
ATOM 3984 O O . ARG A 1 513 ? 8.471 14.187 60.050 1.00 84.50 513 ARG A O 1
ATOM 3991 N N . LEU A 1 514 ? 8.699 15.843 58.535 1.00 85.62 514 LEU A N 1
ATOM 3992 C CA . LEU A 1 514 ? 9.521 16.759 59.320 1.00 85.62 514 LEU A CA 1
ATOM 3993 C C . LEU A 1 514 ? 8.725 18.042 59.563 1.00 85.62 514 LEU A C 1
ATOM 3995 O O . LEU A 1 514 ? 8.360 18.739 58.614 1.00 85.62 514 LEU A O 1
ATOM 3999 N N . LEU A 1 515 ? 8.439 18.356 60.831 1.00 82.50 515 LEU A N 1
ATOM 4000 C CA . LEU A 1 515 ? 7.647 19.537 61.218 1.00 82.50 515 LEU A CA 1
ATOM 4001 C C . LEU A 1 515 ? 6.297 19.639 60.476 1.00 82.50 515 LEU A C 1
ATOM 4003 O O . LEU A 1 515 ? 5.859 20.727 60.112 1.00 82.50 515 LEU A O 1
ATOM 4007 N N . SER A 1 516 ? 5.621 18.499 60.297 1.00 81.94 516 SER A N 1
ATOM 4008 C CA . SER A 1 516 ? 4.328 18.332 59.600 1.00 81.94 516 SER A CA 1
ATOM 4009 C C . SER A 1 516 ? 4.354 18.375 58.064 1.00 81.94 516 SER A C 1
ATOM 4011 O O . SER A 1 516 ? 3.304 18.169 57.461 1.00 81.94 516 SER A O 1
ATOM 4013 N N . TYR A 1 517 ? 5.517 18.539 57.425 1.00 87.06 517 TYR A N 1
ATOM 4014 C CA . TYR A 1 517 ? 5.662 18.434 55.964 1.00 87.06 517 TYR A CA 1
ATOM 4015 C C . TYR A 1 517 ? 6.309 17.102 55.570 1.00 87.06 517 TYR A C 1
ATOM 4017 O O . TYR A 1 517 ? 7.204 16.640 56.283 1.00 87.06 517 TYR A O 1
ATOM 4025 N N . PRO A 1 518 ? 5.899 16.471 54.459 1.00 87.88 518 PRO A N 1
ATOM 4026 C CA . PRO A 1 518 ? 6.507 15.231 53.975 1.00 87.88 518 PRO A CA 1
ATOM 4027 C C . PRO A 1 518 ? 7.979 15.420 53.578 1.00 87.88 518 PRO A C 1
ATOM 4029 O O . PRO A 1 518 ? 8.385 16.499 53.143 1.00 87.88 518 PRO A O 1
ATOM 4032 N N . ILE A 1 519 ? 8.767 14.355 53.735 1.00 87.19 519 ILE A N 1
ATOM 4033 C CA . ILE A 1 519 ? 10.174 14.283 53.327 1.00 87.19 519 ILE A CA 1
ATOM 4034 C C . ILE A 1 519 ? 10.295 13.371 52.110 1.00 87.19 519 ILE A C 1
ATOM 4036 O O . ILE A 1 519 ? 9.914 12.204 52.178 1.00 87.19 519 ILE A O 1
ATOM 4040 N N . GLU A 1 520 ? 10.909 13.885 51.052 1.00 85.88 520 GLU A N 1
ATOM 4041 C CA . GLU A 1 520 ? 11.311 13.132 49.870 1.00 85.88 520 GLU A CA 1
ATOM 4042 C C . GLU A 1 520 ? 12.841 13.067 49.809 1.00 85.88 520 GLU A C 1
ATOM 4044 O O . GLU A 1 520 ? 13.541 14.085 49.840 1.00 85.88 520 GLU A O 1
ATOM 4049 N N . VAL A 1 521 ? 13.380 11.849 49.761 1.00 83.44 521 VAL A N 1
ATOM 4050 C CA . VAL A 1 521 ? 14.829 11.619 49.739 1.00 83.44 521 VAL A CA 1
ATOM 4051 C C . VAL A 1 521 ? 15.287 11.513 48.290 1.00 83.44 521 VAL A C 1
ATOM 4053 O O . VAL A 1 521 ? 14.779 10.680 47.543 1.00 83.44 521 VAL A O 1
ATOM 4056 N N . CYS A 1 522 ? 16.253 12.339 47.890 1.00 78.81 522 CYS A N 1
ATOM 4057 C CA . CYS A 1 522 ? 16.727 12.418 46.509 1.00 78.81 522 CYS A CA 1
ATOM 4058 C C . CYS A 1 522 ? 18.261 12.388 46.450 1.00 78.81 522 CYS A C 1
ATOM 4060 O O . CYS A 1 522 ? 18.933 13.073 47.216 1.00 78.81 522 CYS A O 1
ATOM 4062 N N . GLU A 1 523 ? 18.831 11.615 45.523 1.00 77.81 523 GLU A N 1
ATOM 4063 C CA . GLU A 1 523 ? 20.290 11.491 45.346 1.00 77.81 523 GLU A CA 1
ATOM 4064 C C . GLU A 1 523 ? 20.917 12.691 44.617 1.00 77.81 523 GLU A C 1
ATOM 4066 O O . GLU A 1 523 ? 22.133 12.861 44.622 1.00 77.81 523 GLU A O 1
ATOM 4071 N N . TYR A 1 524 ? 20.094 13.541 43.999 1.00 76.56 524 TYR A N 1
ATOM 4072 C CA . TYR A 1 524 ? 20.543 14.673 43.183 1.00 76.56 524 TYR A CA 1
ATOM 4073 C C . TYR A 1 524 ? 20.692 15.986 43.966 1.00 76.56 524 TYR A C 1
ATOM 4075 O O . TYR A 1 524 ? 20.953 17.032 43.367 1.00 76.56 524 TYR A O 1
ATOM 4083 N N . THR A 1 525 ? 20.510 15.971 45.288 1.00 77.12 525 THR A N 1
ATOM 4084 C CA . THR A 1 525 ? 20.748 17.156 46.123 1.00 77.12 525 THR A CA 1
ATOM 4085 C C . THR A 1 525 ? 22.252 17.390 46.332 1.00 77.12 525 THR A C 1
ATOM 4087 O O . THR A 1 525 ? 23.009 16.419 46.400 1.00 77.12 525 THR A O 1
ATOM 4090 N N . PRO A 1 526 ? 22.706 18.649 46.481 1.00 81.25 526 PRO A N 1
ATOM 4091 C CA . PRO A 1 526 ? 24.096 18.973 46.808 1.00 81.25 526 PRO A CA 1
ATOM 4092 C C . PRO A 1 526 ? 24.616 18.256 48.066 1.00 81.25 526 PRO A C 1
ATOM 4094 O O . PRO A 1 526 ? 23.843 17.889 48.951 1.00 81.25 526 PRO A O 1
ATOM 4097 N N . ALA A 1 527 ? 25.940 18.093 48.157 1.00 80.69 527 ALA A N 1
ATOM 4098 C CA . ALA A 1 527 ? 26.594 17.474 49.311 1.00 80.69 527 ALA A CA 1
ATOM 4099 C C . ALA A 1 527 ? 26.301 18.235 50.617 1.00 80.69 527 ALA A C 1
ATOM 4101 O O . ALA A 1 527 ? 26.112 19.457 50.602 1.00 80.69 527 ALA A O 1
ATOM 4102 N N . LEU A 1 528 ? 26.322 17.518 51.745 1.00 74.38 528 LEU A N 1
ATOM 4103 C CA . LEU A 1 528 ? 26.105 18.075 53.083 1.00 74.38 528 LEU A CA 1
ATOM 4104 C C . LEU A 1 528 ? 26.943 19.352 53.300 1.00 74.38 528 LEU A C 1
ATOM 4106 O O . LEU A 1 528 ? 28.125 19.392 52.961 1.00 74.38 528 LEU A O 1
ATOM 4110 N N . SER A 1 529 ? 26.333 20.390 53.883 1.00 77.38 529 SER A N 1
ATOM 4111 C CA . SER A 1 529 ? 26.932 21.724 54.102 1.00 77.38 529 SER A CA 1
ATOM 4112 C C . SER A 1 529 ? 27.062 22.630 52.870 1.00 77.38 529 SER A C 1
ATOM 4114 O O . SER A 1 529 ? 27.555 23.753 53.001 1.00 77.38 529 SER A O 1
ATOM 4116 N N . SER A 1 530 ? 26.582 22.210 51.697 1.00 80.38 530 SER A N 1
ATOM 4117 C CA . SER A 1 530 ? 26.458 23.077 50.514 1.00 80.38 530 SER A CA 1
ATOM 4118 C C . SER A 1 530 ? 25.120 23.827 50.503 1.00 80.38 530 SER A C 1
ATOM 4120 O O . SER A 1 530 ? 24.152 23.395 51.124 1.00 80.38 530 SER A O 1
ATOM 4122 N N . VAL A 1 531 ? 25.043 24.954 49.785 1.00 77.50 531 VAL A N 1
ATOM 4123 C CA . VAL A 1 531 ? 23.777 25.694 49.622 1.00 77.50 531 VAL A CA 1
ATOM 4124 C C . VAL A 1 531 ? 22.736 24.785 48.960 1.00 77.50 531 VAL A C 1
ATOM 4126 O O . VAL A 1 531 ? 22.983 24.265 47.872 1.00 77.50 531 VAL A O 1
ATOM 4129 N N . GLY A 1 532 ? 21.575 24.622 49.598 1.00 75.00 532 GLY A N 1
ATOM 4130 C CA . GLY A 1 532 ? 20.486 23.796 49.071 1.00 75.00 532 GLY A CA 1
ATOM 4131 C C . GLY A 1 532 ? 20.603 22.300 49.355 1.00 75.00 532 GLY A C 1
ATOM 4132 O O . GLY A 1 532 ? 19.948 21.518 48.672 1.00 75.00 532 GLY A O 1
ATOM 4133 N N . ASP A 1 533 ? 21.406 21.899 50.345 1.00 81.56 533 ASP A N 1
ATOM 4134 C CA . ASP A 1 533 ? 21.433 20.520 50.854 1.00 81.56 533 ASP A CA 1
ATOM 4135 C C . ASP A 1 533 ? 20.116 20.110 51.546 1.00 81.56 533 ASP A C 1
ATOM 4137 O O . ASP A 1 533 ? 19.698 18.956 51.465 1.00 81.56 533 ASP A O 1
ATOM 4141 N N . ILE A 1 534 ? 19.438 21.076 52.173 1.00 86.56 534 ILE A N 1
ATOM 4142 C CA . ILE A 1 534 ? 18.038 21.001 52.597 1.00 86.56 534 ILE A CA 1
ATOM 4143 C C . ILE A 1 534 ? 17.250 22.038 51.801 1.00 86.56 534 ILE A C 1
ATOM 4145 O O . ILE A 1 534 ? 17.535 23.240 51.871 1.00 86.56 534 ILE A O 1
ATOM 4149 N N . LEU A 1 535 ? 16.229 21.577 51.081 1.00 88.38 535 LEU A N 1
ATOM 4150 C CA . LEU A 1 535 ? 15.316 22.421 50.317 1.00 88.38 535 LEU A CA 1
ATOM 4151 C C . LEU A 1 535 ? 13.880 22.193 50.796 1.00 88.38 535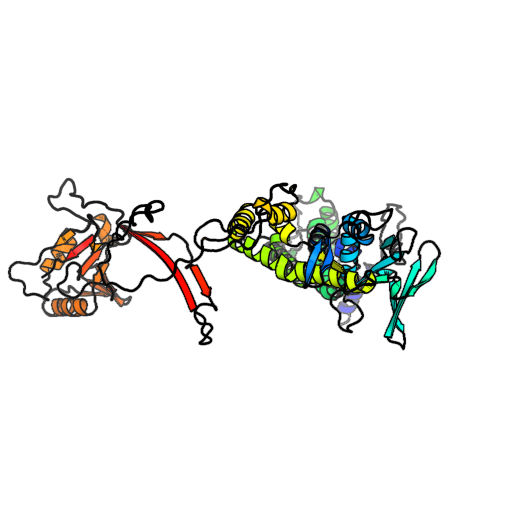 LEU A C 1
ATOM 4153 O O . LEU A 1 535 ? 13.398 21.065 50.809 1.00 88.38 535 LEU A O 1
ATOM 4157 N N . LEU A 1 536 ? 13.193 23.271 51.161 1.00 89.06 536 LEU A N 1
ATOM 4158 C CA . LEU A 1 536 ? 11.749 23.296 51.374 1.00 89.06 536 LEU A CA 1
ATOM 4159 C C . LEU A 1 536 ? 11.113 23.948 50.149 1.00 89.06 536 LEU A C 1
ATOM 4161 O O . LEU A 1 536 ? 11.367 25.123 49.874 1.00 89.06 536 LEU A O 1
ATOM 4165 N N . GLY A 1 537 ? 10.330 23.186 49.393 1.00 87.75 537 GLY A N 1
ATOM 4166 C CA . GLY A 1 537 ? 9.798 23.646 48.115 1.00 87.75 537 GLY A CA 1
ATOM 4167 C C . GLY A 1 537 ? 8.377 23.179 47.853 1.00 87.75 537 GLY A C 1
ATOM 4168 O O . GLY A 1 537 ? 8.031 22.032 48.129 1.00 87.75 537 GLY A O 1
ATOM 4169 N N . ASP A 1 538 ? 7.570 24.059 47.272 1.00 87.38 538 ASP A N 1
ATOM 4170 C CA . ASP A 1 538 ? 6.291 23.706 46.662 1.00 87.38 538 ASP A CA 1
ATOM 4171 C C . ASP A 1 538 ? 6.447 23.562 45.143 1.00 87.38 538 ASP A C 1
ATOM 4173 O O . ASP A 1 538 ? 6.459 24.536 44.384 1.00 87.38 538 ASP A O 1
ATOM 4177 N N . PHE A 1 539 ? 6.566 22.314 44.694 1.00 84.06 539 PHE A N 1
ATOM 4178 C CA . PHE A 1 539 ? 6.795 21.982 43.288 1.00 84.06 539 PHE A CA 1
ATOM 4179 C C . PHE A 1 539 ? 5.562 22.163 42.400 1.00 84.06 539 PHE A C 1
ATOM 4181 O O . PHE A 1 539 ? 5.706 22.147 41.180 1.00 84.06 539 PHE A O 1
ATOM 4188 N N . SER A 1 540 ? 4.376 22.435 42.963 1.00 81.88 540 SER A N 1
ATOM 4189 C CA . SER A 1 540 ? 3.214 22.850 42.161 1.00 81.88 540 SER A CA 1
ATOM 4190 C C . SER A 1 540 ? 3.440 24.190 41.449 1.00 81.88 540 SER A C 1
ATOM 4192 O O . SER A 1 540 ? 2.822 24.465 40.424 1.00 81.88 540 SER A O 1
ATOM 4194 N N . GLN A 1 541 ? 4.353 25.017 41.972 1.00 82.75 541 GLN A N 1
ATOM 4195 C CA . GLN A 1 541 ? 4.752 26.301 41.392 1.00 82.75 541 GLN A CA 1
ATOM 4196 C C . GLN A 1 541 ? 5.959 26.177 40.442 1.00 82.75 541 GLN A C 1
ATOM 4198 O O . GLN A 1 541 ? 6.471 27.192 39.959 1.00 82.75 541 GLN A O 1
ATOM 4203 N N . TYR A 1 542 ? 6.436 24.955 40.180 1.00 82.44 542 TYR A N 1
ATOM 4204 C CA . TYR A 1 542 ? 7.503 24.679 39.224 1.00 82.44 542 TYR A CA 1
ATOM 4205 C C . TYR A 1 542 ? 6.896 24.268 37.881 1.00 82.44 542 TYR A C 1
ATOM 4207 O O . TYR A 1 542 ? 6.184 23.271 37.783 1.00 82.44 542 TYR A O 1
ATOM 4215 N N . ILE A 1 543 ? 7.161 25.050 36.836 1.00 78.50 543 ILE A N 1
ATOM 4216 C CA . ILE A 1 543 ? 6.611 24.799 35.506 1.00 78.50 543 ILE A CA 1
ATOM 4217 C C . ILE A 1 543 ? 7.629 23.971 34.735 1.00 78.50 543 ILE A C 1
ATOM 4219 O O . ILE A 1 543 ? 8.762 24.405 34.533 1.00 78.50 543 ILE A O 1
ATOM 4223 N N . VAL A 1 544 ? 7.212 22.792 34.282 1.00 77.19 544 VAL A N 1
ATOM 4224 C CA . VAL A 1 544 ? 7.997 21.938 33.388 1.00 77.19 544 VAL A CA 1
ATOM 4225 C C . VAL A 1 544 ? 7.407 22.052 31.989 1.00 77.19 544 VAL A C 1
ATOM 4227 O O . VAL A 1 544 ? 6.213 21.838 31.792 1.00 77.19 544 VAL A O 1
ATOM 4230 N N . ALA A 1 545 ? 8.245 22.404 31.021 1.00 71.69 545 ALA A N 1
ATOM 4231 C CA . ALA A 1 545 ? 7.908 22.413 29.611 1.00 71.69 545 ALA A CA 1
ATOM 4232 C C . ALA A 1 545 ? 8.629 21.251 28.925 1.00 71.69 545 ALA A C 1
ATOM 4234 O O . ALA A 1 545 ? 9.860 21.173 28.882 1.00 71.69 545 ALA A O 1
ATOM 4235 N N . GLN A 1 546 ? 7.847 20.340 28.366 1.00 71.88 546 GLN A N 1
ATOM 4236 C CA . GLN A 1 546 ? 8.343 19.235 27.565 1.00 71.88 546 GLN A CA 1
ATOM 4237 C C . GLN A 1 546 ? 8.048 19.538 26.098 1.00 71.88 546 GLN A C 1
ATOM 4239 O O . GLN A 1 546 ? 6.940 19.948 25.758 1.00 71.88 546 GLN A O 1
ATOM 4244 N N . LYS A 1 547 ? 9.061 19.411 25.231 1.00 60.47 547 LYS A N 1
ATOM 4245 C CA . LYS A 1 547 ? 8.903 19.745 23.807 1.00 60.47 547 LYS A CA 1
ATOM 4246 C C . LYS A 1 547 ? 8.100 18.681 23.048 1.00 60.47 547 LYS A C 1
ATOM 4248 O O . LYS A 1 547 ? 7.361 19.044 22.143 1.00 60.47 547 LYS A O 1
ATOM 4253 N N . ASP A 1 548 ? 8.238 17.415 23.442 1.00 56.09 548 ASP A N 1
ATOM 4254 C CA . ASP A 1 548 ? 7.624 16.249 22.801 1.00 56.09 548 ASP A CA 1
ATOM 4255 C C . ASP A 1 548 ? 7.266 15.208 23.878 1.00 56.09 548 ASP A C 1
ATOM 4257 O O . ASP A 1 548 ? 8.118 14.895 24.711 1.00 56.09 548 ASP A O 1
ATOM 4261 N N . ASP A 1 549 ? 6.042 14.661 23.880 1.00 53.38 549 ASP A N 1
ATOM 4262 C CA . ASP A 1 549 ? 5.559 13.713 24.912 1.00 53.38 549 ASP A CA 1
ATOM 4263 C C . ASP A 1 549 ? 6.352 12.390 24.958 1.00 53.38 549 ASP A C 1
ATOM 4265 O O . ASP A 1 549 ? 6.373 11.720 25.988 1.00 53.38 549 ASP A O 1
ATOM 4269 N N . ASN A 1 550 ? 7.074 12.047 23.883 1.00 57.41 550 ASN A N 1
ATOM 4270 C CA . ASN A 1 550 ? 7.901 10.844 23.798 1.00 57.41 550 ASN A CA 1
ATOM 4271 C C . ASN A 1 550 ? 9.379 11.175 23.524 1.00 57.41 550 ASN A C 1
ATOM 4273 O O . ASN A 1 550 ? 9.671 12.064 22.723 1.00 57.41 550 ASN A O 1
ATOM 4277 N N . PRO A 1 551 ? 10.332 10.446 24.137 1.00 64.75 551 PRO A N 1
ATOM 4278 C CA . PRO A 1 551 ? 11.741 10.568 23.788 1.00 64.75 551 PRO A CA 1
ATOM 4279 C C . PRO A 1 551 ? 11.985 10.137 22.334 1.00 64.75 551 PRO A C 1
ATOM 4281 O O . PRO A 1 551 ? 11.510 9.089 21.905 1.00 64.75 551 PRO A O 1
ATOM 4284 N N . ASP A 1 552 ? 12.760 10.922 21.583 1.00 63.28 552 ASP A N 1
ATOM 4285 C CA . ASP A 1 552 ? 13.180 10.575 20.223 1.00 63.28 552 ASP A CA 1
ATOM 4286 C C . ASP A 1 552 ? 14.112 9.358 20.284 1.00 63.28 552 ASP A C 1
ATOM 4288 O O . ASP A 1 552 ? 15.219 9.449 20.829 1.00 63.28 552 ASP A O 1
ATOM 4292 N N . PHE A 1 553 ? 13.697 8.240 19.687 1.00 61.34 553 PHE A N 1
ATOM 4293 C CA . PHE A 1 553 ? 14.524 7.045 19.527 1.00 61.34 553 PHE A CA 1
ATOM 4294 C C . PHE A 1 553 ? 15.109 6.997 18.116 1.00 61.34 553 PHE A C 1
ATOM 4296 O O . PHE A 1 553 ? 14.388 6.856 17.133 1.00 61.34 553 PHE A O 1
ATOM 4303 N N . LEU A 1 554 ? 16.433 7.073 18.013 1.00 62.03 554 LEU A N 1
ATOM 4304 C CA . LEU A 1 554 ? 17.162 6.916 16.756 1.00 62.03 554 LEU A CA 1
ATOM 4305 C C . LEU A 1 554 ? 18.146 5.755 16.902 1.00 62.03 554 LEU A C 1
ATOM 4307 O O . LEU A 1 554 ? 19.013 5.789 17.773 1.00 62.03 554 LEU A O 1
ATOM 4311 N N . SER A 1 555 ? 18.039 4.727 16.063 1.00 63.91 555 SER A N 1
ATOM 4312 C CA . SER A 1 555 ? 19.004 3.623 16.007 1.00 63.91 555 SER A CA 1
ATOM 4313 C C . SER A 1 555 ? 19.876 3.751 14.760 1.00 63.91 555 SER A C 1
ATOM 4315 O O . SER A 1 555 ? 19.402 4.110 13.684 1.00 63.91 555 SER A O 1
ATOM 4317 N N . SER A 1 556 ? 21.177 3.499 14.896 1.00 53.59 556 SER A N 1
ATOM 4318 C CA . SER A 1 556 ? 22.108 3.502 13.768 1.00 53.59 556 SER A CA 1
ATOM 4319 C C . SER A 1 556 ? 23.025 2.289 13.822 1.00 53.59 556 SER A C 1
ATOM 4321 O O . SER A 1 556 ? 23.760 2.078 14.788 1.00 53.59 556 SER A O 1
ATOM 4323 N N . ILE A 1 557 ? 22.996 1.515 12.739 1.00 56.34 557 ILE A N 1
ATOM 4324 C CA . ILE A 1 557 ? 23.894 0.379 12.491 1.00 56.34 557 ILE A CA 1
ATOM 4325 C C . ILE A 1 557 ? 25.251 0.816 11.910 1.00 56.34 557 ILE A C 1
ATOM 4327 O O . ILE A 1 557 ? 26.189 0.031 11.858 1.00 56.34 557 ILE A O 1
ATOM 4331 N N . HIS A 1 558 ? 25.380 2.071 11.461 1.00 53.88 558 HIS A N 1
ATOM 4332 C CA . HIS A 1 558 ? 26.535 2.519 10.672 1.00 53.88 558 HIS A CA 1
ATOM 4333 C C . HIS A 1 558 ? 27.713 3.033 11.508 1.00 53.88 558 HIS A C 1
ATOM 4335 O O . HIS A 1 558 ? 28.831 3.095 11.006 1.00 53.88 558 HIS A O 1
ATOM 4341 N N . VAL A 1 559 ? 27.494 3.399 12.775 1.00 57.12 559 VAL A N 1
ATOM 4342 C CA . VAL A 1 559 ? 28.537 4.014 13.621 1.00 57.12 559 VAL A CA 1
ATOM 4343 C C . VAL A 1 559 ? 29.552 2.981 14.135 1.00 57.12 559 VAL A C 1
ATOM 4345 O O . VAL A 1 559 ? 30.697 3.334 14.401 1.00 57.12 559 VAL A O 1
ATOM 4348 N N . LYS A 1 560 ? 29.158 1.705 14.242 1.00 59.94 560 LYS A N 1
ATOM 4349 C CA . LYS A 1 560 ? 29.979 0.612 14.793 1.00 59.94 560 LYS A CA 1
ATOM 4350 C C . LYS A 1 560 ? 29.961 -0.655 13.923 1.00 59.94 560 LYS A C 1
ATOM 4352 O O . LYS A 1 560 ? 29.932 -1.780 14.414 1.00 59.94 560 LYS A O 1
ATOM 4357 N N . PHE A 1 561 ? 30.012 -0.465 12.606 1.00 51.66 561 PHE A N 1
ATOM 4358 C CA . PHE A 1 561 ? 29.968 -1.557 11.627 1.00 51.66 561 PHE A CA 1
ATOM 4359 C C . PHE A 1 561 ? 31.145 -2.546 11.748 1.00 51.66 561 PHE A C 1
ATOM 4361 O O . PHE A 1 561 ? 30.992 -3.726 11.464 1.00 51.66 561 PHE A O 1
ATOM 4368 N N . SER A 1 562 ? 32.317 -2.090 12.202 1.00 60.91 562 SER A N 1
ATOM 4369 C CA . SER A 1 562 ? 33.502 -2.942 12.379 1.00 60.91 562 SER A CA 1
ATOM 4370 C C . SER A 1 562 ? 33.448 -3.849 13.612 1.00 60.91 562 SER A C 1
ATOM 4372 O O . SER A 1 562 ? 34.235 -4.789 13.694 1.00 60.91 562 SER A O 1
ATOM 4374 N N . THR A 1 563 ? 32.554 -3.577 14.565 1.00 65.75 563 THR A N 1
ATOM 4375 C CA . THR A 1 563 ? 32.432 -4.324 15.829 1.00 65.75 563 THR A CA 1
ATOM 4376 C C . THR A 1 563 ? 31.099 -5.061 15.969 1.00 65.75 563 THR A C 1
ATOM 4378 O O . THR A 1 563 ? 30.846 -5.612 17.030 1.00 65.75 563 THR A O 1
ATOM 4381 N N . ASP A 1 564 ? 30.263 -5.082 14.922 1.00 64.25 564 ASP A N 1
ATOM 4382 C CA . ASP A 1 564 ? 28.925 -5.706 14.919 1.00 64.25 564 ASP A CA 1
ATOM 4383 C C . ASP A 1 564 ? 28.018 -5.223 16.074 1.00 64.25 564 ASP A C 1
ATOM 4385 O O . ASP A 1 564 ? 27.253 -5.973 16.674 1.00 64.25 564 ASP A O 1
ATOM 4389 N N . GLU A 1 565 ? 28.118 -3.932 16.414 1.00 65.25 565 GLU A N 1
ATOM 4390 C CA . GLU A 1 565 ? 27.324 -3.310 17.479 1.00 65.25 565 GLU A CA 1
ATOM 4391 C C . GLU A 1 565 ? 26.354 -2.271 16.897 1.00 65.25 565 GLU A C 1
ATOM 4393 O O . GLU A 1 565 ? 26.724 -1.435 16.071 1.00 65.25 565 GLU A O 1
ATOM 4398 N N . SER A 1 566 ? 25.108 -2.257 17.375 1.00 65.62 566 SER A N 1
ATOM 4399 C CA . SER A 1 566 ? 24.132 -1.208 17.057 1.00 65.62 566 SER A CA 1
ATOM 4400 C C . SER A 1 566 ? 24.157 -0.102 18.113 1.00 65.62 566 SER A C 1
ATOM 4402 O O . SER A 1 566 ? 24.038 -0.385 19.306 1.00 65.62 566 SER A O 1
ATOM 4404 N N . ALA A 1 567 ? 24.256 1.161 17.694 1.00 69.19 567 ALA A N 1
ATOM 4405 C CA . ALA A 1 567 ? 24.192 2.305 18.601 1.00 69.19 567 ALA A CA 1
ATOM 4406 C C . ALA A 1 567 ? 22.784 2.918 18.608 1.00 69.19 567 ALA A C 1
ATOM 4408 O O . ALA A 1 567 ? 22.206 3.184 17.552 1.00 69.19 567 ALA A O 1
ATOM 4409 N N . PHE A 1 568 ? 22.251 3.190 19.801 1.00 69.69 568 PHE A N 1
ATOM 4410 C CA . PHE A 1 568 ? 20.965 3.862 19.995 1.00 69.69 568 PHE A CA 1
ATOM 4411 C C . PHE A 1 568 ? 21.192 5.256 20.581 1.00 69.69 568 PHE A C 1
ATOM 4413 O O . PHE A 1 568 ? 21.984 5.432 21.506 1.00 69.69 568 PHE A O 1
ATOM 4420 N N . LYS A 1 569 ? 20.490 6.256 20.049 1.00 71.06 569 LYS A N 1
ATOM 4421 C CA . LYS A 1 569 ? 20.449 7.622 20.562 1.00 71.06 569 LYS A CA 1
ATOM 4422 C C . LYS A 1 569 ? 19.030 7.927 21.010 1.00 71.06 569 LYS A C 1
ATOM 4424 O O . LYS A 1 569 ? 18.125 8.015 20.185 1.00 71.06 569 LYS A O 1
ATOM 4429 N N . LEU A 1 570 ? 18.877 8.120 22.315 1.00 70.69 570 LEU A N 1
ATOM 4430 C CA . LEU A 1 570 ? 17.658 8.621 22.928 1.00 70.69 570 LEU A CA 1
ATOM 4431 C C . LEU A 1 570 ? 17.822 10.121 23.175 1.00 70.69 570 LEU A C 1
ATOM 4433 O O . LEU A 1 570 ? 18.778 10.537 23.833 1.00 70.69 570 LEU A O 1
ATOM 4437 N N . ARG A 1 571 ? 16.926 10.948 22.633 1.00 72.31 571 ARG A N 1
ATOM 4438 C CA . ARG A 1 571 ? 16.904 12.388 22.916 1.00 72.31 571 ARG A CA 1
ATOM 4439 C C . ARG A 1 571 ? 15.589 12.744 23.600 1.00 72.31 571 ARG A C 1
ATOM 4441 O O . ARG A 1 571 ? 14.529 12.686 22.998 1.00 72.31 571 ARG A O 1
ATOM 4448 N N . TYR A 1 572 ? 15.694 13.184 24.847 1.00 66.69 572 TYR A N 1
ATOM 4449 C CA . TYR A 1 572 ? 14.580 13.709 25.626 1.00 66.69 572 TYR A CA 1
ATOM 4450 C C . TYR A 1 572 ? 14.824 15.193 25.908 1.00 66.69 572 TYR A C 1
ATOM 4452 O O . TYR A 1 572 ? 15.880 15.567 26.426 1.00 66.69 572 TYR A O 1
ATOM 4460 N N . ARG A 1 573 ? 13.892 16.059 25.499 1.00 70.88 573 ARG A N 1
ATOM 4461 C CA . ARG A 1 573 ? 14.003 17.515 25.657 1.00 70.88 573 ARG A CA 1
ATOM 4462 C C . ARG A 1 573 ? 12.977 18.003 26.670 1.00 70.88 573 ARG A C 1
ATOM 4464 O O . ARG A 1 573 ? 11.838 18.297 26.317 1.00 70.88 573 ARG A O 1
ATOM 4471 N N . VAL A 1 574 ? 13.433 18.115 27.911 1.00 69.94 574 VAL A N 1
ATOM 4472 C CA . VAL A 1 574 ? 12.694 18.742 29.008 1.00 69.94 574 VAL A CA 1
ATOM 4473 C C . VAL A 1 574 ? 13.440 19.974 29.491 1.00 69.94 574 VAL A C 1
ATOM 4475 O O . VAL A 1 574 ? 14.676 19.972 29.612 1.00 69.94 574 VAL A O 1
ATOM 4478 N N . ASP A 1 575 ? 12.668 21.022 29.738 1.00 71.06 575 ASP A N 1
ATOM 4479 C CA . ASP A 1 575 ? 13.102 22.237 30.402 1.00 71.06 575 ASP A CA 1
ATOM 4480 C C . ASP A 1 575 ? 12.117 22.604 31.516 1.00 71.06 575 ASP A C 1
ATOM 4482 O O . ASP A 1 575 ? 10.972 22.155 31.519 1.00 71.06 575 ASP A O 1
ATOM 4486 N N . GLY A 1 576 ? 12.556 23.393 32.487 1.00 72.88 576 GLY A N 1
ATOM 4487 C CA . GLY A 1 576 ? 11.705 23.781 33.601 1.00 72.88 576 GLY A CA 1
ATOM 4488 C C . GLY A 1 576 ? 12.225 25.007 34.327 1.00 72.88 576 GLY A C 1
ATOM 4489 O O . GLY A 1 576 ? 13.433 25.216 34.430 1.00 72.88 576 GLY A O 1
ATOM 4490 N N . ALA A 1 577 ? 11.303 25.818 34.834 1.00 80.00 577 ALA A N 1
ATOM 4491 C CA . ALA A 1 577 ? 11.614 27.011 35.605 1.00 80.00 577 ALA A CA 1
ATOM 4492 C C . ALA A 1 577 ? 10.535 27.266 36.670 1.00 80.00 577 ALA A C 1
ATOM 4494 O O . ALA A 1 577 ? 9.360 26.944 36.460 1.00 80.00 577 ALA A O 1
ATOM 4495 N N . PRO A 1 578 ? 10.888 27.884 37.810 1.00 82.19 578 PRO A N 1
ATOM 4496 C CA . PRO A 1 578 ? 9.896 28.387 38.751 1.00 82.19 578 PRO A CA 1
ATOM 4497 C C . PRO A 1 578 ? 8.945 29.377 38.071 1.00 82.19 578 PRO A C 1
ATOM 4499 O O . PRO A 1 578 ? 9.386 30.277 37.359 1.00 82.19 578 PRO A O 1
ATOM 4502 N N . GLY A 1 579 ? 7.638 29.260 38.322 1.00 76.19 579 GLY A N 1
ATOM 4503 C CA . GLY A 1 579 ? 6.661 30.248 37.845 1.00 76.19 579 GLY A CA 1
ATOM 4504 C C . GLY A 1 579 ? 6.870 31.639 38.463 1.00 76.19 579 GLY A C 1
ATOM 4505 O O . GLY A 1 579 ? 6.424 32.648 37.916 1.00 76.19 579 GLY A O 1
ATOM 4506 N N . TRP A 1 580 ? 7.580 31.702 39.592 1.00 79.31 580 TRP A N 1
ATOM 4507 C CA . TRP A 1 580 ? 7.937 32.931 40.290 1.00 79.31 580 TRP A CA 1
ATOM 4508 C C . TRP A 1 580 ? 9.292 33.449 39.810 1.00 79.31 580 TRP A C 1
ATOM 4510 O O . TRP A 1 580 ? 10.265 32.701 39.765 1.00 79.31 580 TRP A O 1
ATOM 4520 N N . LYS A 1 581 ? 9.357 34.748 39.499 1.00 77.00 581 LYS A N 1
ATOM 4521 C CA . LYS A 1 581 ? 10.598 35.423 39.081 1.00 77.00 581 LYS A CA 1
ATOM 4522 C C . LYS A 1 581 ? 11.347 36.084 40.237 1.00 77.00 581 LYS A C 1
ATOM 4524 O O . LYS A 1 581 ? 12.554 36.225 40.162 1.00 77.00 581 LYS A O 1
ATOM 4529 N N . THR A 1 582 ? 10.645 36.499 41.290 1.00 82.56 582 THR A N 1
ATOM 4530 C CA . THR A 1 582 ? 11.233 37.161 42.464 1.00 82.56 582 THR A CA 1
ATOM 4531 C C . THR A 1 582 ? 10.445 36.800 43.726 1.00 82.56 582 THR A C 1
ATOM 4533 O O . THR A 1 582 ? 9.230 36.596 43.627 1.00 82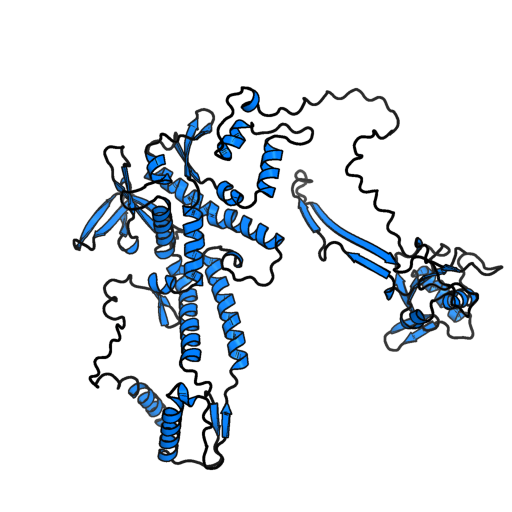.56 582 THR A O 1
ATOM 4536 N N . PRO A 1 583 ? 11.070 36.776 44.917 1.00 85.25 583 PRO A N 1
ATOM 4537 C CA . PRO A 1 583 ? 10.358 36.628 46.180 1.00 85.25 583 PRO A CA 1
ATOM 4538 C C . PRO A 1 583 ? 9.424 37.815 46.430 1.00 85.25 583 PRO A C 1
ATOM 4540 O O . PRO A 1 583 ? 9.659 38.921 45.938 1.00 85.25 583 PRO A O 1
ATOM 4543 N N . ILE A 1 584 ? 8.374 37.602 47.220 1.00 84.94 584 ILE A N 1
ATOM 4544 C CA . ILE A 1 584 ? 7.367 38.629 47.514 1.00 84.94 584 ILE A CA 1
ATOM 4545 C C . ILE A 1 584 ? 7.411 38.969 49.003 1.00 84.94 584 ILE A C 1
ATOM 4547 O O . ILE A 1 584 ? 7.549 38.086 49.843 1.00 84.94 584 ILE A O 1
ATOM 4551 N N . THR A 1 585 ? 7.246 40.246 49.346 1.00 84.69 585 THR A N 1
ATOM 4552 C CA . THR A 1 585 ? 7.004 40.684 50.729 1.00 84.69 585 THR A CA 1
ATOM 4553 C C . THR A 1 585 ? 5.502 40.918 50.915 1.00 84.69 585 THR A C 1
ATOM 4555 O O . THR A 1 585 ? 4.950 41.818 50.275 1.00 84.69 585 THR A O 1
ATOM 4558 N N . PRO A 1 586 ? 4.797 40.123 51.740 1.00 79.94 586 PRO A N 1
ATOM 4559 C CA . PRO A 1 586 ? 3.373 40.322 51.994 1.00 79.94 586 PRO A CA 1
ATOM 4560 C C . PRO A 1 586 ? 3.102 41.697 52.617 1.00 79.94 586 PRO A C 1
ATOM 4562 O O . PRO A 1 586 ? 3.863 42.158 53.461 1.00 79.94 586 PRO A O 1
ATOM 4565 N N . LYS A 1 587 ? 1.973 42.330 52.271 1.00 75.44 587 LYS A N 1
ATOM 4566 C CA . LYS A 1 587 ? 1.623 43.709 52.683 1.00 75.44 587 LYS A CA 1
ATOM 4567 C C . LYS A 1 587 ? 1.697 43.976 54.200 1.00 75.44 587 LYS A C 1
ATOM 4569 O O . LYS A 1 587 ? 1.957 45.106 54.596 1.00 75.44 587 LYS A O 1
ATOM 4574 N N . ASN A 1 588 ? 1.473 42.954 55.028 1.00 76.38 588 ASN A N 1
ATOM 4575 C CA . ASN A 1 588 ? 1.445 43.053 56.493 1.00 76.38 588 ASN A CA 1
ATOM 4576 C C . ASN A 1 588 ? 2.650 42.368 57.178 1.00 76.38 588 ASN A C 1
ATOM 4578 O O . ASN A 1 588 ? 2.594 42.120 58.379 1.00 76.38 588 ASN A O 1
ATOM 4582 N N . SER A 1 589 ? 3.711 42.023 56.439 1.00 75.56 589 SER A N 1
ATOM 4583 C CA . SER A 1 589 ? 4.910 41.354 56.965 1.00 75.56 589 SER A CA 1
ATOM 4584 C C . SER A 1 589 ? 6.180 42.081 56.524 1.00 75.56 589 SER A C 1
ATOM 4586 O O . SER A 1 589 ? 6.235 42.649 55.438 1.00 75.56 589 SER A O 1
ATOM 4588 N N . THR A 1 590 ? 7.218 42.051 57.358 1.00 75.69 590 THR A N 1
ATOM 4589 C CA . THR A 1 590 ? 8.563 42.543 57.014 1.00 75.69 590 THR A CA 1
ATOM 4590 C C . THR A 1 590 ? 9.450 41.457 56.397 1.00 75.69 590 THR A C 1
ATOM 4592 O O . THR A 1 590 ? 10.538 41.762 55.911 1.00 75.69 590 THR A O 1
ATOM 4595 N N . LEU A 1 591 ? 9.004 40.194 56.402 1.00 82.56 591 LEU A N 1
ATOM 4596 C CA . LEU A 1 591 ? 9.743 39.052 55.866 1.00 82.56 591 LEU A CA 1
ATOM 4597 C C . LEU A 1 591 ? 9.424 38.832 54.382 1.00 82.56 591 LEU A C 1
ATOM 4599 O O . LEU A 1 591 ? 8.258 38.796 53.985 1.00 82.56 591 LEU A O 1
ATOM 4603 N N . THR A 1 592 ? 10.467 38.632 53.572 1.00 85.25 592 THR A N 1
ATOM 4604 C CA . THR A 1 592 ? 10.329 38.133 52.197 1.00 85.25 592 THR A CA 1
ATOM 4605 C C . THR A 1 592 ? 9.997 36.644 52.225 1.00 85.25 592 THR A C 1
ATOM 4607 O O . THR A 1 592 ? 10.637 35.890 52.962 1.00 85.25 592 THR A O 1
ATOM 4610 N N . VAL A 1 593 ? 9.018 36.226 51.420 1.00 88.25 593 VAL A N 1
ATOM 4611 C CA . VAL A 1 593 ? 8.575 34.830 51.303 1.00 88.25 593 VAL A CA 1
ATOM 4612 C C . VAL A 1 593 ? 8.683 34.323 49.866 1.00 88.25 593 VAL A C 1
ATOM 4614 O O . VAL A 1 593 ? 8.576 35.095 48.908 1.00 88.25 593 VAL A O 1
ATOM 4617 N N . SER A 1 594 ? 8.892 33.016 49.723 1.00 88.69 594 SER A N 1
ATOM 4618 C CA . SER A 1 594 ? 8.970 32.318 48.439 1.00 88.69 594 SER A CA 1
ATOM 4619 C C . SER A 1 594 ? 8.417 30.892 48.554 1.00 88.69 594 SER A C 1
ATOM 4621 O O . SER A 1 594 ? 8.491 30.301 49.632 1.00 88.69 594 SER A O 1
ATOM 4623 N N . PRO A 1 595 ? 7.888 30.304 47.465 1.00 86.31 595 PRO A N 1
ATOM 4624 C CA . PRO A 1 595 ? 7.597 28.872 47.396 1.00 86.31 595 PRO A CA 1
ATOM 4625 C C . PRO A 1 595 ? 8.841 27.975 47.502 1.00 86.31 595 PRO A C 1
ATOM 4627 O O . PRO A 1 595 ? 8.689 26.782 47.746 1.00 86.31 595 PRO A O 1
ATOM 4630 N N . PHE A 1 596 ? 10.051 28.520 47.309 1.00 89.31 596 PHE A N 1
ATOM 4631 C CA . PHE A 1 596 ? 11.314 27.775 47.342 1.00 89.31 596 PHE A CA 1
ATOM 4632 C C . PHE A 1 596 ? 12.293 28.387 48.351 1.00 89.31 596 PHE A C 1
ATOM 4634 O O . PHE A 1 596 ? 12.739 29.530 48.195 1.00 89.31 596 PHE A O 1
ATOM 4641 N N . VAL A 1 597 ? 12.655 27.614 49.377 1.00 89.12 597 VAL A N 1
ATOM 4642 C CA . VAL A 1 597 ? 13.540 28.035 50.470 1.00 89.12 597 VAL A CA 1
ATOM 4643 C C . VAL A 1 597 ? 14.646 27.002 50.676 1.00 89.12 597 VAL A C 1
ATOM 4645 O O . VAL A 1 597 ? 14.372 25.849 51.000 1.00 89.12 597 VAL A O 1
ATOM 4648 N N . ALA A 1 598 ? 15.902 27.413 50.527 1.00 89.00 598 ALA A N 1
ATOM 4649 C CA . ALA A 1 598 ? 17.080 26.578 50.753 1.00 89.00 598 ALA A CA 1
ATOM 4650 C C . ALA A 1 598 ? 17.803 26.963 52.046 1.00 89.00 598 ALA A C 1
ATOM 4652 O O . ALA A 1 598 ? 17.847 28.134 52.434 1.00 89.00 598 ALA A O 1
ATOM 4653 N N . LEU A 1 599 ? 18.428 25.979 52.690 1.00 85.81 599 LEU A N 1
ATOM 4654 C CA . LEU A 1 599 ? 19.389 26.249 53.750 1.00 85.81 599 LEU A CA 1
ATOM 4655 C C . LEU A 1 599 ? 20.731 26.670 53.134 1.00 85.81 599 LEU A C 1
ATOM 4657 O O . LEU A 1 599 ? 21.194 26.098 52.145 1.00 85.81 599 LEU A O 1
ATOM 4661 N N . GLY A 1 600 ? 21.340 27.712 53.693 1.00 81.50 600 GLY A N 1
ATOM 4662 C CA . GLY A 1 600 ? 22.647 28.198 53.272 1.00 81.50 600 GLY A CA 1
ATOM 4663 C C . GLY A 1 600 ? 23.780 27.256 53.675 1.00 81.50 600 GLY A C 1
ATOM 4664 O O . GLY A 1 600 ? 23.629 26.405 54.555 1.00 81.50 600 GLY A O 1
ATOM 4665 N N . ALA A 1 601 ? 24.940 27.453 53.046 1.00 79.06 601 ALA A N 1
ATOM 4666 C CA . ALA A 1 601 ? 26.157 26.735 53.403 1.00 79.06 601 ALA A CA 1
ATOM 4667 C C . ALA A 1 601 ? 26.530 27.007 54.869 1.00 79.06 601 ALA A C 1
ATOM 4669 O O . ALA A 1 601 ? 26.440 28.149 55.340 1.00 79.06 601 ALA A O 1
ATOM 4670 N N . ARG A 1 602 ? 26.939 25.960 55.589 1.00 71.50 602 ARG A N 1
ATOM 4671 C CA . ARG A 1 602 ? 27.174 26.016 57.037 1.00 71.50 602 ARG A CA 1
ATOM 4672 C C . ARG A 1 602 ? 28.540 25.526 57.463 1.00 71.50 602 ARG A C 1
ATOM 4674 O O . ARG A 1 602 ? 28.992 24.505 56.905 1.00 71.50 602 ARG A O 1
#

Foldseek 3Di:
DPPVVVVVVVVVVVVPPDDPDDDPDDDPDDPVCVVPFQQFDAAPLRDGDGLVLLCVQLLSVLLLCVQQQVLLPFAKFKWWQDPVRDTHTDCPDLVNCLCGFNQDPPDTNSRQSSLQSSQCQAVQKWKWFADADDSGSGNHTHGARNSQWDWDADPVRWIKIFGQDPVPRDTDIDGLLGMLMQGDDDDVVPHGDHLCVVCVNLSSVVVSLVVVVCCCVVLVCLQPWDFDAPDDDDPVVVVVVVVVVCVQSVDPVNSPPDDDDPRPTDTGGDDCPVVVVVSVVVNLVSSVVSCVSQVQDVVSSVDDPPDDPVVVVVSVVVCLVPHNVVSQVSSQVSCLVRPDPCSNTMGMHTDSCVVVVVPVPVVVVVVCVQLPPDDDDFHVAFQQRVCVVVVHDGDPDPRRRDGRDRDPDDPDDDDDDDDDDDDDPVPDPCPDPPPPFCDLLNAQQEAEDEDDPPDDFLADAPVLVVVQVVQADPVCPVQKEKEAAPSVVVRVVVNCVVDPDRQWDADPVRFIDGNRHTYDHDPPADDGLAKFNIKIARCVQKDKDWPDPAWDWDKDCPPPVVPRDIDIDTHTDMGIDGNDRHWDADPPHPHTHGRMYIYHGD

Radius of gyration: 40.33 Å; chains: 1; bounding box: 108×80×113 Å

Sequence (602 aa):
MGWINNAVAAVWSIGRRADDSGDQDRYYGDDADFYYESVGKRSTAGVRITPMAAMRLSAFAACAKVLAETIASLPVSVNKIMPDDGRQAWPSHPIAELIRYQPNRTQTAVEFWESIILHAVLFGTGYAEIVPGTRGAVDQLKFLRSDRVVQDQLRDETLRFAVSNPNTGGSRVLLQDEVLRIPSLSLDGVNGLSMLDLAAESIGLGVAADQYASRIFSNNLNMGGFITTQKRMSREAIRNLIARLMEKYASPENFHRPAILQDGAKFEPASMKASEAQLLEARKWQIAELARYFRIPLHMLGVDDQTNRSTVEEQSINFVKYTIRPWARRIEQAIRRDLIIATGLYEVKFNLDALERGNLAARKDYWAAALGEGGNRPGWMCVNEVRVAEGLNIINEPWAWEVPRGLPAAQPKPAVAQENQANPDDATDAMAAPAPKIGVLQSDALITVPKESGQAAGTVLYQNLVRMIERLWGPSHNSAIWLMSNEVLGVVLDLDAASDKKIFTTDADGTRRLLSYPIEVCEYTPALSSVGDILLGDFSQYIVAQKDDNPDFLSSIHVKFSTDESAFKLRYRVDGAPGWKTPITPKNSTLTVSPFVALGAR

pLDDT: mean 75.16, std 17.45, range [28.22, 95.0]